Protein AF-A5B9S8-F1 (afdb_monomer)

InterPro domains:
  IPR005162 Retrotransposon-derived protein PEG10, N-terminal capsid-like domain [PF03732] (56-136)
  IPR021109 Aspartic peptidase domain superfamily [G3DSA:2.40.70.10] (329-453)

Radius of gyration: 34.92 Å; Cα contacts (8 Å, |Δi|>4): 571; chains: 1; bounding box: 72×88×100 Å

pLDDT: mean 73.31, std 18.35, range [29.28, 97.38]

Sequence (484 aa):
MLSTPFCSHIIHYEPPRGFLIPKFSTYDGFSDLFDHIMPYRQLMTLDIGNDVLLCKVFPASLQGQTLSWFHRLPPNSIDNFRDLSEAFVGQYLCSSRHKQNINTLQNIKMQDNESLREFVKRFGQAVLQVEAYSMDAVLQIFKRDICPGTPFFESLVKKPPTTMDDLFKRANKYSMLEDDVRAATQQVLVAGQASRSGADRNAKLSDRPRPSDQRQEGPGRPEKSPLTPLSISYEKLLPMIQGMSDFRWPRPLEADPSKRDHSKKCAFHKEHGHTTEECRQKLLRAASVRECINSIRPGITGGGPRPIDGTIIFPPVDLTRILHPHRDALILSLEVEDFDVRRILVDPGSSTDLVQASVISHRGQSLTGLENPKRILSGFNGSSTTSLGDIVLPVQAGPIALNVQFSVVQDLSPFNVILGRTWLHYMKAIPSTYHQMVSFLTKDGQIDLYGSQLAARQCYQIAREAGTSQEDASLLESSLASDQ

Secondary structure (DSSP, 8-state):
-----B-HHHHTPPPPTTPPPP-PPPB-SSS-HHHHHHHHHHHTGGGTT-HHHHHHHGGGGB-THHHHHHTTSPTT-BSSHHHHHHHHHHHHGGGS-----GGGGGG-PPPTT--HHHHHHHHHHHHTT-S---HHHHHHHHHHHSPTT-HHHHHHHHS--SSHHHHHHHHHHHHHHHHHHHHHHHHHHHHHHHTS--------------PPP-PPPPPPPPPPPPPPPPSS-HHHHHHHHHT-TT--PPPPP---GGGS-TT-B-TTT--BSS-HHHHHHHHHTSHHHHHHHHHT--PBPTTS---B-S---PPP--TTSPPSS-----EEEEEETTEEEEEEEE-TT-SS-EEEHHHHHTTT--STT-BSTTPEEE-TTS-EEE--EEEEEEEEETTEEEEEEEEEES--TT-SEEE-HHHHHHTT-EEETTTTEEEEEETTEEEEEE--HHHHHHHHHHHHHHHHHHHHHHHHHHHHSS--

Mean predicted aligned error: 20.76 Å

Nearest PDB structures (foldseek):
  6bht-assembly2_G  TM=6.394E-01  e=6.047E-01  Human immunodeficiency virus type 1 (NEW YORK-5 ISOLATE)
  1d1d-assembly1_A  TM=4.757E-01  e=3.815E-01  Rous sarcoma virus
  4u0c-assembly1_A  TM=4.533E-01  e=1.434E+00  Human immunodeficiency virus type 1 (NEW YORK-5 ISOLATE)
  3nte-assembly2_A  TM=3.847E-01  e=2.702E+00  Human immunodeficiency virus 1
  8pdy-assembly1_J  TM=2.099E-01  e=3.817E+00  Escherichia coli

Structure (mmCIF, N/CA/C/O backbone):
data_AF-A5B9S8-F1
#
_entry.id   AF-A5B9S8-F1
#
loop_
_atom_site.group_PDB
_atom_site.id
_atom_site.type_symbol
_atom_site.label_atom_id
_atom_site.label_alt_id
_atom_site.label_comp_id
_atom_site.label_asym_id
_atom_site.label_entity_id
_atom_site.label_seq_id
_atom_site.pdbx_PDB_ins_code
_atom_site.Cartn_x
_atom_site.Cartn_y
_atom_site.Cartn_z
_atom_site.occupancy
_atom_site.B_iso_or_equiv
_atom_site.auth_seq_id
_atom_site.auth_comp_id
_atom_site.auth_asym_id
_atom_site.auth_atom_id
_atom_site.pdbx_PDB_model_num
ATOM 1 N N . MET A 1 1 ? 14.503 -28.147 20.196 1.00 46.22 1 MET A N 1
ATOM 2 C CA . MET A 1 1 ? 14.598 -27.153 19.107 1.00 46.22 1 MET A CA 1
ATOM 3 C C . MET A 1 1 ? 13.186 -26.706 18.789 1.00 46.22 1 MET A C 1
ATOM 5 O O . MET A 1 1 ? 12.353 -27.576 18.584 1.00 46.22 1 MET A O 1
ATOM 9 N N . LEU A 1 2 ? 12.890 -25.406 18.837 1.00 56.53 2 LEU A N 1
ATOM 10 C CA . LEU A 1 2 ? 11.586 -24.903 18.398 1.00 56.53 2 LEU A CA 1
ATOM 11 C C . LEU A 1 2 ? 11.535 -25.064 16.874 1.00 56.53 2 LEU A C 1
ATOM 13 O O . LEU A 1 2 ? 12.328 -24.444 16.168 1.00 56.53 2 LEU A O 1
ATOM 17 N N . SER A 1 3 ? 10.683 -25.959 16.377 1.00 70.62 3 SER A N 1
ATOM 18 C CA . SER A 1 3 ? 10.436 -26.102 14.943 1.00 70.62 3 SER A CA 1
ATOM 19 C C . SER A 1 3 ? 9.629 -24.906 14.454 1.00 70.62 3 SER A C 1
ATOM 21 O O . SER A 1 3 ? 8.674 -24.489 15.107 1.00 70.62 3 SER A O 1
ATOM 23 N N . THR A 1 4 ? 10.013 -24.346 13.312 1.00 85.06 4 THR A N 1
ATOM 24 C CA . THR A 1 4 ? 9.224 -23.303 12.653 1.00 85.06 4 THR A CA 1
ATOM 25 C C . THR A 1 4 ? 8.021 -23.930 11.937 1.00 85.06 4 THR A C 1
ATOM 27 O O . THR A 1 4 ? 8.186 -24.975 11.300 1.00 85.06 4 THR A O 1
ATOM 30 N N . PRO A 1 5 ? 6.820 -23.329 12.017 1.00 92.69 5 PRO A N 1
ATOM 31 C CA . PRO A 1 5 ? 5.651 -23.821 11.289 1.00 92.69 5 PRO A CA 1
ATOM 32 C C . PRO A 1 5 ? 5.656 -23.434 9.804 1.00 92.69 5 PRO A C 1
ATOM 34 O O . PRO A 1 5 ? 4.826 -23.919 9.040 1.00 92.69 5 PRO A O 1
ATOM 37 N N . PHE A 1 6 ? 6.589 -22.575 9.387 1.00 94.75 6 PHE A N 1
ATOM 38 C CA . PHE A 1 6 ? 6.695 -22.077 8.020 1.00 94.75 6 PHE A CA 1
ATOM 39 C C . PHE A 1 6 ? 7.192 -23.125 7.022 1.00 94.75 6 PHE A C 1
ATOM 41 O O . PHE A 1 6 ? 8.109 -23.888 7.323 1.00 94.75 6 PHE A O 1
ATOM 48 N N . CYS A 1 7 ? 6.657 -23.081 5.801 1.00 91.06 7 CYS A N 1
ATOM 49 C CA . CYS A 1 7 ? 7.222 -23.764 4.640 1.00 91.06 7 CYS A CA 1
ATOM 50 C C . CYS A 1 7 ? 8.610 -23.213 4.257 1.00 91.06 7 CYS A C 1
ATOM 52 O O . CYS A 1 7 ? 8.955 -22.060 4.533 1.00 91.06 7 CYS A O 1
ATOM 54 N N . SER A 1 8 ? 9.405 -24.032 3.556 1.00 89.12 8 SER A N 1
ATOM 55 C CA . SER A 1 8 ? 10.808 -23.740 3.199 1.00 89.12 8 SER A CA 1
ATOM 56 C C . SER A 1 8 ? 11.010 -22.371 2.533 1.00 89.12 8 SER A C 1
ATOM 58 O O . SER A 1 8 ? 11.937 -21.641 2.891 1.00 89.12 8 SER A O 1
ATOM 60 N N . HIS A 1 9 ? 10.116 -21.972 1.626 1.00 87.25 9 HIS A N 1
ATOM 61 C CA . HIS A 1 9 ? 10.253 -20.713 0.896 1.00 87.25 9 HIS A CA 1
ATOM 62 C C . HIS A 1 9 ? 10.112 -19.470 1.80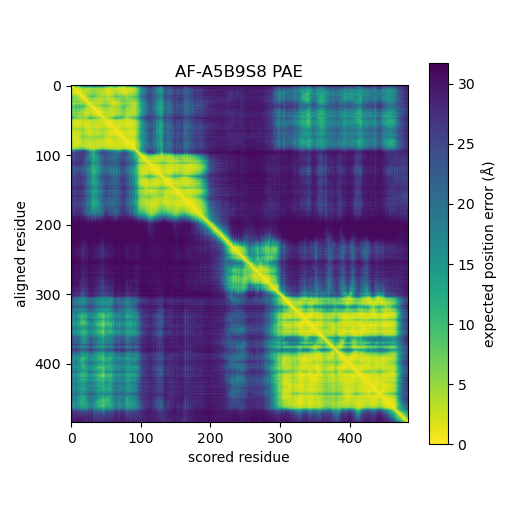1 1.00 87.25 9 HIS A C 1
ATOM 64 O O . HIS A 1 9 ? 10.769 -18.467 1.541 1.00 87.25 9 HIS A O 1
ATOM 70 N N . ILE A 1 10 ? 9.344 -19.539 2.899 1.00 90.69 10 ILE A N 1
ATOM 71 C CA . ILE A 1 10 ? 9.238 -18.463 3.905 1.00 90.69 10 ILE A CA 1
ATOM 72 C C . ILE A 1 10 ? 10.471 -18.445 4.819 1.00 90.69 10 ILE A C 1
ATOM 74 O O . ILE A 1 10 ? 10.996 -17.379 5.159 1.00 90.69 10 ILE A O 1
ATOM 78 N N . ILE A 1 11 ? 10.978 -19.623 5.200 1.00 87.31 11 ILE A N 1
ATOM 79 C CA . ILE A 1 11 ? 12.179 -19.744 6.042 1.00 87.31 11 ILE A CA 1
ATOM 80 C C . ILE A 1 11 ? 13.366 -19.050 5.365 1.00 87.31 11 ILE A C 1
ATOM 82 O O . ILE A 1 11 ? 14.030 -18.216 5.986 1.00 87.31 11 ILE A O 1
ATOM 86 N N . HIS A 1 12 ? 13.585 -19.344 4.083 1.00 88.50 12 HIS A N 1
ATOM 87 C CA . HIS A 1 12 ? 14.716 -18.829 3.307 1.00 88.50 12 HIS A CA 1
ATOM 88 C C . HIS A 1 12 ? 14.467 -17.467 2.652 1.00 88.50 12 HIS A C 1
ATOM 90 O O . HIS A 1 12 ? 15.366 -16.930 2.017 1.00 88.50 12 HIS A O 1
ATOM 96 N N . TYR A 1 13 ? 13.278 -16.885 2.812 1.00 87.12 13 TYR A N 1
ATOM 97 C CA . TYR A 1 13 ? 12.965 -15.581 2.239 1.00 87.12 13 TYR A CA 1
ATOM 98 C C . TYR A 1 13 ? 13.804 -14.460 2.864 1.00 87.12 13 TYR A C 1
ATOM 100 O O . TYR A 1 13 ? 13.762 -14.254 4.077 1.00 87.12 13 TYR A O 1
ATOM 108 N N . GLU A 1 14 ? 14.521 -13.691 2.057 1.00 84.06 14 GLU A N 1
ATOM 109 C CA . GLU A 1 14 ? 15.234 -12.505 2.531 1.00 84.06 14 GLU A CA 1
ATOM 110 C C . GLU A 1 14 ? 14.321 -11.272 2.432 1.00 84.06 14 GLU A C 1
ATOM 112 O O . GLU A 1 14 ? 13.772 -11.000 1.359 1.00 84.06 14 GLU A O 1
ATOM 117 N N . PRO A 1 15 ? 14.106 -10.529 3.538 1.00 81.81 15 PRO A N 1
ATOM 118 C CA . PRO A 1 15 ? 13.398 -9.258 3.478 1.00 81.81 15 PRO A CA 1
ATOM 119 C C . PRO A 1 15 ? 14.058 -8.285 2.489 1.00 81.81 15 PRO A C 1
ATOM 121 O O . PRO A 1 15 ? 15.268 -8.374 2.266 1.00 81.81 15 PRO A O 1
ATOM 124 N N . PRO A 1 16 ? 13.284 -7.345 1.915 1.00 74.00 16 PRO A N 1
ATOM 125 C CA . PRO A 1 16 ? 13.829 -6.354 0.993 1.00 74.00 16 PRO A CA 1
ATOM 126 C C . PRO A 1 16 ? 14.957 -5.530 1.629 1.00 74.00 16 PRO A C 1
ATOM 128 O O . PRO A 1 16 ? 15.007 -5.367 2.855 1.00 74.00 16 PRO A O 1
ATOM 131 N N . ARG A 1 17 ? 15.863 -4.988 0.810 1.00 66.88 17 ARG A N 1
ATOM 132 C CA . ARG A 1 17 ? 16.963 -4.160 1.320 1.00 66.88 17 ARG A CA 1
ATOM 133 C C . ARG A 1 17 ? 16.408 -2.932 2.040 1.00 66.88 17 ARG A C 1
ATOM 135 O O . ARG A 1 17 ? 15.401 -2.355 1.635 1.00 66.88 17 ARG A O 1
ATOM 142 N N . GLY A 1 18 ? 17.039 -2.592 3.164 1.00 65.44 18 GLY A N 1
ATOM 143 C CA . GLY A 1 18 ? 16.594 -1.499 4.029 1.00 65.44 18 GLY A CA 1
ATOM 144 C C . GLY A 1 18 ? 15.327 -1.798 4.842 1.00 65.44 18 GLY A C 1
ATOM 145 O O . GLY A 1 18 ? 14.893 -0.934 5.600 1.00 65.44 18 GLY A O 1
ATOM 146 N N . PHE A 1 19 ? 14.734 -2.997 4.743 1.00 75.81 19 PHE A N 1
ATOM 147 C CA . PHE A 1 19 ? 13.538 -3.328 5.515 1.00 75.81 19 PHE A CA 1
ATOM 148 C C . PHE A 1 19 ? 13.823 -3.302 7.021 1.00 75.81 19 PHE A C 1
ATOM 150 O O . PHE A 1 19 ? 14.607 -4.094 7.551 1.00 75.81 19 PHE A O 1
ATOM 157 N N . LEU A 1 20 ? 13.133 -2.402 7.716 1.00 75.25 20 LEU A N 1
ATOM 158 C CA . LEU A 1 20 ? 13.119 -2.334 9.168 1.00 75.25 20 LEU A CA 1
ATOM 159 C C . LEU A 1 20 ? 11.822 -2.956 9.666 1.00 75.25 20 LEU A C 1
ATOM 161 O O . LEU A 1 20 ? 10.741 -2.526 9.270 1.00 75.25 20 LEU A O 1
ATOM 165 N N . ILE A 1 21 ? 11.938 -3.943 10.557 1.00 78.06 21 ILE A N 1
ATOM 166 C CA . ILE A 1 21 ? 10.777 -4.541 11.220 1.00 78.06 21 ILE A CA 1
ATOM 167 C C . ILE A 1 21 ? 10.047 -3.426 11.989 1.00 78.06 21 ILE A C 1
ATOM 169 O O . ILE A 1 21 ? 10.655 -2.825 12.886 1.00 78.06 21 ILE A O 1
ATOM 173 N N . PRO A 1 22 ? 8.770 -3.138 11.668 1.00 79.88 22 PRO A N 1
ATOM 174 C CA . PRO A 1 22 ? 8.005 -2.134 12.391 1.00 79.88 22 PRO A CA 1
ATOM 175 C C . PRO A 1 22 ? 7.905 -2.477 13.878 1.00 79.88 22 PRO A C 1
ATOM 177 O O . PRO A 1 22 ? 7.901 -3.642 14.278 1.00 79.88 22 PRO A O 1
ATOM 180 N N . LYS A 1 23 ? 7.790 -1.454 14.726 1.00 80.31 23 LYS A N 1
ATOM 181 C CA . LYS A 1 23 ? 7.490 -1.673 16.144 1.00 80.31 23 LYS A CA 1
ATOM 182 C C . LYS A 1 23 ? 6.000 -1.958 16.297 1.00 80.31 23 LYS A C 1
ATOM 184 O O . LYS A 1 23 ? 5.186 -1.050 16.156 1.00 80.31 23 LYS A O 1
ATOM 189 N N . PHE A 1 24 ? 5.663 -3.206 16.595 1.00 82.81 24 PHE A N 1
ATOM 190 C CA . PHE A 1 24 ? 4.287 -3.632 16.831 1.00 82.81 24 PHE A CA 1
ATOM 191 C C . PHE A 1 24 ? 3.874 -3.438 18.289 1.00 82.81 24 PHE A C 1
ATOM 193 O O . PHE A 1 24 ? 4.679 -3.616 19.206 1.00 82.81 24 PHE A O 1
ATOM 200 N N . SER A 1 25 ? 2.593 -3.143 18.506 1.00 81.81 25 SER A N 1
ATOM 201 C CA . SER A 1 25 ? 1.933 -3.462 19.768 1.00 81.81 25 SER A CA 1
ATOM 202 C C . SER A 1 25 ? 1.806 -4.982 19.866 1.00 81.81 25 SER A C 1
ATOM 204 O O . SER A 1 25 ? 1.164 -5.626 19.033 1.00 81.81 25 SER A O 1
ATOM 206 N N . THR A 1 26 ? 2.468 -5.569 20.856 1.00 87.56 26 THR A N 1
ATOM 207 C CA . THR A 1 26 ? 2.514 -7.019 21.019 1.00 87.56 26 THR A CA 1
ATOM 208 C C . THR A 1 26 ? 1.184 -7.562 21.543 1.00 87.56 26 THR A C 1
ATOM 210 O O . THR A 1 26 ? 0.621 -7.044 22.506 1.00 87.56 26 THR A O 1
ATOM 213 N N . TYR A 1 27 ? 0.682 -8.630 20.923 1.00 86.31 27 TYR A N 1
ATOM 214 C CA . TYR A 1 27 ? -0.564 -9.286 21.313 1.00 86.31 27 TYR A CA 1
ATOM 215 C C . TYR A 1 27 ? -0.320 -10.383 22.343 1.00 86.31 27 TYR A C 1
ATOM 217 O O . TYR A 1 27 ? 0.446 -11.314 22.090 1.00 86.31 27 TYR A O 1
ATOM 225 N N . ASP A 1 28 ? -0.981 -10.300 23.494 1.00 82.12 28 ASP A N 1
ATOM 226 C CA . ASP A 1 28 ? -0.867 -11.266 24.594 1.00 82.12 28 ASP A CA 1
ATOM 227 C C . ASP A 1 28 ? -1.964 -12.343 24.604 1.00 82.12 28 ASP A C 1
ATOM 229 O O . ASP A 1 28 ? -1.844 -13.325 25.339 1.00 82.12 28 ASP A O 1
ATOM 233 N N . GLY A 1 29 ? -2.995 -12.200 23.764 1.00 80.06 29 GLY A N 1
ATOM 234 C CA . GLY A 1 29 ? -4.126 -13.127 23.685 1.00 80.06 29 GLY A CA 1
ATOM 235 C C . GLY A 1 29 ? -5.339 -12.728 24.525 1.00 80.06 29 GLY A C 1
ATOM 236 O O . GLY A 1 29 ? -6.316 -13.474 24.533 1.00 80.06 29 GLY A O 1
ATOM 237 N N . PHE A 1 30 ? -5.288 -11.592 25.230 1.00 71.94 30 PHE A N 1
ATOM 238 C CA . PHE A 1 30 ? -6.369 -11.121 26.105 1.00 71.94 30 PHE A CA 1
ATOM 239 C C . PHE A 1 30 ? -7.073 -9.866 25.584 1.00 71.94 30 PHE A C 1
ATOM 241 O O . PHE A 1 30 ? -8.230 -9.632 25.939 1.00 71.94 30 PHE A O 1
ATOM 248 N N . SER A 1 31 ? -6.400 -9.059 24.760 1.00 70.25 31 SER A N 1
ATOM 249 C CA . SER A 1 31 ? -7.018 -7.919 24.079 1.00 70.25 31 SER A CA 1
ATOM 250 C C . SER A 1 31 ? -7.878 -8.350 22.886 1.00 70.25 31 SER A C 1
ATOM 252 O O . SER A 1 31 ? -7.809 -9.492 22.412 1.00 70.25 31 SER A O 1
ATOM 254 N N . ASP A 1 32 ? -8.729 -7.436 22.410 1.00 71.19 32 ASP A N 1
ATOM 255 C CA . ASP A 1 32 ? -9.559 -7.689 21.238 1.00 71.19 32 ASP A CA 1
ATOM 256 C C . ASP A 1 32 ? -8.680 -7.974 20.012 1.00 71.19 32 ASP A C 1
ATOM 258 O O . ASP A 1 32 ? -7.651 -7.336 19.776 1.00 71.19 32 ASP A O 1
ATOM 262 N N . LEU A 1 33 ? -9.082 -8.977 19.236 1.00 76.19 33 LEU A N 1
ATOM 263 C CA . LEU A 1 33 ? -8.325 -9.432 18.080 1.00 76.19 33 LEU A CA 1
ATOM 264 C C . LEU A 1 33 ? -8.240 -8.343 16.996 1.00 76.19 33 LEU A C 1
ATOM 266 O O . LEU A 1 33 ? -7.204 -8.201 16.343 1.00 76.19 33 LEU A O 1
ATOM 270 N N . PHE A 1 34 ? -9.297 -7.542 16.820 1.00 72.12 34 PHE A N 1
ATOM 271 C CA . PHE A 1 34 ? -9.316 -6.446 15.851 1.00 72.12 34 PHE A CA 1
ATOM 272 C C . PHE A 1 34 ? -8.417 -5.285 16.280 1.00 72.12 34 PHE A C 1
ATOM 274 O O . PHE A 1 34 ? -7.747 -4.704 15.422 1.00 72.12 34 PHE A O 1
ATOM 281 N N . ASP A 1 35 ? -8.314 -5.023 17.586 1.00 73.31 35 ASP A N 1
ATOM 282 C CA . ASP A 1 35 ? -7.402 -4.016 18.150 1.00 73.31 35 ASP A CA 1
ATOM 283 C C . ASP A 1 35 ? -5.922 -4.355 17.897 1.00 73.31 35 ASP A C 1
ATOM 285 O O . ASP A 1 35 ? -5.059 -3.481 17.974 1.00 73.31 35 ASP A O 1
ATOM 289 N N . HIS A 1 36 ? -5.612 -5.608 17.551 1.00 81.56 36 HIS A N 1
ATOM 290 C CA . HIS A 1 36 ? -4.279 -6.032 17.131 1.00 81.56 36 HIS A CA 1
ATOM 291 C C . HIS A 1 36 ? -4.120 -6.126 15.605 1.00 81.56 36 HIS A C 1
ATOM 293 O O . HIS A 1 36 ? -3.143 -5.613 15.049 1.00 81.56 36 HIS A O 1
ATOM 299 N N . ILE A 1 37 ? -5.077 -6.749 14.905 1.00 78.81 37 ILE A N 1
ATOM 300 C CA . ILE A 1 37 ? -4.978 -6.975 13.454 1.00 78.81 37 ILE A CA 1
ATOM 301 C C . ILE A 1 37 ? -4.986 -5.650 12.682 1.00 78.81 37 ILE A C 1
ATOM 303 O O . ILE A 1 37 ? -4.236 -5.510 11.713 1.00 78.81 37 ILE A O 1
ATOM 307 N N . MET A 1 38 ? -5.805 -4.673 13.087 1.00 72.69 38 MET A N 1
ATOM 308 C CA . MET A 1 38 ? -5.901 -3.397 12.371 1.00 72.69 38 MET A CA 1
ATOM 309 C C . MET A 1 38 ? -4.573 -2.614 12.398 1.00 72.69 38 MET A C 1
ATOM 311 O O . MET A 1 38 ? -4.076 -2.291 11.314 1.00 72.69 38 MET A O 1
ATOM 315 N N . PRO A 1 39 ? -3.923 -2.382 13.560 1.00 75.44 39 PRO A N 1
ATOM 316 C CA . PRO A 1 39 ? -2.598 -1.757 13.596 1.00 75.44 39 PRO A CA 1
ATOM 317 C C . PRO A 1 39 ? -1.522 -2.542 12.843 1.00 75.44 39 PRO A C 1
ATOM 319 O O . PRO A 1 39 ? -0.701 -1.941 12.150 1.00 75.44 39 PRO A O 1
ATOM 322 N N . TYR A 1 40 ? -1.528 -3.878 12.930 1.00 82.56 40 TYR A N 1
ATOM 323 C CA . TYR A 1 40 ? -0.577 -4.709 12.189 1.00 82.56 40 TYR A CA 1
ATOM 324 C C . TYR A 1 40 ? -0.707 -4.492 10.673 1.00 82.56 40 TYR A C 1
ATOM 326 O O . TYR A 1 40 ? 0.286 -4.214 9.999 1.00 82.56 40 TYR A O 1
ATOM 334 N N . ARG A 1 41 ? -1.935 -4.543 10.132 1.00 73.06 41 ARG A N 1
ATOM 335 C CA . ARG A 1 41 ? -2.189 -4.308 8.699 1.00 73.06 41 ARG A CA 1
ATOM 336 C C . ARG A 1 41 ? -1.792 -2.899 8.269 1.00 73.06 41 ARG A C 1
ATOM 338 O O . ARG A 1 41 ? -1.227 -2.745 7.192 1.00 73.06 41 ARG A O 1
ATOM 345 N N . GLN A 1 42 ? -2.048 -1.894 9.107 1.00 67.38 42 GLN A N 1
ATOM 346 C CA . GLN A 1 42 ? -1.651 -0.511 8.835 1.00 67.38 42 GLN A CA 1
ATOM 347 C C . GLN A 1 42 ? -0.129 -0.357 8.748 1.00 67.38 42 GLN A C 1
ATOM 349 O O . GLN A 1 42 ? 0.368 0.269 7.812 1.00 67.38 42 GLN A O 1
ATOM 354 N N . LEU A 1 43 ? 0.627 -0.956 9.670 1.00 75.94 43 LEU A N 1
ATOM 355 C CA . LEU A 1 43 ? 2.092 -0.899 9.636 1.00 75.94 43 LEU A CA 1
ATOM 356 C C . LEU A 1 43 ? 2.667 -1.633 8.425 1.00 75.94 43 LEU A C 1
ATOM 358 O O . LEU A 1 43 ? 3.600 -1.146 7.796 1.00 75.94 43 LEU A O 1
ATOM 362 N N . MET A 1 44 ? 2.060 -2.755 8.047 1.00 81.88 44 MET A N 1
ATOM 363 C CA . MET A 1 44 ? 2.486 -3.546 6.896 1.00 81.88 44 MET A CA 1
ATOM 364 C C . MET A 1 44 ? 1.902 -3.052 5.561 1.00 81.88 44 MET A C 1
ATOM 366 O O . MET A 1 44 ? 2.016 -3.753 4.559 1.00 81.88 44 MET A O 1
ATOM 370 N N . THR A 1 45 ? 1.289 -1.858 5.511 1.00 72.75 45 THR A N 1
ATOM 371 C CA . THR A 1 45 ? 0.521 -1.375 4.343 1.00 72.75 45 THR A CA 1
ATOM 372 C C . THR A 1 45 ? 1.301 -1.435 3.032 1.00 72.75 45 THR A C 1
ATOM 374 O O . THR A 1 45 ? 0.732 -1.784 1.999 1.00 72.75 45 THR A O 1
ATOM 377 N N . LEU A 1 46 ? 2.598 -1.119 3.056 1.00 65.88 46 LEU A N 1
ATOM 378 C CA . LEU A 1 46 ? 3.451 -1.106 1.862 1.00 65.88 46 LEU A CA 1
ATOM 379 C C . LEU A 1 46 ? 3.708 -2.509 1.305 1.00 65.88 46 LEU A C 1
ATOM 381 O O . LEU A 1 46 ? 3.789 -2.678 0.084 1.00 65.88 46 LEU A O 1
ATOM 385 N N . ASP A 1 47 ? 3.717 -3.500 2.191 1.00 73.75 47 ASP A N 1
ATOM 386 C CA . ASP A 1 47 ? 3.956 -4.915 1.925 1.00 73.75 47 ASP A CA 1
ATOM 387 C C . ASP A 1 47 ? 2.662 -5.738 1.834 1.00 73.75 47 ASP A C 1
ATOM 389 O O . ASP A 1 47 ? 2.722 -6.965 1.765 1.00 73.75 47 ASP A O 1
ATOM 393 N N . ILE A 1 48 ? 1.485 -5.096 1.800 1.00 67.31 48 ILE A N 1
ATOM 394 C CA . ILE A 1 48 ? 0.218 -5.786 1.520 1.00 67.31 48 ILE A CA 1
ATOM 395 C C . ILE A 1 48 ? 0.348 -6.496 0.160 1.00 67.31 48 ILE A C 1
ATOM 397 O O . ILE A 1 48 ? 0.576 -5.856 -0.868 1.00 67.31 48 ILE A O 1
ATOM 401 N N . GLY A 1 49 ? 0.243 -7.829 0.177 1.00 64.75 49 GLY A N 1
ATOM 402 C CA . GLY A 1 49 ? 0.476 -8.723 -0.968 1.00 64.75 49 GLY A CA 1
ATOM 403 C C . GLY A 1 49 ? 1.821 -9.467 -0.943 1.00 64.75 49 GLY A C 1
ATOM 404 O O . GLY A 1 49 ? 2.036 -10.391 -1.724 1.00 64.75 49 GLY A O 1
ATOM 405 N N . ASN A 1 50 ? 2.737 -9.125 -0.038 1.00 79.75 50 ASN A N 1
ATOM 406 C CA . ASN A 1 50 ? 3.957 -9.889 0.210 1.00 79.75 50 ASN A CA 1
ATOM 407 C C . ASN A 1 50 ? 3.738 -10.909 1.335 1.00 79.75 50 ASN A C 1
ATOM 409 O O . ASN A 1 50 ? 4.306 -10.787 2.420 1.00 79.75 50 ASN A O 1
ATOM 413 N N . ASP A 1 51 ? 2.905 -11.914 1.070 1.00 83.94 51 ASP A N 1
ATOM 414 C CA . ASP A 1 51 ? 2.464 -12.915 2.051 1.00 83.94 51 ASP A CA 1
ATOM 415 C C . ASP A 1 51 ? 3.622 -13.562 2.820 1.00 83.94 51 ASP A C 1
ATOM 417 O O . ASP A 1 51 ? 3.523 -13.811 4.020 1.00 83.94 51 ASP A O 1
ATOM 421 N N . VAL A 1 52 ? 4.749 -13.766 2.141 1.00 88.50 52 VAL A N 1
ATOM 422 C CA . VAL A 1 52 ? 5.966 -14.360 2.697 1.00 88.50 52 VAL A CA 1
ATOM 423 C C . VAL A 1 52 ? 6.596 -13.457 3.766 1.00 88.50 52 VAL A C 1
ATOM 425 O O . VAL A 1 52 ? 6.944 -13.925 4.852 1.00 88.50 52 VAL A O 1
ATOM 428 N N . LEU A 1 53 ? 6.703 -12.149 3.501 1.00 87.50 53 LEU A N 1
ATOM 429 C CA . LEU A 1 53 ? 7.204 -11.176 4.477 1.00 87.50 53 LEU A CA 1
ATOM 430 C C . LEU A 1 53 ? 6.206 -10.954 5.611 1.00 87.50 53 LEU A C 1
ATOM 432 O O . LEU A 1 53 ? 6.622 -10.902 6.767 1.00 87.50 53 LEU A O 1
ATOM 436 N N . LEU A 1 54 ? 4.909 -10.872 5.297 1.00 88.12 54 LEU A N 1
ATOM 437 C CA . LEU A 1 54 ? 3.855 -10.767 6.306 1.00 88.12 54 LEU A CA 1
ATOM 438 C C . LEU A 1 54 ? 3.958 -11.938 7.294 1.00 88.12 54 LEU A C 1
ATOM 440 O O . LEU A 1 54 ? 4.074 -11.714 8.498 1.00 88.12 54 LEU A O 1
ATOM 444 N N . CYS A 1 55 ? 4.062 -13.175 6.793 1.00 90.69 55 CYS A N 1
ATOM 445 C CA . CYS A 1 55 ? 4.305 -14.353 7.626 1.00 90.69 55 CYS A CA 1
ATOM 446 C C . CYS A 1 55 ? 5.555 -14.200 8.486 1.00 90.69 55 CYS A C 1
ATOM 448 O O . CYS A 1 55 ? 5.499 -14.399 9.695 1.00 90.69 55 CYS A O 1
ATOM 450 N N . LYS A 1 56 ? 6.684 -13.826 7.878 1.00 89.62 56 LYS A N 1
ATOM 451 C CA . LYS A 1 56 ? 7.980 -13.768 8.561 1.00 89.62 56 LYS A CA 1
ATOM 452 C C . LYS A 1 56 ? 8.027 -12.725 9.681 1.00 89.62 56 LYS A C 1
ATOM 454 O O . LYS A 1 56 ? 8.721 -12.930 10.674 1.00 89.62 56 LYS A O 1
ATOM 459 N N . VAL A 1 57 ? 7.290 -11.627 9.529 1.00 90.38 57 VAL A N 1
ATOM 460 C CA . VAL A 1 57 ? 7.254 -10.511 10.485 1.00 90.38 57 VAL A CA 1
ATOM 461 C C . VAL A 1 57 ? 6.188 -10.711 11.566 1.00 90.38 57 VAL A C 1
ATOM 463 O O . VAL A 1 57 ? 6.374 -10.258 12.694 1.00 90.38 57 VAL A O 1
ATOM 466 N N . PHE A 1 58 ? 5.098 -11.422 11.268 1.00 90.88 58 PHE A N 1
ATOM 467 C CA . PHE A 1 58 ? 3.970 -11.608 12.186 1.00 90.88 58 PHE A CA 1
ATOM 468 C C . PHE A 1 58 ? 4.351 -12.119 13.593 1.00 90.88 58 PHE A C 1
ATOM 470 O O . PHE A 1 58 ? 3.851 -11.546 14.562 1.00 90.88 58 PHE A O 1
ATOM 477 N N . PRO A 1 59 ? 5.272 -13.090 13.783 1.00 91.06 59 PRO A N 1
ATOM 478 C CA . PRO A 1 59 ? 5.673 -13.534 15.121 1.00 91.06 59 PRO A CA 1
ATOM 479 C C . PRO A 1 59 ? 6.255 -12.424 16.005 1.00 91.06 59 PRO A C 1
ATOM 481 O O . PRO A 1 59 ? 6.098 -12.483 17.221 1.00 91.06 59 PRO A O 1
ATOM 484 N N . ALA A 1 60 ? 6.875 -11.388 15.422 1.00 89.75 60 ALA A N 1
ATOM 485 C CA . ALA A 1 60 ? 7.395 -10.237 16.170 1.00 89.75 60 ALA A CA 1
ATOM 486 C C . ALA A 1 60 ? 6.283 -9.374 16.795 1.00 89.75 60 ALA A C 1
ATOM 488 O O . ALA A 1 60 ? 6.551 -8.540 17.657 1.00 89.75 60 ALA A O 1
ATOM 489 N N . SER A 1 61 ? 5.037 -9.578 16.365 1.00 90.25 61 SER A N 1
ATOM 490 C CA . SER A 1 61 ? 3.853 -8.911 16.898 1.00 90.25 61 SER A CA 1
ATOM 491 C C . SER A 1 61 ? 3.164 -9.704 18.022 1.00 90.25 61 SER A C 1
ATOM 493 O O . SER A 1 61 ? 2.183 -9.233 18.592 1.00 90.25 61 SER A O 1
ATOM 495 N N . LEU A 1 62 ? 3.682 -10.881 18.392 1.00 91.00 62 LEU A N 1
ATOM 496 C CA . LEU A 1 62 ? 3.125 -11.754 19.431 1.00 91.00 62 LEU A CA 1
ATOM 497 C C . LEU A 1 62 ? 4.001 -11.756 20.693 1.00 91.00 62 LEU A C 1
ATOM 499 O O . LEU A 1 62 ? 5.218 -11.600 20.616 1.00 91.00 62 LEU A O 1
ATOM 503 N N . GLN A 1 63 ? 3.404 -11.996 21.865 1.00 89.56 63 GLN A N 1
ATOM 504 C CA . GLN A 1 63 ? 4.145 -12.130 23.125 1.00 89.56 63 GLN A CA 1
ATOM 505 C C . GLN A 1 63 ? 3.572 -13.192 24.069 1.00 89.56 63 GLN A C 1
ATOM 507 O O . GLN A 1 63 ? 2.379 -13.474 24.094 1.00 89.56 63 GLN A O 1
ATOM 512 N N . GLY A 1 64 ? 4.431 -13.774 24.907 1.00 87.44 64 GLY A N 1
ATOM 513 C CA . GLY A 1 64 ? 4.001 -14.716 25.940 1.00 87.44 64 GLY A CA 1
ATOM 514 C C . GLY A 1 64 ? 3.301 -15.954 25.366 1.00 87.44 64 GLY A C 1
ATOM 515 O O . GLY A 1 64 ? 3.896 -16.729 24.607 1.00 87.44 64 GLY A O 1
ATOM 516 N N . GLN A 1 65 ? 2.038 -16.165 25.747 1.00 83.88 65 GLN A N 1
ATOM 517 C CA . GLN A 1 65 ? 1.2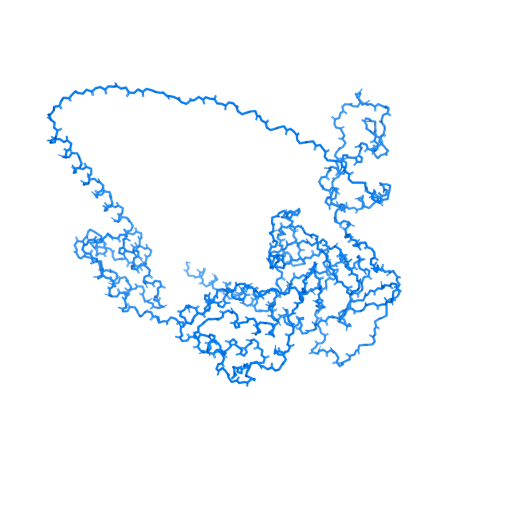88 -17.372 25.394 1.00 83.88 65 GLN A CA 1
ATOM 518 C C . GLN A 1 65 ? 0.908 -17.434 23.905 1.00 83.88 65 GLN A C 1
ATOM 520 O O . GLN A 1 65 ? 0.820 -18.538 23.363 1.00 83.88 65 GLN A O 1
ATOM 525 N N . THR A 1 66 ? 0.740 -16.291 23.232 1.00 88.38 66 THR A N 1
ATOM 526 C CA . THR A 1 66 ? 0.463 -16.221 21.782 1.00 88.38 66 THR A CA 1
ATOM 527 C C . THR A 1 66 ? 1.680 -16.595 20.952 1.00 88.38 66 THR A C 1
ATOM 529 O O . THR A 1 66 ? 1.583 -17.424 20.051 1.00 88.38 66 THR A O 1
ATOM 532 N N . LEU A 1 67 ? 2.862 -16.094 21.313 1.00 90.75 67 LEU A N 1
ATOM 533 C CA . LEU A 1 67 ? 4.109 -16.508 20.669 1.00 90.75 67 LEU A CA 1
ATOM 534 C C . LEU A 1 67 ? 4.394 -17.999 20.919 1.00 90.75 67 LEU A C 1
ATOM 536 O O . LEU A 1 67 ? 4.826 -18.727 20.027 1.00 90.75 67 LEU A O 1
ATOM 540 N N . SER A 1 68 ? 4.077 -18.485 22.121 1.00 88.62 68 SER A N 1
ATOM 541 C CA . SER A 1 68 ? 4.184 -19.911 22.445 1.00 88.62 68 SER A CA 1
ATOM 542 C C . SER A 1 68 ? 3.215 -20.770 21.626 1.00 88.62 68 SER A C 1
ATOM 544 O O . SER A 1 68 ? 3.564 -21.887 21.256 1.00 88.62 68 SER A O 1
ATOM 546 N N . TRP A 1 69 ? 2.006 -20.275 21.338 1.0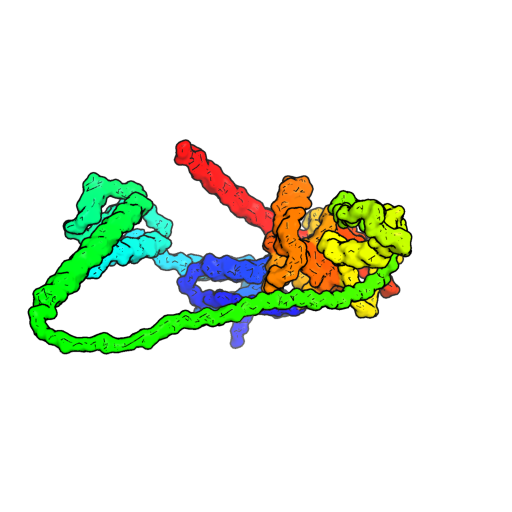0 91.19 69 TRP A N 1
ATOM 547 C CA . TRP A 1 69 ? 1.067 -20.930 20.422 1.00 91.19 69 TRP A CA 1
ATOM 548 C C . TRP A 1 69 ? 1.639 -21.028 19.008 1.00 91.19 69 TRP A C 1
ATOM 550 O O . TRP A 1 69 ? 1.614 -22.116 18.438 1.00 91.19 69 TRP A O 1
ATOM 560 N N . PHE A 1 70 ? 2.231 -19.950 18.493 1.00 91.94 70 PHE A N 1
ATOM 561 C CA . PHE A 1 70 ? 2.831 -19.937 17.160 1.00 91.94 70 PHE A CA 1
ATOM 562 C C . PHE A 1 70 ? 3.892 -21.041 17.000 1.00 91.94 70 PHE A C 1
ATOM 564 O O . PHE A 1 70 ? 3.886 -21.779 16.020 1.00 91.94 70 PHE A O 1
ATOM 571 N N . HIS A 1 71 ? 4.749 -21.239 18.006 1.00 90.44 71 HIS A N 1
ATOM 572 C CA . HIS A 1 71 ? 5.756 -22.307 17.987 1.00 90.44 71 HIS A CA 1
ATOM 573 C C . HIS A 1 71 ? 5.203 -23.735 18.155 1.00 90.44 71 HIS A C 1
ATOM 575 O O . HIS A 1 71 ? 5.948 -24.694 17.956 1.00 90.44 71 HIS A O 1
ATOM 581 N N . ARG A 1 72 ? 3.930 -23.901 18.540 1.00 90.19 72 ARG A N 1
ATOM 582 C CA . ARG A 1 72 ? 3.256 -25.210 18.639 1.00 90.19 72 ARG A CA 1
ATOM 583 C C . ARG A 1 72 ? 2.500 -25.599 17.370 1.00 90.19 72 ARG A C 1
ATOM 585 O O . ARG A 1 72 ? 1.988 -26.716 17.310 1.00 90.19 72 ARG A O 1
ATOM 592 N N . LEU A 1 73 ? 2.399 -24.701 16.392 1.00 91.62 73 LEU A N 1
ATOM 593 C CA . LEU A 1 73 ? 1.777 -25.011 15.110 1.00 91.62 73 LEU A CA 1
ATOM 594 C C . LEU A 1 73 ? 2.519 -26.166 14.410 1.00 91.62 73 LEU A C 1
ATOM 596 O O . LEU A 1 73 ? 3.738 -26.301 14.581 1.00 91.62 73 LEU A O 1
ATOM 600 N N . PRO A 1 74 ? 1.817 -27.007 13.626 1.00 91.00 74 PRO A N 1
ATOM 601 C CA . PRO A 1 74 ? 2.458 -28.117 12.936 1.00 91.00 74 PRO A CA 1
ATOM 602 C C . PRO A 1 74 ? 3.582 -27.624 12.004 1.00 91.00 74 PRO A C 1
ATOM 604 O O . PRO A 1 74 ? 3.421 -26.591 11.347 1.00 91.00 74 PRO A O 1
ATOM 607 N N . PRO A 1 75 ? 4.721 -28.332 11.910 1.00 90.50 75 PRO A N 1
ATOM 608 C CA . PRO A 1 75 ? 5.784 -27.973 10.973 1.00 90.50 75 PRO A CA 1
ATOM 609 C C . PRO A 1 75 ? 5.276 -27.945 9.525 1.00 90.50 75 PRO A C 1
ATOM 611 O O . PRO A 1 75 ? 4.536 -28.842 9.126 1.00 90.50 75 PRO A O 1
ATOM 614 N N . ASN A 1 76 ? 5.714 -26.958 8.736 1.00 90.00 76 ASN A N 1
ATOM 615 C CA . ASN A 1 76 ? 5.298 -26.754 7.337 1.00 90.00 76 ASN A CA 1
ATOM 616 C C . ASN A 1 76 ? 3.772 -26.621 7.137 1.00 90.00 76 ASN A C 1
ATOM 618 O O . ASN A 1 76 ? 3.252 -27.033 6.104 1.00 90.00 76 ASN A O 1
ATOM 622 N N . SER A 1 77 ? 3.047 -26.094 8.129 1.00 92.38 77 SER A N 1
ATOM 623 C CA . SER A 1 77 ? 1.599 -25.848 8.018 1.00 92.38 77 SER A CA 1
ATOM 624 C C . SER A 1 77 ? 1.250 -24.476 7.451 1.00 92.38 77 SER A C 1
ATOM 626 O O . SER A 1 77 ? 0.114 -24.274 7.040 1.00 92.38 77 SER A O 1
ATOM 628 N N . ILE A 1 78 ? 2.202 -23.541 7.444 1.00 94.12 78 ILE A N 1
ATOM 629 C CA . ILE A 1 78 ? 1.989 -22.166 6.993 1.00 94.12 78 ILE A CA 1
ATOM 630 C C . ILE A 1 78 ? 2.741 -21.951 5.680 1.00 94.12 78 ILE A C 1
ATOM 632 O O . ILE A 1 78 ? 3.974 -21.861 5.691 1.00 94.12 78 ILE A O 1
ATOM 636 N N . ASP A 1 79 ? 2.002 -21.857 4.573 1.00 89.62 79 ASP A N 1
ATOM 637 C CA . ASP A 1 79 ? 2.536 -21.630 3.226 1.00 89.62 79 ASP A CA 1
ATOM 638 C C . ASP A 1 79 ? 2.349 -20.178 2.764 1.00 89.62 79 ASP A C 1
ATOM 640 O O . ASP A 1 79 ? 3.100 -19.676 1.936 1.00 89.62 79 ASP A O 1
ATOM 644 N N . ASN A 1 80 ? 1.379 -19.460 3.325 1.00 85.50 80 ASN A N 1
ATOM 645 C CA . ASN A 1 80 ? 1.132 -18.052 3.022 1.00 85.50 80 ASN A CA 1
ATOM 646 C C . ASN A 1 80 ? 0.471 -17.329 4.214 1.00 85.50 80 ASN A C 1
ATOM 648 O O . ASN A 1 80 ? 0.166 -17.924 5.252 1.00 85.50 80 ASN A O 1
ATOM 652 N N . PHE A 1 81 ? 0.248 -16.017 4.076 1.00 87.12 81 PHE A N 1
ATOM 653 C CA . PHE A 1 81 ? -0.309 -15.207 5.163 1.00 87.12 81 PHE A CA 1
ATOM 654 C C . PHE A 1 81 ? -1.771 -15.537 5.459 1.00 87.12 81 PHE A C 1
ATOM 656 O O . PHE A 1 81 ? -2.201 -15.374 6.601 1.00 87.12 81 PHE A O 1
ATOM 663 N N . ARG A 1 82 ? -2.526 -16.046 4.477 1.00 84.81 82 ARG A N 1
ATOM 664 C CA . ARG A 1 82 ? -3.887 -16.530 4.715 1.00 84.81 82 ARG A CA 1
ATOM 665 C C . ARG A 1 82 ? -3.861 -17.693 5.702 1.00 84.81 82 ARG A C 1
ATOM 667 O O . ARG A 1 82 ? -4.542 -17.577 6.716 1.00 84.81 82 ARG A O 1
ATOM 674 N N . ASP A 1 83 ? -3.036 -18.717 5.484 1.00 89.25 83 ASP A N 1
ATOM 675 C CA . ASP A 1 83 ? -2.945 -19.878 6.388 1.00 89.25 83 ASP A CA 1
ATOM 676 C C . ASP A 1 83 ? -2.621 -19.442 7.825 1.00 89.25 83 ASP A C 1
ATOM 678 O O . ASP A 1 83 ? -3.253 -19.876 8.791 1.00 89.25 83 ASP A O 1
ATOM 682 N N . LEU A 1 84 ? -1.660 -18.520 7.967 1.00 90.06 84 LEU A N 1
ATOM 683 C CA . LEU A 1 84 ? -1.272 -17.968 9.263 1.00 90.06 84 LEU A CA 1
ATOM 684 C C . LEU A 1 84 ? -2.419 -17.200 9.919 1.00 90.06 84 LEU A C 1
ATOM 686 O O . LEU A 1 84 ? -2.684 -17.375 11.109 1.00 90.06 84 LEU A O 1
ATOM 690 N N . SER A 1 85 ? -3.088 -16.348 9.142 1.00 86.19 85 SER A N 1
ATOM 691 C CA . SER A 1 85 ? -4.199 -15.536 9.620 1.00 86.19 85 SER A CA 1
ATOM 692 C C . SER A 1 85 ? -5.385 -16.399 10.034 1.00 86.19 85 SER A C 1
ATOM 694 O O . SER A 1 85 ? -5.940 -16.159 11.098 1.00 86.19 85 SER A O 1
ATOM 696 N N . GLU A 1 86 ? -5.726 -17.440 9.273 1.00 85.12 86 GLU A N 1
ATOM 697 C CA . GLU A 1 86 ? -6.817 -18.365 9.581 1.00 85.12 86 GLU A CA 1
ATOM 698 C C . GLU A 1 86 ? -6.514 -19.175 10.842 1.00 85.12 86 GLU A C 1
ATOM 700 O O . GLU A 1 86 ? -7.377 -19.291 11.711 1.00 85.12 86 GLU A O 1
ATOM 705 N N . ALA A 1 87 ? -5.280 -19.665 11.004 1.00 88.44 87 ALA A N 1
ATOM 706 C CA . ALA A 1 87 ? -4.863 -20.352 12.223 1.00 88.44 87 ALA A CA 1
ATOM 707 C C . ALA A 1 87 ? -4.935 -19.427 13.451 1.00 88.44 87 ALA A C 1
ATOM 709 O O . ALA A 1 87 ? -5.438 -19.818 14.507 1.00 88.44 87 ALA A O 1
ATOM 710 N N . PHE A 1 88 ? -4.451 -18.190 13.314 1.00 88.50 88 PHE A N 1
ATOM 711 C CA . PHE A 1 88 ? -4.446 -17.198 14.388 1.00 88.50 88 PHE A CA 1
ATOM 712 C C . PHE A 1 88 ? -5.860 -16.767 14.782 1.00 88.50 88 PHE A C 1
ATOM 714 O O . PHE A 1 88 ? -6.224 -16.802 15.956 1.00 88.50 88 PHE A O 1
ATOM 721 N N . VAL A 1 89 ? -6.676 -16.418 13.791 1.00 84.50 89 VAL A N 1
ATOM 722 C CA . VAL A 1 89 ? -8.083 -16.057 13.948 1.00 84.50 89 VAL A CA 1
ATOM 723 C C . VAL A 1 89 ? -8.852 -17.241 14.537 1.00 84.50 89 VAL A C 1
ATOM 725 O O . VAL A 1 89 ? -9.525 -17.070 15.543 1.00 84.50 89 VAL A O 1
ATOM 728 N N . GLY A 1 90 ? -8.678 -18.462 14.033 1.00 83.06 90 GLY A N 1
ATOM 729 C CA . GLY A 1 90 ? -9.316 -19.661 14.585 1.00 83.06 90 GLY A CA 1
ATOM 730 C C . GLY A 1 90 ? -8.987 -19.908 16.062 1.00 83.06 90 GLY A C 1
ATOM 731 O O . GLY A 1 90 ? -9.874 -20.259 16.839 1.00 83.06 90 GLY A O 1
ATOM 732 N N . GLN A 1 91 ? -7.739 -19.667 16.476 1.00 83.56 91 GLN A N 1
ATOM 733 C CA . GLN A 1 91 ? -7.319 -19.818 17.870 1.00 83.56 91 GLN A CA 1
ATOM 734 C C . GLN A 1 91 ? -7.859 -18.703 18.780 1.00 83.56 91 GLN A C 1
ATOM 736 O O . GLN A 1 91 ? -8.274 -18.986 19.906 1.00 83.56 91 GLN A O 1
ATOM 741 N N . TYR A 1 92 ? -7.816 -17.448 18.319 1.00 80.19 92 TYR A N 1
ATOM 742 C CA . TYR A 1 92 ? -8.038 -16.267 19.162 1.00 80.19 92 TYR A CA 1
ATOM 743 C C . TYR A 1 92 ? -9.373 -15.542 18.919 1.00 80.19 92 TYR A C 1
ATOM 745 O O . TYR A 1 92 ? -9.711 -14.606 19.647 1.00 80.19 92 TYR A O 1
ATOM 753 N N . LEU A 1 93 ? -10.200 -16.008 17.980 1.00 69.75 93 LEU A N 1
ATOM 754 C CA . LEU A 1 93 ? -11.584 -15.551 17.815 1.00 69.75 93 LEU A CA 1
ATOM 755 C C . LEU A 1 93 ? -12.400 -15.779 19.086 1.00 69.75 93 LEU A C 1
ATOM 757 O O . LEU A 1 93 ? -13.214 -14.938 19.445 1.00 69.75 93 LEU A O 1
ATOM 761 N N . CYS A 1 94 ? -12.176 -16.882 19.804 1.00 55.72 94 CYS A N 1
ATOM 762 C CA . CYS A 1 94 ? -12.900 -17.165 21.048 1.00 55.72 94 CYS A CA 1
ATOM 763 C C . CYS A 1 94 ? -12.391 -16.346 22.248 1.00 55.72 94 CYS A C 1
ATOM 765 O O . CYS A 1 94 ? -13.104 -16.206 23.238 1.00 55.72 94 CYS A O 1
ATOM 767 N N . SER A 1 95 ? -11.183 -15.781 22.168 1.00 54.81 95 SER A N 1
ATOM 768 C CA . SER A 1 95 ? -10.698 -14.759 23.109 1.00 54.81 95 SER A CA 1
ATOM 769 C C . SER A 1 95 ? -11.242 -13.365 22.791 1.00 54.81 95 SER A C 1
ATOM 771 O O . SER A 1 95 ? -11.111 -12.472 23.628 1.00 54.81 95 SER A O 1
ATOM 773 N N . SER A 1 96 ? -11.911 -13.174 21.640 1.00 52.72 96 SER A N 1
ATOM 774 C CA . SER A 1 96 ? -12.664 -11.948 21.366 1.00 52.72 96 SER A CA 1
ATOM 775 C C . SER A 1 96 ? -13.863 -11.874 22.314 1.00 52.72 96 SER A C 1
ATOM 777 O O . SER A 1 96 ? -14.915 -12.475 22.112 1.00 52.72 96 SER A O 1
ATOM 779 N N . ARG A 1 97 ? -13.646 -11.131 23.404 1.00 52.03 97 ARG A N 1
ATOM 780 C CA . ARG A 1 97 ? -14.604 -10.810 24.461 1.00 52.03 97 ARG A CA 1
ATOM 781 C C . ARG A 1 97 ? -15.136 -12.046 25.207 1.00 52.03 97 ARG A C 1
ATOM 783 O O . ARG A 1 97 ? -15.972 -12.800 24.719 1.00 52.03 97 ARG A O 1
ATOM 790 N N . HIS A 1 98 ? -14.834 -12.144 26.503 1.00 51.75 98 HIS A N 1
ATOM 791 C CA . HIS A 1 98 ? -15.873 -12.612 27.428 1.00 51.75 98 HIS A CA 1
ATOM 792 C C . HIS A 1 98 ? -16.982 -11.555 27.412 1.00 51.75 98 HIS A C 1
ATOM 794 O O . HIS A 1 98 ? -16.973 -10.610 28.199 1.00 51.75 98 HIS A O 1
ATOM 800 N N . LYS A 1 99 ? -17.872 -11.649 26.419 1.00 52.59 99 LYS A N 1
ATOM 801 C CA . LYS A 1 99 ? -18.948 -10.690 26.182 1.00 52.59 99 LYS A CA 1
ATOM 802 C C . LYS A 1 99 ? -19.818 -10.670 27.422 1.00 52.59 99 LYS A C 1
ATOM 804 O O . LYS A 1 99 ? -20.398 -11.689 27.801 1.00 52.59 99 LYS A O 1
ATOM 809 N N . GLN A 1 100 ? -19.850 -9.527 28.094 1.00 59.25 100 GLN A N 1
ATOM 810 C CA . GL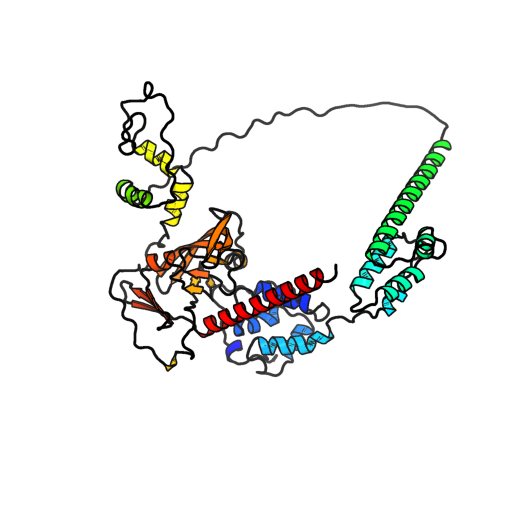N A 1 100 ? -20.669 -9.388 29.277 1.00 59.25 100 GLN A CA 1
ATOM 811 C C . GLN A 1 100 ? -22.135 -9.500 28.856 1.00 59.25 100 GLN A C 1
ATOM 813 O O . GLN A 1 100 ? -22.623 -8.754 28.009 1.00 59.25 100 GLN A O 1
ATOM 818 N N . ASN A 1 101 ? -22.821 -10.499 29.406 1.00 68.00 101 ASN A N 1
ATOM 819 C CA . ASN A 1 101 ? -24.259 -10.650 29.244 1.00 68.00 101 ASN A CA 1
ATOM 820 C C . ASN A 1 101 ? -24.947 -9.408 29.842 1.00 68.00 101 ASN A C 1
ATOM 822 O O . ASN A 1 101 ? -24.460 -8.877 30.833 1.00 68.00 101 ASN A O 1
ATOM 826 N N . ILE A 1 102 ? -26.094 -8.977 29.310 1.00 74.94 102 ILE A N 1
ATOM 827 C CA . ILE A 1 102 ? -26.899 -7.881 29.882 1.00 74.94 102 ILE A CA 1
ATOM 828 C C . ILE A 1 102 ? -27.144 -8.038 31.400 1.00 74.94 102 ILE A C 1
ATOM 830 O O . ILE A 1 102 ? -27.287 -7.053 32.122 1.00 74.94 102 ILE A O 1
ATOM 834 N N . ASN A 1 103 ? -27.109 -9.273 31.911 1.00 74.69 103 ASN A N 1
ATOM 835 C CA . ASN A 1 103 ? -27.174 -9.591 33.336 1.00 74.69 103 ASN A CA 1
ATOM 836 C C . ASN A 1 103 ? -26.035 -8.979 34.175 1.00 74.69 103 ASN A C 1
ATOM 838 O O . ASN A 1 103 ? -26.226 -8.764 35.367 1.00 74.69 103 ASN A O 1
ATOM 842 N N . THR A 1 104 ? -24.872 -8.659 33.600 1.00 78.75 104 THR A N 1
ATOM 843 C CA . THR A 1 104 ? -23.782 -8.005 34.344 1.00 78.75 104 THR A CA 1
ATOM 844 C C . THR A 1 104 ? -24.117 -6.564 34.710 1.00 78.75 104 THR A C 1
ATOM 846 O O . THR A 1 104 ? -23.689 -6.100 35.768 1.00 78.75 104 THR A O 1
ATOM 849 N N . LEU A 1 105 ? -24.945 -5.885 33.903 1.00 82.56 105 LEU A N 1
ATOM 850 C CA . LEU A 1 105 ? -25.434 -4.540 34.208 1.00 82.56 105 LEU A CA 1
ATOM 851 C C . LEU A 1 105 ? -26.249 -4.531 35.503 1.00 82.56 105 LEU A C 1
ATOM 853 O O . LEU A 1 105 ? -26.211 -3.549 36.232 1.00 82.56 105 LEU A O 1
ATOM 857 N N . GLN A 1 106 ? -26.895 -5.651 35.852 1.00 79.62 106 GLN A N 1
ATOM 858 C CA . GLN A 1 106 ? -27.705 -5.764 37.066 1.00 79.62 106 GLN A CA 1
ATOM 859 C C . GLN A 1 106 ? -26.906 -5.661 38.372 1.00 79.62 106 GLN A C 1
ATOM 861 O O . GLN A 1 106 ? -27.482 -5.449 39.441 1.00 79.62 106 GLN A O 1
ATOM 866 N N . ASN A 1 107 ? -25.585 -5.822 38.292 1.00 82.75 107 ASN A N 1
ATOM 867 C CA . ASN A 1 107 ? -24.686 -5.698 39.434 1.00 82.75 107 ASN A CA 1
ATOM 868 C C . ASN A 1 107 ? -24.227 -4.247 39.657 1.00 82.75 107 ASN A C 1
ATOM 870 O O . ASN A 1 107 ? -23.575 -3.954 40.659 1.00 82.75 107 ASN A O 1
ATOM 874 N N . ILE A 1 108 ? -24.556 -3.330 38.743 1.00 86.25 108 ILE A N 1
ATOM 875 C CA . ILE A 1 108 ? -24.120 -1.934 38.776 1.00 86.25 108 ILE A CA 1
ATOM 876 C C . ILE A 1 108 ? -25.198 -1.107 39.458 1.00 86.25 108 ILE A C 1
ATOM 878 O O . ILE A 1 108 ? -25.995 -0.463 38.795 1.00 86.25 108 ILE A O 1
ATOM 882 N N . LYS A 1 109 ? -25.202 -1.101 40.790 1.00 87.56 109 LYS A N 1
ATOM 883 C CA . LYS A 1 109 ? -26.108 -0.261 41.583 1.00 87.56 109 LYS A CA 1
ATOM 884 C C . LYS A 1 109 ? -25.440 1.050 41.982 1.00 87.56 109 LYS A C 1
ATOM 886 O O . LYS A 1 109 ? -24.230 1.075 42.251 1.00 87.56 109 LYS A O 1
ATOM 891 N N . MET A 1 110 ? -26.224 2.123 42.003 1.00 87.94 110 MET A N 1
ATOM 892 C CA . MET A 1 110 ? -25.825 3.402 42.579 1.00 87.94 110 MET A CA 1
ATOM 893 C C . MET A 1 110 ? -25.576 3.215 44.080 1.00 87.94 110 MET A C 1
ATOM 895 O O . MET A 1 110 ? -26.376 2.578 44.764 1.00 87.94 110 MET A O 1
ATOM 899 N N . GLN A 1 111 ? -24.436 3.700 44.568 1.00 86.62 111 GLN A N 1
ATOM 900 C CA . GLN A 1 111 ? -24.060 3.591 45.984 1.00 86.62 111 GLN A CA 1
ATOM 901 C C . GLN A 1 111 ? -24.550 4.811 46.783 1.00 86.62 111 GLN A C 1
ATOM 903 O O . GLN A 1 111 ? -24.699 5.893 46.221 1.00 86.62 111 GLN A O 1
ATOM 908 N N . ASP A 1 112 ? -24.728 4.673 48.102 1.00 77.56 112 ASP A N 1
ATOM 909 C CA . ASP A 1 112 ? -25.299 5.730 48.964 1.00 77.56 112 ASP A CA 1
ATOM 910 C C . ASP A 1 112 ? -24.498 7.050 48.971 1.00 77.56 112 ASP A C 1
ATOM 912 O O . ASP A 1 112 ? -25.070 8.124 49.144 1.00 77.56 112 ASP A O 1
ATOM 916 N N . ASN A 1 113 ? -23.181 6.983 48.745 1.00 79.62 113 ASN A N 1
ATOM 917 C CA . ASN A 1 113 ? -22.276 8.144 48.716 1.00 79.62 113 ASN A CA 1
ATOM 918 C C . ASN A 1 113 ? -21.814 8.527 47.301 1.00 79.62 113 ASN A C 1
ATOM 920 O O . ASN A 1 113 ? -20.889 9.323 47.143 1.00 79.62 113 ASN A O 1
ATOM 924 N N . GLU A 1 114 ? -22.403 7.929 46.273 1.00 85.69 114 GLU A N 1
ATOM 925 C CA . GLU A 1 114 ? -22.010 8.155 44.890 1.00 85.69 114 GLU A CA 1
ATOM 926 C C . GLU A 1 114 ? -22.861 9.250 44.242 1.00 85.69 114 GLU A C 1
ATOM 928 O O . GLU A 1 114 ? -24.082 9.278 44.388 1.00 85.69 114 GLU A O 1
ATOM 933 N N . SER A 1 115 ? -22.224 10.147 43.485 1.00 86.06 115 SER A N 1
ATOM 934 C CA . SER A 1 115 ? -22.962 11.145 42.707 1.00 86.06 115 SER A CA 1
ATOM 935 C C . SER A 1 115 ? -23.655 10.523 41.493 1.00 86.06 115 SER A C 1
ATOM 937 O O . SER A 1 115 ? -23.148 9.575 40.884 1.00 86.06 115 SER A O 1
ATOM 939 N N . LEU A 1 116 ? -24.768 11.115 41.046 1.00 87.56 116 LEU A N 1
ATOM 940 C CA . LEU A 1 116 ? -25.450 10.649 39.836 1.00 87.56 116 LEU A CA 1
ATOM 941 C C . LEU A 1 116 ? -24.503 10.613 38.621 1.00 87.56 116 LEU A C 1
ATOM 943 O O . LEU A 1 116 ? -24.566 9.697 37.802 1.00 87.56 116 LEU A O 1
ATOM 947 N N . ARG A 1 117 ? -23.569 11.570 38.531 1.00 86.62 117 ARG A N 1
ATOM 948 C CA . ARG A 1 117 ? -22.561 11.648 37.462 1.00 86.62 117 ARG A CA 1
ATOM 949 C C . ARG A 1 117 ? -21.637 10.434 37.419 1.00 86.62 11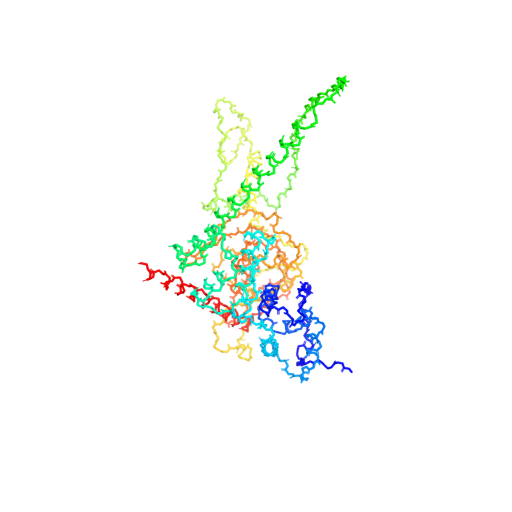7 ARG A C 1
ATOM 951 O O . ARG A 1 117 ? -21.321 9.933 36.340 1.00 86.62 117 ARG A O 1
ATOM 958 N N . GLU A 1 118 ? -21.166 9.996 38.581 1.00 86.19 118 GLU A N 1
ATOM 959 C CA . GLU A 1 118 ? -20.249 8.860 38.707 1.00 86.19 118 GLU A CA 1
ATOM 960 C C . GLU A 1 118 ? -20.955 7.554 38.359 1.00 86.19 118 GLU A C 1
ATOM 962 O O . GLU A 1 118 ? -20.433 6.778 37.552 1.00 86.19 118 GLU A O 1
ATOM 967 N N . PHE A 1 119 ? -22.183 7.381 38.851 1.00 89.81 119 PHE A N 1
ATOM 968 C CA . PHE A 1 119 ? -23.016 6.232 38.519 1.00 89.81 119 PHE A CA 1
ATOM 969 C C . PHE A 1 119 ? -23.269 6.137 37.009 1.00 89.81 119 PHE A C 1
ATOM 971 O O . PHE A 1 119 ? -22.997 5.107 36.392 1.00 89.81 119 PHE A O 1
ATOM 978 N N . VAL A 1 120 ? -23.723 7.232 36.392 1.00 87.94 120 VAL A N 1
ATOM 979 C CA . VAL A 1 120 ? -24.022 7.307 34.952 1.00 87.94 120 VAL A CA 1
ATOM 980 C C . VAL A 1 120 ? -22.790 6.984 34.111 1.00 87.94 120 VAL A C 1
ATOM 982 O O . VAL A 1 120 ? -22.893 6.264 33.118 1.00 87.94 120 VAL A O 1
ATOM 985 N N . LYS A 1 121 ? -21.611 7.467 34.521 1.00 85.19 121 LYS A N 1
ATOM 986 C CA . LYS A 1 121 ? -20.345 7.160 33.848 1.00 85.19 121 LYS A CA 1
ATOM 987 C C . LYS A 1 121 ? -20.014 5.667 33.926 1.00 85.19 121 LYS A C 1
ATOM 989 O O . LYS A 1 121 ? -19.685 5.080 32.897 1.00 85.19 121 LYS A O 1
ATOM 994 N N . ARG A 1 122 ? -20.120 5.046 35.108 1.00 90.62 122 ARG A N 1
ATOM 995 C CA . ARG A 1 122 ? -19.857 3.604 35.283 1.00 90.62 122 ARG A CA 1
ATOM 996 C C . ARG A 1 122 ? -20.848 2.747 34.505 1.00 90.62 122 ARG A C 1
ATOM 998 O O . ARG A 1 122 ? -20.443 1.821 33.808 1.00 90.62 122 ARG A O 1
ATOM 1005 N N . PHE A 1 123 ? -22.134 3.075 34.595 1.00 86.88 123 PHE A N 1
ATOM 1006 C CA . PHE A 1 123 ? -23.182 2.361 33.880 1.00 86.88 123 PHE A CA 1
ATOM 1007 C C . PHE A 1 123 ? -22.996 2.480 32.363 1.00 86.88 123 PHE A C 1
ATOM 1009 O O . PHE A 1 123 ? -23.003 1.472 31.663 1.00 86.88 123 PHE A O 1
ATOM 1016 N N . GLY A 1 124 ? -22.736 3.690 31.854 1.00 84.44 124 GLY A N 1
ATOM 1017 C CA . GLY A 1 124 ? -22.463 3.920 30.435 1.00 84.44 124 GLY A CA 1
ATOM 1018 C C . GLY A 1 124 ? -21.252 3.132 29.930 1.00 84.44 124 GLY A C 1
ATOM 1019 O O . GLY A 1 124 ? -21.328 2.504 28.879 1.00 84.44 124 GLY A O 1
ATOM 1020 N N . GLN A 1 125 ? -20.164 3.083 30.704 1.00 80.75 125 GLN A N 1
ATOM 1021 C CA . GLN A 1 125 ? -18.985 2.275 30.368 1.00 80.75 125 GLN A CA 1
ATOM 1022 C C . GLN A 1 125 ? -19.285 0.775 30.299 1.00 80.75 125 GLN A C 1
ATOM 1024 O O . GLN A 1 125 ? -18.738 0.090 29.440 1.00 80.75 125 GLN A O 1
ATOM 1029 N N . ALA A 1 126 ? -20.149 0.264 31.173 1.00 82.56 126 ALA A N 1
ATOM 1030 C CA . ALA A 1 126 ? -20.528 -1.142 31.160 1.00 82.56 126 ALA A CA 1
ATOM 1031 C C . ALA A 1 126 ? -21.476 -1.491 30.006 1.00 82.56 126 ALA A C 1
ATOM 1033 O O . ALA A 1 126 ? -21.325 -2.547 29.399 1.00 82.56 126 ALA A O 1
ATOM 1034 N N . VAL A 1 127 ? -22.403 -0.594 29.646 1.00 83.00 127 VAL A N 1
ATOM 1035 C CA . VAL A 1 127 ? -23.298 -0.779 28.489 1.00 83.00 127 VAL A CA 1
ATOM 1036 C C . VAL A 1 127 ? -22.503 -0.917 27.187 1.00 83.00 127 VAL A C 1
ATOM 1038 O O . VAL A 1 127 ? -22.853 -1.748 26.355 1.00 83.00 127 VAL A O 1
ATOM 1041 N N . LEU A 1 128 ? -21.396 -0.180 27.032 1.00 76.12 128 LEU A N 1
ATOM 1042 C CA . LEU A 1 128 ? -20.504 -0.293 25.866 1.00 76.12 128 LEU A CA 1
ATOM 1043 C C . LEU A 1 128 ? -19.830 -1.674 25.734 1.00 76.12 128 LEU A C 1
ATOM 1045 O O . LEU A 1 128 ? -19.329 -2.006 24.663 1.00 76.12 128 LEU A O 1
ATOM 1049 N N . GLN A 1 129 ? -19.813 -2.478 26.802 1.00 72.62 129 GLN A N 1
ATOM 1050 C CA . GLN A 1 129 ? -19.238 -3.828 26.805 1.00 72.62 129 GLN A CA 1
ATOM 1051 C C . GLN A 1 129 ? -20.273 -4.934 26.520 1.00 72.62 129 GLN A C 1
ATOM 1053 O O . GLN A 1 129 ? -19.888 -6.099 26.383 1.00 72.62 129 GLN A O 1
ATOM 1058 N N . VAL A 1 130 ? -21.565 -4.595 26.408 1.00 75.44 130 VAL A N 1
ATOM 1059 C CA . VAL A 1 130 ? -22.655 -5.539 26.106 1.00 75.44 130 VAL A CA 1
ATOM 1060 C C . VAL A 1 130 ? -22.890 -5.591 24.593 1.00 75.44 130 VAL A C 1
ATOM 1062 O O . VAL A 1 130 ? -23.104 -4.565 23.958 1.00 75.44 130 VAL A O 1
ATOM 1065 N N . GLU A 1 131 ? -22.851 -6.791 24.005 1.00 63.75 131 GLU A N 1
ATOM 1066 C CA . GLU A 1 131 ? -22.938 -6.987 22.544 1.00 63.75 131 GLU A CA 1
ATOM 1067 C C . GLU A 1 131 ? -24.336 -6.733 21.969 1.00 63.75 131 GLU A C 1
ATOM 1069 O O . GLU A 1 131 ? -24.470 -6.149 20.898 1.00 63.75 131 GLU A O 1
ATOM 1074 N N . ALA A 1 132 ? -25.376 -7.175 22.673 1.00 65.69 132 ALA A N 1
ATOM 1075 C CA . ALA A 1 132 ? -26.753 -7.047 22.228 1.00 65.69 132 ALA A CA 1
ATOM 1076 C C . ALA A 1 132 ? -27.662 -6.806 23.428 1.00 65.69 132 ALA A C 1
ATOM 1078 O O . ALA A 1 132 ? -27.635 -7.542 24.417 1.00 65.69 132 ALA A O 1
ATOM 1079 N N . TYR A 1 133 ? -28.485 -5.771 23.328 1.00 77.81 133 TYR A N 1
ATOM 1080 C CA . TYR A 1 133 ? -29.503 -5.462 24.312 1.00 77.81 133 TYR A CA 1
ATOM 1081 C C . TYR A 1 133 ? -30.710 -4.823 23.636 1.00 77.81 133 TYR A C 1
ATOM 1083 O O . TYR A 1 133 ? -30.583 -4.065 22.678 1.00 77.81 133 TYR A O 1
ATOM 1091 N N . SER A 1 134 ? -31.901 -5.103 24.158 1.00 82.06 134 SER A N 1
ATOM 1092 C CA . SER A 1 134 ? -33.071 -4.296 23.827 1.00 82.06 134 SER A CA 1
ATOM 1093 C C . SER A 1 134 ? -33.008 -2.986 24.605 1.00 82.06 134 SER A C 1
ATOM 1095 O O . SER A 1 134 ? -32.680 -3.001 25.796 1.00 82.06 134 SER A O 1
ATOM 1097 N N . MET A 1 135 ? -33.391 -1.883 23.963 1.00 79.94 135 MET A N 1
ATOM 1098 C CA . MET A 1 135 ? -33.465 -0.568 24.602 1.00 79.94 135 MET A CA 1
ATOM 1099 C C . MET A 1 135 ? -34.304 -0.613 25.891 1.00 79.94 135 MET A C 1
ATOM 1101 O O . MET A 1 135 ? -33.867 -0.110 26.920 1.00 79.94 135 MET A O 1
ATOM 1105 N N . ASP A 1 136 ? -35.452 -1.302 25.868 1.00 82.06 136 ASP A N 1
ATOM 1106 C CA . ASP A 1 136 ? -36.321 -1.459 27.042 1.00 82.06 136 ASP A CA 1
ATOM 1107 C C . ASP A 1 136 ? -35.589 -2.133 28.214 1.00 82.06 136 ASP A C 1
ATOM 1109 O O . ASP A 1 136 ? -35.515 -1.563 29.300 1.00 82.06 136 ASP A O 1
ATOM 1113 N N . ALA A 1 137 ? -34.936 -3.278 27.990 1.00 84.38 137 ALA A N 1
ATOM 1114 C CA . ALA A 1 137 ? -34.203 -3.973 29.049 1.00 84.38 137 ALA A CA 1
ATOM 1115 C C . ALA A 1 137 ? -33.116 -3.108 29.715 1.00 84.38 137 ALA A C 1
ATOM 1117 O O . ALA A 1 137 ? -33.014 -3.111 30.940 1.00 84.38 137 ALA A O 1
ATOM 1118 N N . VAL A 1 138 ? -32.329 -2.339 28.954 1.00 85.88 138 VAL A N 1
ATOM 1119 C CA . VAL A 1 138 ? -31.282 -1.477 29.542 1.00 85.88 138 VAL A CA 1
ATOM 1120 C C . VAL A 1 138 ? -31.883 -0.323 30.334 1.00 85.88 138 VAL A C 1
ATOM 1122 O O . VAL A 1 138 ? -31.399 -0.022 31.424 1.00 85.88 138 VAL A O 1
ATOM 1125 N N . LEU A 1 139 ? -32.959 0.290 29.837 1.00 87.44 139 LEU A N 1
ATOM 1126 C CA . LEU A 1 139 ? -33.646 1.373 30.540 1.00 87.44 139 LEU A CA 1
ATOM 1127 C C . LEU A 1 139 ? -34.313 0.879 31.833 1.00 87.44 139 LEU A C 1
ATOM 1129 O O . LEU A 1 139 ? -34.268 1.576 32.849 1.00 87.44 139 LEU A O 1
ATOM 1133 N N . GLN A 1 140 ? -34.875 -0.334 31.830 1.00 84.69 140 GLN A N 1
ATOM 1134 C CA . GLN A 1 140 ? -35.431 -0.964 33.032 1.00 84.69 140 GLN A CA 1
ATOM 1135 C C . GLN A 1 140 ? -34.345 -1.300 34.057 1.00 84.69 140 GLN A C 1
ATOM 1137 O O . GLN A 1 140 ? -34.523 -1.030 35.246 1.00 84.69 140 GLN A O 1
ATOM 1142 N N . ILE A 1 141 ? -33.211 -1.848 33.608 1.00 87.75 141 ILE A N 1
ATOM 1143 C CA . ILE A 1 141 ? -32.058 -2.134 34.471 1.00 87.75 141 ILE A CA 1
ATOM 1144 C C . ILE A 1 141 ? -31.547 -0.830 35.096 1.00 87.75 141 ILE A C 1
ATOM 1146 O O . ILE A 1 141 ? -31.491 -0.726 36.317 1.00 87.75 141 ILE A O 1
ATOM 1150 N N . PHE A 1 142 ? -31.312 0.208 34.288 1.00 89.19 142 PHE A N 1
ATOM 1151 C CA . PHE A 1 142 ? -30.870 1.514 34.778 1.00 89.19 142 PHE A CA 1
ATOM 1152 C C . PHE A 1 142 ? -31.830 2.106 35.815 1.00 89.19 142 PHE A C 1
ATOM 1154 O O . PHE A 1 142 ? -31.403 2.562 36.872 1.00 89.19 142 PHE A O 1
ATOM 1161 N N . LYS A 1 143 ? -33.143 2.072 35.545 1.00 85.75 143 LYS A N 1
ATOM 1162 C CA . LYS A 1 143 ? -34.164 2.577 36.472 1.00 85.75 143 LYS A CA 1
ATOM 1163 C C . LYS A 1 143 ? -34.161 1.822 37.803 1.00 85.75 143 LYS A C 1
ATOM 1165 O O . LYS A 1 143 ? -34.359 2.444 38.843 1.00 85.75 143 LYS A O 1
ATOM 1170 N N . ARG A 1 144 ? -33.972 0.499 37.773 1.00 86.31 144 ARG A N 1
ATOM 1171 C CA . ARG A 1 144 ? -33.919 -0.351 38.973 1.00 86.31 144 ARG A CA 1
ATOM 1172 C C . ARG A 1 144 ? -32.661 -0.099 39.804 1.00 86.31 144 ARG A C 1
ATOM 1174 O O . ARG A 1 144 ? -32.697 -0.262 41.020 1.00 86.31 144 ARG A O 1
ATOM 1181 N N . ASP A 1 145 ? -31.570 0.274 39.152 1.00 86.94 145 ASP A N 1
ATOM 1182 C CA . ASP A 1 145 ? -30.256 0.352 39.777 1.00 86.94 145 ASP A CA 1
ATOM 1183 C C . ASP A 1 145 ? -29.939 1.745 40.376 1.00 86.94 145 ASP A C 1
ATOM 1185 O O . ASP A 1 145 ? -28.891 1.927 40.997 1.00 86.94 145 ASP A O 1
ATOM 1189 N N . ILE A 1 146 ? -30.864 2.709 40.255 1.00 87.00 146 ILE A N 1
ATOM 1190 C CA . ILE A 1 146 ? -30.829 4.024 40.923 1.00 87.00 146 ILE A CA 1
ATOM 1191 C C . ILE A 1 146 ? -31.458 3.947 42.318 1.00 87.00 146 ILE A C 1
ATOM 1193 O O . ILE A 1 146 ? -32.459 3.259 42.520 1.00 87.00 146 ILE A O 1
ATOM 1197 N N . CYS A 1 147 ? -30.939 4.740 43.260 1.00 81.50 147 CYS A N 1
ATOM 1198 C CA . CYS A 1 147 ? -31.511 4.894 44.596 1.00 81.50 147 CYS A CA 1
ATOM 1199 C C . CYS A 1 147 ? -32.978 5.390 44.550 1.00 81.50 147 CYS A C 1
ATOM 1201 O O . CYS A 1 147 ? -33.242 6.504 44.064 1.00 81.50 147 CYS A O 1
ATOM 1203 N N . PRO A 1 148 ? -33.942 4.606 45.079 1.00 76.50 148 PRO A N 1
ATOM 1204 C CA . PRO A 1 148 ? -35.329 5.039 45.207 1.00 76.50 148 PRO A CA 1
ATOM 1205 C C . PRO A 1 148 ? -35.427 6.290 46.090 1.00 76.50 148 PRO A C 1
ATOM 1207 O O . PRO A 1 148 ? -34.822 6.347 47.157 1.00 76.50 148 PRO A O 1
ATOM 1210 N N . GLY A 1 149 ? -36.195 7.293 45.656 1.00 73.31 149 GLY A N 1
ATOM 1211 C CA . GLY A 1 149 ? -36.412 8.536 46.416 1.00 73.31 149 GLY A CA 1
ATOM 1212 C C . GLY A 1 149 ? -35.549 9.731 45.995 1.00 73.31 149 GLY A C 1
ATOM 1213 O O . GLY A 1 149 ? -35.699 10.811 46.558 1.00 73.31 149 GLY A O 1
ATOM 1214 N N . THR A 1 150 ? -34.686 9.588 44.984 1.00 83.81 150 THR A N 1
ATOM 1215 C CA . THR A 1 150 ? -33.995 10.743 44.386 1.00 83.81 150 THR A CA 1
ATOM 1216 C C . THR A 1 150 ? -34.935 11.552 43.471 1.00 83.81 150 THR A C 1
ATOM 1218 O O . THR A 1 150 ? -35.783 10.967 42.785 1.00 83.81 150 THR A O 1
ATOM 1221 N N . PRO A 1 151 ? -34.763 12.888 43.358 1.00 82.69 151 PRO A N 1
ATOM 1222 C CA . PRO A 1 151 ? -35.529 13.710 42.411 1.00 82.69 151 PRO A CA 1
ATOM 1223 C C . PRO A 1 151 ? -35.388 13.244 40.954 1.00 82.69 151 PRO A C 1
ATOM 1225 O O . PRO A 1 151 ? -36.299 13.413 40.139 1.00 82.69 151 PRO A O 1
ATOM 1228 N N . PHE A 1 152 ? -34.243 12.641 40.625 1.00 88.00 152 PHE A N 1
ATOM 1229 C CA . PHE A 1 152 ? -33.995 12.037 39.325 1.00 88.00 152 PHE A CA 1
ATOM 1230 C C . PHE A 1 152 ? -34.839 10.772 39.109 1.00 88.00 152 PHE A C 1
ATOM 1232 O O . PHE A 1 152 ? -35.505 10.666 38.079 1.00 88.00 152 PHE A O 1
ATOM 1239 N N . PHE A 1 153 ? -34.897 9.857 40.086 1.00 87.38 153 PHE A N 1
ATOM 1240 C CA . PHE A 1 153 ? -35.750 8.665 40.017 1.00 87.38 153 PHE A CA 1
ATOM 1241 C C . PHE A 1 153 ? -37.226 9.033 39.800 1.00 87.38 153 PHE A C 1
ATOM 1243 O O . PHE A 1 153 ? -37.879 8.478 38.915 1.00 87.38 153 PHE A O 1
ATOM 1250 N N . GLU A 1 154 ? -37.745 10.030 40.528 1.00 85.44 154 GLU A N 1
ATOM 1251 C CA . GLU A 1 154 ? -39.114 10.522 40.317 1.00 85.44 154 GLU A CA 1
ATOM 1252 C C . GLU A 1 154 ? -39.354 11.019 38.887 1.00 85.44 154 GLU A C 1
ATOM 1254 O O . GLU A 1 154 ? -40.420 10.794 38.311 1.00 85.44 154 GLU A O 1
ATOM 1259 N N . SER A 1 155 ? -38.362 11.692 38.302 1.00 89.06 155 SER A N 1
ATOM 1260 C CA . SER A 1 155 ? -38.408 12.188 36.925 1.00 89.06 155 SER A CA 1
ATOM 1261 C C . SER A 1 155 ? -38.573 11.055 35.911 1.00 89.06 155 SER A C 1
ATOM 1263 O O . SER A 1 155 ? -39.337 11.177 34.951 1.00 89.06 155 SER A O 1
ATOM 1265 N N . LEU A 1 156 ? -37.881 9.933 36.137 1.00 87.75 156 LEU A N 1
ATOM 1266 C CA . LEU A 1 156 ? -37.967 8.736 35.298 1.00 87.75 156 LEU A CA 1
ATOM 1267 C C . LEU A 1 156 ? -39.301 8.003 35.469 1.00 87.75 156 LEU A C 1
ATOM 1269 O O . LEU A 1 156 ? -39.806 7.418 34.515 1.00 87.75 156 LEU A O 1
ATOM 1273 N N . VAL A 1 157 ? -39.892 8.036 36.667 1.00 84.69 157 VAL A N 1
ATOM 1274 C CA . VAL A 1 157 ? -41.226 7.464 36.913 1.00 84.69 157 VAL A CA 1
ATOM 1275 C C . VAL A 1 157 ? -42.315 8.300 36.239 1.00 84.69 157 VAL A C 1
ATOM 1277 O O . VAL A 1 157 ? -43.187 7.734 35.586 1.00 84.69 157 VAL A O 1
ATOM 1280 N N . LYS A 1 158 ? -42.254 9.634 36.357 1.00 86.69 158 LYS A N 1
ATOM 1281 C CA . LYS A 1 158 ? -43.240 10.556 35.761 1.00 86.69 158 LYS A CA 1
ATOM 1282 C C . LYS A 1 158 ? -43.225 10.515 34.234 1.00 86.69 158 LYS A C 1
ATOM 1284 O O . LYS A 1 158 ? -44.277 10.605 33.610 1.00 86.69 158 LYS A O 1
ATOM 1289 N N . LYS A 1 159 ? -42.039 10.396 33.635 1.00 87.12 159 LYS A N 1
ATOM 1290 C CA . LYS A 1 159 ? -41.867 10.296 32.184 1.00 87.12 159 LYS A CA 1
ATOM 1291 C C . LYS A 1 159 ? -40.808 9.237 31.866 1.00 87.12 159 LYS A C 1
ATOM 1293 O O . LYS A 1 159 ? -39.622 9.568 31.909 1.00 87.12 159 LYS A O 1
ATOM 1298 N N . PRO A 1 160 ? -41.199 7.996 31.539 1.00 84.81 160 PRO A N 1
ATOM 1299 C CA . PRO A 1 160 ? -40.247 6.951 31.190 1.00 84.81 160 PRO A CA 1
ATOM 1300 C C . PRO A 1 160 ? -39.362 7.381 30.010 1.00 84.81 160 PRO A C 1
ATOM 1302 O O . PRO A 1 160 ? -39.889 7.941 29.043 1.00 84.81 160 PRO A O 1
ATOM 1305 N N . PRO A 1 161 ? -38.038 7.172 30.081 1.00 84.75 161 PRO A N 1
ATOM 1306 C CA . PRO A 1 161 ? -37.167 7.388 28.935 1.00 84.75 161 PRO A CA 1
ATOM 1307 C C . PRO A 1 161 ? -37.462 6.349 27.849 1.00 84.75 161 PRO A C 1
ATOM 1309 O O . PRO A 1 161 ? -37.813 5.213 28.158 1.00 84.75 161 PRO A O 1
ATOM 1312 N N . THR A 1 162 ? -37.310 6.735 26.584 1.00 84.44 162 THR A N 1
ATOM 1313 C CA . THR A 1 162 ? -37.470 5.834 25.425 1.00 84.44 162 THR A CA 1
ATOM 1314 C C . THR A 1 162 ? -36.149 5.536 24.720 1.00 84.44 162 THR A C 1
ATOM 1316 O O . THR A 1 162 ? -36.055 4.569 23.969 1.00 84.44 162 THR A O 1
ATOM 1319 N N . THR A 1 163 ? -35.112 6.337 24.976 1.00 84.81 163 THR A N 1
ATOM 1320 C CA . THR A 1 163 ? -33.773 6.187 24.398 1.00 84.81 163 THR A CA 1
ATOM 1321 C C . THR A 1 163 ? -32.697 6.440 25.454 1.00 84.81 163 THR A C 1
ATOM 1323 O O . THR A 1 163 ? -32.924 7.150 26.439 1.00 84.81 163 THR A O 1
ATOM 1326 N N . MET A 1 164 ? -31.495 5.898 25.232 1.00 81.88 164 MET A N 1
ATOM 1327 C CA . MET A 1 164 ? -30.322 6.209 26.062 1.00 81.88 164 MET A CA 1
ATOM 1328 C C . MET A 1 164 ? -29.973 7.706 26.034 1.00 81.88 164 MET A C 1
ATOM 1330 O O . MET A 1 164 ? -29.535 8.250 27.042 1.00 81.88 164 MET A O 1
ATOM 1334 N N . ASP A 1 165 ? -30.198 8.394 24.912 1.00 81.50 165 ASP A N 1
ATOM 1335 C CA . ASP A 1 165 ? -29.925 9.830 24.782 1.00 81.50 165 ASP A CA 1
ATOM 1336 C C . ASP A 1 165 ? -30.841 10.689 25.677 1.00 81.50 165 ASP A C 1
ATOM 1338 O O . ASP A 1 165 ? -30.347 11.554 26.402 1.00 81.50 165 ASP A O 1
ATOM 1342 N N . ASP A 1 166 ? -32.154 10.414 25.716 1.00 86.75 166 ASP A N 1
ATOM 1343 C CA . ASP A 1 166 ? -33.082 11.098 26.639 1.00 86.75 166 ASP A CA 1
ATOM 1344 C C . ASP A 1 166 ? -32.689 10.849 28.101 1.00 86.75 166 ASP A C 1
ATOM 1346 O O . ASP A 1 166 ? -32.673 11.772 28.923 1.00 86.75 166 ASP A O 1
ATOM 1350 N N . LEU A 1 167 ? -32.293 9.612 28.412 1.00 87.44 167 LEU A N 1
ATOM 1351 C CA . LEU A 1 167 ? -31.826 9.230 29.737 1.00 87.44 167 LEU A CA 1
ATOM 1352 C C . LEU A 1 167 ? -30.572 10.012 30.157 1.00 87.44 167 LEU A C 1
ATOM 1354 O O . LEU A 1 167 ? -30.569 10.632 31.223 1.00 87.44 167 LEU A O 1
ATOM 1358 N N . PHE A 1 168 ? -29.526 10.026 29.324 1.00 84.88 168 PHE A N 1
ATOM 1359 C CA . PHE A 1 168 ? -28.263 10.705 29.627 1.00 84.88 168 PHE A CA 1
ATOM 1360 C C . PHE A 1 168 ? -28.421 12.226 29.688 1.00 84.88 168 PHE A C 1
ATOM 1362 O O . PHE A 1 168 ? -27.886 12.862 30.599 1.00 84.88 168 PHE A O 1
ATOM 1369 N N . LYS A 1 169 ? -29.205 12.824 28.782 1.00 85.31 169 LYS A N 1
ATOM 1370 C CA . LYS A 1 169 ? -29.519 14.261 28.827 1.00 85.31 169 LYS A CA 1
AT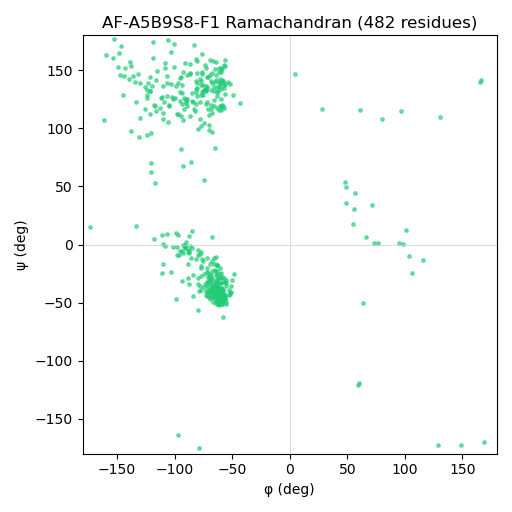OM 1371 C C . LYS A 1 169 ? -30.204 14.641 30.132 1.00 85.31 169 LYS A C 1
ATOM 1373 O O . LYS A 1 169 ? -29.857 15.648 30.753 1.00 85.31 169 LYS A O 1
ATOM 1378 N N . ARG A 1 170 ? -31.156 13.823 30.579 1.00 90.00 170 ARG A N 1
ATOM 1379 C CA . ARG A 1 170 ? -31.860 14.057 31.838 1.00 90.00 170 ARG A CA 1
ATOM 1380 C C . ARG A 1 170 ? -30.941 13.862 33.037 1.00 90.00 170 ARG A C 1
ATOM 1382 O O . ARG A 1 170 ? -30.945 14.708 33.925 1.00 90.00 170 ARG A O 1
ATOM 1389 N N . ALA A 1 171 ? -30.126 12.811 33.041 1.00 87.94 171 ALA A N 1
ATOM 1390 C CA . ALA A 1 171 ? -29.172 12.553 34.113 1.00 87.94 171 ALA A CA 1
ATOM 1391 C C . ALA A 1 171 ? -28.168 13.705 34.276 1.00 87.94 171 ALA A C 1
ATOM 1393 O O . ALA A 1 171 ? -27.947 14.168 35.391 1.00 87.94 171 ALA A O 1
ATOM 1394 N N . ASN A 1 172 ? -27.651 14.249 33.169 1.00 84.94 172 ASN A N 1
ATOM 1395 C CA . ASN A 1 172 ? -26.768 15.418 33.193 1.00 84.94 172 ASN A CA 1
ATOM 1396 C C . ASN A 1 172 ? -27.443 16.645 33.821 1.00 84.94 172 ASN A C 1
ATOM 1398 O O . ASN A 1 172 ? -26.838 17.323 34.647 1.00 84.94 172 ASN A O 1
ATOM 1402 N N . LYS A 1 173 ? -28.716 16.907 33.496 1.00 87.38 173 LYS A N 1
ATOM 1403 C CA . LYS A 1 173 ? -29.471 18.025 34.083 1.00 87.38 173 LYS A CA 1
ATOM 1404 C C . LYS A 1 173 ? -29.609 17.899 35.604 1.00 87.38 173 LYS A C 1
ATOM 1406 O O . LYS A 1 173 ? -29.448 18.889 36.312 1.00 87.38 173 LYS A O 1
ATOM 1411 N N . TYR A 1 174 ? -29.911 16.702 36.105 1.00 86.50 174 TYR A N 1
ATOM 1412 C CA . TYR A 1 174 ? -30.027 16.468 37.548 1.00 86.50 174 TYR A CA 1
ATOM 1413 C C . TYR A 1 174 ? -28.661 16.442 38.242 1.00 86.50 174 TYR A C 1
ATOM 1415 O O . TYR A 1 174 ? -28.548 16.968 39.342 1.00 86.50 174 TYR A O 1
ATOM 1423 N N . SER A 1 175 ? -27.612 15.945 37.580 1.00 87.31 175 SER A N 1
ATOM 1424 C CA . SER A 1 175 ? -26.237 16.023 38.085 1.00 87.31 175 SER A CA 1
ATOM 1425 C C . SER A 1 175 ? -25.774 17.469 38.273 1.00 87.31 175 SER A C 1
ATOM 1427 O O . SER A 1 175 ? -25.138 17.764 39.278 1.00 87.31 175 SER A O 1
ATOM 1429 N N . MET A 1 176 ? -26.085 18.370 37.334 1.00 83.19 176 MET A N 1
ATOM 1430 C CA . MET A 1 176 ? -25.762 19.794 37.484 1.00 83.19 176 MET A CA 1
ATOM 1431 C C . MET A 1 176 ? -26.506 20.415 38.670 1.00 83.19 176 MET A C 1
ATOM 1433 O O . MET A 1 176 ? -25.918 21.161 39.443 1.00 83.19 176 MET A O 1
ATOM 1437 N N . LEU A 1 177 ? -27.780 20.058 38.858 1.00 82.56 177 LEU A N 1
ATOM 1438 C CA . LEU A 1 177 ? -28.563 20.524 40.001 1.00 82.56 177 LEU A CA 1
ATOM 1439 C C . LEU A 1 177 ? -27.996 20.012 41.338 1.00 82.56 177 LEU A C 1
ATOM 1441 O O . LEU A 1 177 ? -27.949 20.766 42.306 1.00 82.56 177 LEU A O 1
ATOM 1445 N N . GLU A 1 178 ? -27.550 18.754 41.401 1.00 82.75 178 GLU A N 1
ATOM 1446 C CA . GLU A 1 178 ? -26.856 18.200 42.572 1.00 82.75 178 GLU A CA 1
ATOM 1447 C C . GLU A 1 178 ? -25.553 18.958 42.872 1.00 82.75 178 GLU A C 1
ATOM 1449 O O . GLU A 1 178 ? -25.284 19.271 44.034 1.00 82.75 178 GLU A O 1
ATOM 1454 N N . ASP A 1 179 ? -24.766 19.284 41.840 1.00 82.25 179 ASP A N 1
ATOM 1455 C CA . ASP A 1 179 ? -23.544 20.087 41.959 1.00 82.25 179 ASP A CA 1
ATOM 1456 C C . ASP A 1 179 ? -23.840 21.500 42.491 1.00 82.25 179 ASP A C 1
ATOM 1458 O O . ASP A 1 179 ? -23.182 21.941 43.437 1.00 82.25 179 ASP A O 1
ATOM 1462 N N . ASP A 1 180 ? -24.864 22.175 41.960 1.00 80.50 180 ASP A N 1
ATOM 1463 C CA . ASP A 1 180 ? -25.277 23.520 42.383 1.00 80.50 180 ASP A CA 1
ATOM 1464 C C . ASP A 1 180 ? -25.782 23.539 43.836 1.00 80.50 180 ASP A C 1
ATOM 1466 O O . ASP A 1 180 ? -25.398 24.405 44.628 1.00 80.50 180 ASP A O 1
ATOM 1470 N N . VAL A 1 181 ? -26.603 22.557 44.228 1.00 79.62 181 VAL A N 1
ATOM 1471 C CA . VAL A 1 181 ? -27.108 22.418 45.607 1.00 79.62 181 VAL A CA 1
ATOM 1472 C C . VAL A 1 181 ? -25.967 22.119 46.578 1.00 79.62 181 VAL A C 1
ATOM 1474 O O . VAL A 1 181 ? -25.910 22.700 47.666 1.00 79.62 181 VAL A O 1
ATOM 1477 N N . ARG A 1 182 ? -25.025 21.252 46.194 1.00 79.38 182 ARG A N 1
ATOM 1478 C CA . ARG A 1 182 ? -23.827 20.951 46.987 1.00 79.38 182 ARG A CA 1
ATOM 1479 C C . ARG A 1 182 ? -22.936 22.182 47.139 1.00 79.38 182 ARG A C 1
ATOM 1481 O O . ARG A 1 182 ? -22.496 22.468 48.252 1.00 79.38 182 ARG A O 1
ATOM 1488 N N . ALA A 1 183 ? -22.721 22.946 46.068 1.00 77.19 183 ALA A N 1
ATOM 1489 C CA . ALA A 1 183 ? -21.968 24.197 46.111 1.00 77.19 183 ALA A CA 1
ATOM 1490 C C . ALA A 1 183 ? -22.643 25.239 47.020 1.00 77.19 183 ALA A C 1
ATOM 1492 O O . ALA A 1 183 ? -21.972 25.849 47.853 1.00 77.19 183 ALA A O 1
ATOM 1493 N N . ALA A 1 184 ? -23.967 25.396 46.929 1.00 75.12 184 ALA A N 1
ATOM 1494 C CA . ALA A 1 184 ? -24.735 26.292 47.793 1.00 75.12 184 ALA A CA 1
ATOM 1495 C C . ALA A 1 184 ? -24.684 25.862 49.270 1.00 75.12 184 ALA A C 1
ATOM 1497 O O . ALA A 1 184 ? -24.465 26.690 50.153 1.00 75.12 184 ALA A O 1
ATOM 1498 N N . THR A 1 185 ? -24.804 24.562 49.550 1.00 75.12 185 THR A N 1
ATOM 1499 C CA . THR A 1 185 ? -24.711 24.009 50.913 1.00 75.12 185 THR A CA 1
ATOM 1500 C C . THR A 1 185 ? -23.318 24.231 51.507 1.00 75.12 185 THR A C 1
ATOM 1502 O O . THR A 1 185 ? -23.195 24.645 52.661 1.00 75.12 185 THR A O 1
ATOM 1505 N N . GLN A 1 186 ? -22.261 24.050 50.708 1.00 72.31 186 GLN A N 1
ATOM 1506 C CA . GLN A 1 186 ? -20.888 24.332 51.122 1.00 72.31 186 GLN A CA 1
ATOM 1507 C C . GLN A 1 186 ? -20.672 25.829 51.392 1.00 72.31 186 GLN A C 1
ATOM 1509 O O . GLN A 1 186 ? -20.017 26.183 52.369 1.00 72.31 186 GLN A O 1
ATOM 1514 N N . GLN A 1 187 ? -21.257 26.719 50.583 1.00 66.38 187 GLN A N 1
ATOM 1515 C CA . GLN A 1 187 ? -21.201 28.166 50.818 1.00 66.38 187 GLN A CA 1
ATOM 1516 C C . GLN A 1 187 ? -21.922 28.576 52.109 1.00 66.38 187 GLN A C 1
ATOM 1518 O O . GLN A 1 187 ? -21.403 29.404 52.855 1.00 66.38 187 GLN A O 1
ATOM 1523 N N . VAL A 1 188 ? -23.072 27.970 52.419 1.00 68.69 188 VAL A N 1
ATOM 1524 C CA . VAL A 1 188 ? -23.804 28.215 53.675 1.00 68.69 188 VAL A CA 1
ATOM 1525 C C . VAL A 1 188 ? -23.015 27.710 54.890 1.00 68.69 188 VAL A C 1
ATOM 1527 O O . VAL A 1 188 ? -22.949 28.404 55.905 1.00 68.69 188 VAL A O 1
ATOM 1530 N N . LEU A 1 189 ? -22.356 26.551 54.786 1.00 66.50 189 LEU A N 1
ATOM 1531 C CA . LEU A 1 189 ? -21.484 26.011 55.840 1.00 66.50 189 LEU A CA 1
ATOM 1532 C C . LEU A 1 189 ? -20.252 26.901 56.091 1.00 66.50 189 LEU A C 1
ATOM 1534 O O . LEU A 1 189 ? -19.911 27.163 57.245 1.00 66.50 189 LEU A O 1
ATOM 1538 N N . VAL A 1 190 ? -19.624 27.418 55.029 1.00 59.56 190 VAL A N 1
ATOM 1539 C CA . VAL A 1 190 ? -18.470 28.333 55.119 1.00 59.56 190 VAL A CA 1
ATOM 1540 C C . VAL A 1 190 ? -18.885 29.706 55.672 1.00 59.56 190 VAL A C 1
ATOM 1542 O O . VAL A 1 190 ? -18.197 30.260 56.531 1.00 59.56 190 VAL A O 1
ATOM 1545 N N . ALA A 1 191 ? -20.043 30.237 55.265 1.00 54.69 191 ALA A N 1
ATOM 1546 C CA . ALA A 1 191 ? -20.588 31.489 55.797 1.00 54.69 191 ALA A CA 1
ATOM 1547 C C . ALA A 1 191 ? -21.006 31.373 57.279 1.00 54.69 191 ALA A C 1
ATOM 1549 O O . ALA A 1 191 ? -20.806 32.310 58.053 1.00 54.69 191 ALA A O 1
ATOM 1550 N N . GLY A 1 192 ? -21.519 30.211 57.702 1.00 50.97 192 GLY A N 1
ATOM 1551 C CA . GLY A 1 192 ? -21.868 29.925 59.099 1.00 50.97 192 GLY A CA 1
ATOM 1552 C C . GLY A 1 192 ? -20.661 29.760 60.034 1.00 50.97 192 GLY A C 1
ATOM 1553 O O . GLY A 1 192 ? -20.777 30.007 61.235 1.00 50.97 192 GLY A O 1
ATOM 1554 N N . GLN A 1 193 ? -19.487 29.393 59.507 1.00 50.00 193 GLN A N 1
ATOM 1555 C CA . GLN A 1 193 ? -18.230 29.376 60.268 1.00 50.00 193 GLN A CA 1
ATOM 1556 C C . GLN A 1 193 ? -17.604 30.773 60.392 1.00 50.00 193 GLN A C 1
ATOM 1558 O O . GLN A 1 193 ? -17.062 31.108 61.447 1.00 50.00 193 GLN A O 1
ATOM 1563 N N . ALA A 1 194 ? -17.751 31.625 59.372 1.00 44.47 194 ALA A N 1
ATOM 1564 C CA . ALA A 1 194 ? -17.279 33.011 59.411 1.00 44.47 194 ALA A CA 1
ATOM 1565 C C . ALA A 1 194 ? -18.053 33.891 60.417 1.00 44.47 194 ALA A C 1
ATOM 1567 O O . ALA A 1 194 ? -17.506 34.873 60.915 1.00 44.47 194 ALA A O 1
ATOM 1568 N N . SER A 1 195 ? -19.290 33.530 60.783 1.00 46.28 195 SER A N 1
ATOM 1569 C CA . SER A 1 195 ? -20.100 34.295 61.744 1.00 46.28 195 SER A CA 1
ATOM 1570 C C . SER A 1 195 ? -19.891 33.910 63.218 1.00 46.28 195 SER A C 1
ATOM 1572 O O . SER A 1 195 ? -20.484 34.542 64.091 1.00 46.28 195 SER A O 1
ATOM 1574 N N . ARG A 1 196 ? -19.087 32.877 63.526 1.00 44.62 196 ARG A N 1
ATOM 1575 C CA . ARG A 1 196 ? -18.826 32.416 64.911 1.00 44.62 196 ARG A CA 1
ATOM 1576 C C . ARG A 1 196 ? -17.415 32.692 65.435 1.00 44.62 196 ARG A C 1
ATOM 1578 O O . ARG A 1 196 ? -17.140 32.405 66.594 1.00 44.62 196 ARG A O 1
ATOM 1585 N N . SER A 1 197 ? -16.555 33.311 64.635 1.00 38.97 197 SER A N 1
ATOM 1586 C CA . SER A 1 197 ? -15.207 33.732 65.036 1.00 38.97 197 SER A CA 1
ATOM 1587 C C . SER A 1 197 ? -15.065 35.249 64.881 1.00 38.97 197 SER A C 1
ATOM 1589 O O . SER A 1 197 ? -14.281 35.744 64.076 1.00 38.97 197 SER A O 1
ATOM 1591 N N . GLY A 1 198 ? -15.876 35.995 65.629 1.00 38.47 198 GLY A N 1
ATOM 1592 C CA . GLY A 1 198 ? -15.855 37.454 65.660 1.00 38.47 198 GLY A CA 1
ATOM 1593 C C . GLY A 1 198 ? -15.566 37.983 67.058 1.00 38.47 198 GLY A C 1
ATOM 1594 O O . GLY A 1 198 ? -16.462 38.536 67.681 1.00 38.47 198 GLY A O 1
ATOM 1595 N N . ALA A 1 199 ? -14.337 37.813 67.547 1.00 37.44 199 ALA A N 1
ATOM 1596 C CA . ALA A 1 199 ? -13.763 38.670 68.584 1.00 37.44 199 ALA A CA 1
ATOM 1597 C C . ALA A 1 199 ? -12.233 38.538 68.594 1.00 37.44 199 ALA A C 1
ATOM 1599 O O . ALA A 1 199 ? -11.695 37.520 69.010 1.00 37.44 199 ALA A O 1
ATOM 1600 N N . ASP A 1 200 ? -11.587 39.599 68.109 1.00 32.47 200 ASP A N 1
ATOM 1601 C CA . ASP A 1 200 ? -10.384 40.250 68.646 1.00 32.47 200 ASP A CA 1
ATOM 1602 C C . ASP A 1 200 ? -9.241 40.510 67.641 1.00 32.47 200 ASP A C 1
ATOM 1604 O O . ASP A 1 200 ? -8.474 39.635 67.259 1.00 32.47 200 ASP A O 1
ATOM 1608 N N . ARG A 1 201 ? -9.095 41.819 67.374 1.00 34.31 201 ARG A N 1
ATOM 1609 C CA . ARG A 1 201 ? -7.851 42.613 67.334 1.00 34.31 201 ARG A CA 1
ATOM 1610 C C . ARG A 1 201 ? -6.947 42.557 66.092 1.00 34.31 201 ARG A C 1
ATOM 1612 O O . ARG A 1 201 ? -6.160 41.649 65.887 1.00 34.31 201 ARG A O 1
ATOM 1619 N N . ASN A 1 202 ? -6.988 43.685 65.369 1.00 31.91 202 ASN A N 1
ATOM 1620 C CA . ASN A 1 202 ? -5.854 44.531 64.952 1.00 31.91 202 ASN A CA 1
ATOM 1621 C C . ASN A 1 202 ? -4.478 43.857 64.768 1.00 31.91 202 ASN A C 1
ATOM 1623 O O . ASN A 1 202 ? -3.812 43.567 65.757 1.00 31.91 202 ASN A O 1
ATOM 1627 N N . ALA A 1 203 ? -3.944 43.865 63.538 1.00 30.75 203 ALA A N 1
ATOM 1628 C CA . ALA A 1 203 ? -2.936 44.852 63.108 1.00 30.75 203 ALA A CA 1
ATOM 1629 C C . ALA A 1 203 ? -2.228 44.475 61.782 1.00 30.75 203 ALA A C 1
ATOM 1631 O O . ALA A 1 203 ? -1.764 43.356 61.605 1.00 30.75 203 ALA A O 1
ATOM 1632 N N . LYS A 1 204 ? -1.988 45.527 60.981 1.00 29.95 204 LYS A N 1
ATOM 1633 C CA . LYS A 1 204 ? -0.781 45.819 60.172 1.00 29.95 204 LYS A CA 1
ATOM 1634 C C . LYS A 1 204 ? -0.730 45.446 58.673 1.00 29.95 204 LYS A C 1
ATOM 1636 O O . LYS A 1 204 ? -0.675 44.294 58.272 1.00 29.95 204 LYS A O 1
ATOM 1641 N N . LEU A 1 205 ? -0.653 46.525 57.883 1.00 33.34 205 LEU A N 1
ATOM 1642 C CA . LEU A 1 205 ? -0.239 46.658 56.479 1.00 33.34 205 LEU A CA 1
ATOM 1643 C C . LEU A 1 205 ? 1.293 46.575 56.314 1.00 33.34 205 LEU A C 1
ATOM 1645 O O . LEU A 1 205 ? 2.002 47.102 57.171 1.00 33.34 205 LEU A O 1
ATOM 1649 N N . SER A 1 206 ? 1.756 46.019 55.183 1.00 29.77 206 SER A N 1
ATOM 1650 C CA . SER A 1 206 ? 3.045 46.226 54.456 1.00 29.77 206 SER A CA 1
ATOM 1651 C C . SER A 1 206 ? 3.172 45.057 53.441 1.00 29.77 206 SER A C 1
ATOM 1653 O O . SER A 1 206 ? 2.748 43.957 53.771 1.00 29.77 206 SER A O 1
ATOM 1655 N N . ASP A 1 207 ? 3.629 45.137 52.183 1.00 29.72 207 ASP A N 1
ATOM 1656 C CA . ASP A 1 207 ? 4.271 46.172 51.361 1.00 29.72 207 ASP A CA 1
ATOM 1657 C C . ASP A 1 207 ? 4.116 45.843 49.845 1.00 29.72 207 ASP A C 1
ATOM 1659 O O . ASP A 1 207 ? 3.803 44.717 49.465 1.00 29.72 207 ASP A O 1
ATOM 1663 N N . ARG A 1 208 ? 4.331 46.847 48.983 1.00 32.75 208 ARG A N 1
ATOM 1664 C CA . ARG A 1 208 ? 4.292 46.869 47.482 1.00 32.75 208 ARG A CA 1
ATOM 1665 C C . ARG A 1 208 ? 5.607 46.269 46.861 1.00 32.75 208 ARG A C 1
ATOM 1667 O O . ARG A 1 208 ? 6.459 45.932 47.674 1.00 32.75 208 ARG A O 1
ATOM 1674 N N . PRO A 1 209 ? 5.922 46.231 45.517 1.00 39.50 209 PRO A N 1
ATOM 1675 C CA . PRO A 1 209 ? 5.218 46.710 44.301 1.00 39.50 209 PRO A CA 1
ATOM 1676 C C . PRO A 1 209 ? 5.343 45.938 42.934 1.00 39.50 209 PRO A C 1
ATOM 1678 O O . PRO A 1 209 ? 6.159 45.050 42.741 1.00 39.50 209 PRO A O 1
ATOM 1681 N N . ARG A 1 210 ? 4.490 46.403 41.989 1.00 30.12 210 ARG A N 1
ATOM 1682 C CA . ARG A 1 210 ? 4.463 46.471 40.490 1.00 30.12 210 ARG A CA 1
ATOM 1683 C C . ARG A 1 210 ? 5.566 45.834 39.591 1.00 30.12 210 ARG A C 1
ATOM 1685 O O . ARG A 1 210 ? 6.742 45.995 39.893 1.00 30.12 210 ARG A O 1
ATOM 1692 N N . PRO A 1 211 ? 5.201 45.321 38.384 1.00 31.53 211 PRO A N 1
ATOM 1693 C CA . PRO A 1 211 ? 6.136 44.905 37.331 1.00 31.53 211 PRO A CA 1
ATOM 1694 C C . PRO A 1 211 ? 6.503 46.038 36.348 1.00 31.53 211 PRO A C 1
ATOM 1696 O O . PRO A 1 211 ? 5.675 46.897 36.038 1.00 31.53 211 PRO A O 1
ATOM 1699 N N . SER A 1 212 ? 7.751 46.010 35.867 1.00 29.28 212 SER A N 1
ATOM 1700 C CA . SER A 1 212 ? 8.366 46.982 34.952 1.00 29.28 212 SER A CA 1
ATOM 1701 C C . SER A 1 212 ? 8.318 46.527 33.489 1.00 29.28 212 SER A C 1
ATOM 1703 O O . SER A 1 212 ? 8.602 45.369 33.185 1.00 29.28 212 SER A O 1
ATOM 1705 N N . ASP A 1 213 ? 8.028 47.476 32.599 1.00 30.83 213 ASP A N 1
ATOM 1706 C CA . ASP A 1 213 ? 8.083 47.366 31.139 1.00 30.83 213 ASP A CA 1
ATOM 1707 C C . ASP A 1 213 ? 9.508 47.098 30.619 1.00 30.83 213 ASP A C 1
ATOM 1709 O O . ASP A 1 213 ? 10.429 47.878 30.873 1.00 30.83 213 ASP A O 1
ATOM 1713 N N . GLN A 1 214 ? 9.679 46.057 29.799 1.00 32.31 214 GLN A N 1
ATOM 1714 C CA . GLN A 1 214 ? 10.830 45.909 28.902 1.00 32.31 214 GLN A CA 1
ATOM 1715 C C . GLN A 1 214 ? 10.351 45.800 27.452 1.00 32.31 214 GLN A C 1
ATOM 1717 O O . GLN A 1 214 ? 9.719 44.827 27.043 1.00 32.31 214 GLN A O 1
ATOM 1722 N N . ARG A 1 215 ? 10.674 46.842 26.678 1.00 31.94 215 ARG A N 1
ATOM 1723 C CA . ARG A 1 215 ? 10.585 46.899 25.215 1.00 31.94 215 ARG A CA 1
ATOM 1724 C C . ARG A 1 215 ? 11.477 45.813 24.606 1.00 31.94 215 ARG A C 1
ATOM 1726 O O . ARG A 1 215 ? 12.676 45.818 24.864 1.00 31.94 215 ARG A O 1
ATOM 1733 N N . GLN A 1 216 ? 10.917 44.952 23.758 1.00 33.22 216 GLN A N 1
ATOM 1734 C CA . GLN A 1 216 ? 11.701 44.149 22.817 1.00 33.22 216 GLN A CA 1
ATOM 1735 C C . GLN A 1 216 ? 11.750 44.852 21.456 1.00 33.22 216 GLN A C 1
ATOM 1737 O O . GLN A 1 216 ? 10.716 45.183 20.874 1.00 33.22 216 GLN A O 1
ATOM 1742 N N . GLU A 1 217 ? 12.971 45.103 20.985 1.00 31.55 217 GLU A N 1
ATOM 1743 C CA . GLU A 1 217 ? 13.293 45.456 19.603 1.00 31.55 217 GLU A CA 1
ATOM 1744 C C . GLU A 1 217 ? 12.886 44.317 18.657 1.00 31.55 217 GLU A C 1
ATOM 1746 O O . GLU A 1 217 ? 13.051 43.138 18.970 1.00 31.55 217 GLU A O 1
ATOM 1751 N N . GLY A 1 218 ? 12.329 44.673 17.497 1.00 33.19 218 GLY A N 1
ATOM 1752 C CA . GLY A 1 218 ? 11.888 43.711 16.487 1.00 33.19 218 GLY A CA 1
ATOM 1753 C C . GLY A 1 218 ? 13.051 42.982 15.794 1.00 33.19 218 GLY A C 1
ATOM 1754 O O . GLY A 1 218 ? 14.169 43.500 15.758 1.00 33.19 218 GLY A O 1
ATOM 1755 N N . PRO A 1 219 ? 12.814 41.802 15.188 1.00 34.88 219 PRO A N 1
ATOM 1756 C CA . PRO A 1 219 ? 13.870 41.051 14.528 1.00 34.88 219 PRO A CA 1
ATOM 1757 C C . PRO A 1 219 ? 14.239 41.678 13.179 1.00 34.88 219 PRO A C 1
ATOM 1759 O O . PRO A 1 219 ? 13.382 41.976 12.343 1.00 34.88 219 PRO A O 1
ATOM 1762 N N . GLY A 1 220 ? 15.546 41.847 12.977 1.00 31.09 220 GLY A N 1
ATOM 1763 C CA . GLY A 1 220 ? 16.162 42.332 11.751 1.00 31.09 220 GLY A CA 1
ATOM 1764 C C . GLY A 1 220 ? 15.877 41.463 10.521 1.00 31.09 220 GLY A C 1
ATOM 1765 O O . GLY A 1 220 ? 15.665 40.254 10.581 1.00 31.09 220 GLY A O 1
ATOM 1766 N N . ARG A 1 221 ? 15.889 42.140 9.375 1.00 33.62 221 ARG A N 1
ATOM 1767 C CA . ARG A 1 221 ? 15.722 41.622 8.014 1.00 33.62 221 ARG A CA 1
ATOM 1768 C C . ARG A 1 221 ? 16.763 40.525 7.703 1.00 33.62 221 ARG A C 1
ATOM 1770 O O . ARG A 1 221 ? 17.949 40.806 7.864 1.00 33.62 221 ARG A O 1
ATOM 1777 N N . PRO A 1 222 ? 16.384 39.336 7.194 1.00 32.84 222 PRO A N 1
ATOM 1778 C CA . PRO A 1 222 ? 17.366 38.324 6.826 1.00 32.84 222 PRO A CA 1
ATOM 1779 C C . PRO A 1 222 ? 18.111 38.716 5.542 1.00 32.84 222 PRO A C 1
ATOM 1781 O O . PRO A 1 222 ? 17.526 39.140 4.538 1.00 32.84 222 PRO A O 1
ATOM 1784 N N . GLU A 1 223 ? 19.430 38.593 5.618 1.00 29.78 223 GLU A N 1
ATOM 1785 C CA . GLU A 1 223 ? 20.416 38.836 4.571 1.00 29.78 223 GLU A CA 1
ATOM 1786 C C . GLU A 1 223 ? 20.249 37.832 3.409 1.00 29.78 223 GLU A C 1
ATOM 1788 O O . GLU A 1 223 ? 19.940 36.659 3.615 1.00 29.78 223 GLU A O 1
ATOM 1793 N N . LYS A 1 224 ? 20.397 38.295 2.159 1.00 35.03 224 LYS A N 1
ATOM 1794 C CA . LYS A 1 224 ? 20.154 37.495 0.942 1.00 35.03 224 LYS A CA 1
ATOM 1795 C C . LYS A 1 224 ? 21.264 36.463 0.720 1.00 35.03 224 LYS A C 1
ATOM 1797 O O . LYS A 1 224 ? 22.401 36.845 0.459 1.00 35.03 224 LYS A O 1
ATOM 1802 N N . SER A 1 225 ? 20.913 35.180 0.682 1.00 29.78 225 SER A N 1
ATOM 1803 C CA . SER A 1 225 ? 21.808 34.108 0.227 1.00 29.78 225 SER A CA 1
ATOM 1804 C C . SER A 1 225 ? 22.176 34.274 -1.265 1.00 29.78 225 SER A C 1
ATOM 1806 O O . SER A 1 225 ? 21.305 34.643 -2.065 1.00 29.78 225 SER A O 1
ATOM 1808 N N . PRO A 1 226 ? 23.427 33.996 -1.682 1.00 35.91 226 PRO A N 1
ATOM 1809 C CA . PRO A 1 226 ? 23.801 34.004 -3.093 1.00 35.91 226 PRO A CA 1
ATOM 1810 C C . PRO A 1 226 ? 23.128 32.845 -3.842 1.00 35.91 226 PRO A C 1
ATOM 1812 O O . PRO A 1 226 ? 23.127 31.707 -3.381 1.00 35.91 226 PRO A O 1
ATOM 1815 N N . LEU A 1 227 ? 22.544 33.142 -5.007 1.00 41.56 227 LEU A N 1
ATOM 1816 C CA . LEU A 1 227 ? 21.916 32.150 -5.883 1.00 41.56 227 LEU A CA 1
ATOM 1817 C C . LEU A 1 227 ? 22.989 31.300 -6.579 1.00 41.56 227 LEU A C 1
ATOM 1819 O O . LEU A 1 227 ? 23.938 31.841 -7.148 1.00 41.56 227 LEU A O 1
ATOM 1823 N N . THR A 1 228 ? 22.804 29.980 -6.583 1.00 38.22 228 THR A N 1
ATOM 1824 C CA . THR A 1 228 ? 23.628 29.028 -7.336 1.00 38.22 228 THR A CA 1
ATOM 1825 C C . THR A 1 228 ? 23.541 29.309 -8.846 1.00 38.22 228 THR A C 1
ATOM 1827 O O . THR A 1 228 ? 22.441 29.536 -9.362 1.00 38.22 228 THR A O 1
ATOM 1830 N N . PRO A 1 229 ? 24.661 29.299 -9.596 1.00 39.00 229 PRO A N 1
ATOM 1831 C CA . PRO A 1 229 ? 24.629 29.517 -11.039 1.00 39.00 229 PRO A CA 1
ATOM 1832 C C . PRO A 1 229 ? 23.902 28.376 -11.765 1.00 39.00 229 PRO A C 1
ATOM 1834 O O . PRO A 1 229 ? 24.135 27.199 -11.494 1.00 39.00 229 PRO A O 1
ATOM 1837 N N . LEU A 1 230 ? 23.039 28.722 -12.723 1.00 44.41 230 LEU A N 1
ATOM 1838 C CA . LEU A 1 230 ? 22.386 27.758 -13.613 1.00 44.41 230 LEU A CA 1
ATOM 1839 C C . LEU A 1 230 ? 23.423 27.116 -14.548 1.00 44.41 230 LEU A C 1
ATOM 1841 O O . LEU A 1 230 ? 24.256 27.810 -15.122 1.00 44.41 230 LEU A O 1
ATOM 1845 N N . SER A 1 231 ? 23.321 25.808 -14.782 1.00 48.03 231 SER A N 1
ATOM 1846 C CA . SER A 1 231 ? 24.155 25.091 -15.765 1.00 48.03 231 SER A CA 1
ATOM 1847 C C . SER A 1 231 ? 23.575 25.103 -17.194 1.00 48.03 231 SER A C 1
ATOM 1849 O O . SER A 1 231 ? 24.055 24.376 -18.057 1.00 48.03 231 SER A O 1
ATOM 1851 N N . ILE A 1 232 ? 22.501 25.863 -17.438 1.00 47.97 232 ILE A N 1
ATOM 1852 C CA . ILE A 1 232 ? 21.913 26.112 -18.763 1.00 47.97 232 ILE A CA 1
ATOM 1853 C C . ILE A 1 232 ? 21.885 27.627 -18.989 1.00 47.97 232 ILE A C 1
ATOM 1855 O O . ILE A 1 232 ? 21.593 28.383 -18.059 1.00 47.97 232 ILE A O 1
ATOM 1859 N N . SER A 1 233 ? 22.207 28.078 -20.205 1.00 51.75 233 SER A N 1
ATOM 1860 C CA . SER A 1 233 ? 22.169 29.504 -20.533 1.00 51.75 233 SER A CA 1
ATOM 1861 C C . SER A 1 233 ? 20.725 30.006 -20.605 1.00 51.75 233 SER A C 1
ATOM 1863 O O . SER A 1 233 ? 19.821 29.305 -21.061 1.00 51.75 233 SER A O 1
ATOM 1865 N N . TYR A 1 234 ? 20.509 31.245 -20.165 1.00 53.09 234 TYR A N 1
ATOM 1866 C CA . TYR A 1 234 ? 19.189 31.887 -20.133 1.00 53.09 234 TYR A CA 1
ATOM 1867 C C . TYR A 1 234 ? 18.500 31.905 -21.512 1.00 53.09 234 TYR A C 1
ATOM 1869 O O . TYR A 1 234 ? 17.287 31.747 -21.611 1.00 53.09 234 TYR A O 1
ATOM 1877 N N . GLU A 1 235 ? 19.292 31.995 -22.579 1.00 53.44 235 GLU A N 1
ATOM 1878 C CA . GLU A 1 235 ? 18.855 31.956 -23.979 1.00 53.44 235 GLU A CA 1
ATOM 1879 C C . GLU A 1 235 ? 18.190 30.627 -24.372 1.00 53.44 235 GLU A C 1
ATOM 1881 O O . GLU A 1 235 ? 17.255 30.626 -25.167 1.00 53.44 235 GLU A O 1
ATOM 1886 N N . LYS A 1 236 ? 18.629 29.499 -23.794 1.00 56.06 236 LYS A N 1
ATOM 1887 C CA . LYS A 1 236 ? 18.039 28.170 -24.040 1.00 56.06 236 LYS A CA 1
ATOM 1888 C C . LYS A 1 236 ? 16.811 27.890 -23.174 1.00 56.06 236 LYS A C 1
ATOM 1890 O O . LYS A 1 236 ? 15.960 27.100 -23.559 1.00 56.06 236 LYS A O 1
ATOM 1895 N N . LEU A 1 237 ? 16.729 28.529 -22.010 1.00 58.22 237 LEU A N 1
ATOM 1896 C CA . LEU A 1 237 ? 15.675 28.329 -21.010 1.00 58.22 237 LEU A CA 1
ATOM 1897 C C . LEU A 1 237 ? 14.378 29.082 -21.371 1.00 58.22 237 LEU A C 1
ATOM 1899 O O . LEU A 1 237 ? 13.279 28.642 -21.048 1.00 58.22 237 LEU A O 1
ATOM 1903 N N . LEU A 1 238 ? 14.505 30.200 -22.089 1.00 56.31 238 LEU A N 1
ATOM 1904 C CA . LEU A 1 238 ? 13.409 31.093 -22.479 1.00 56.31 238 LEU A CA 1
ATOM 1905 C C . LEU A 1 238 ? 12.333 30.447 -23.377 1.00 56.31 238 LEU A C 1
ATOM 1907 O O . LEU A 1 238 ? 11.155 30.550 -23.030 1.00 56.31 238 LEU A O 1
ATOM 1911 N N . PRO A 1 239 ? 12.687 29.750 -24.475 1.00 58.72 239 PRO A N 1
ATOM 1912 C CA . PRO A 1 239 ? 11.700 29.086 -25.329 1.00 58.72 239 PRO A CA 1
ATOM 1913 C C . PRO A 1 239 ? 10.949 27.963 -24.601 1.00 58.72 239 PRO A C 1
ATOM 1915 O O . PRO A 1 239 ? 9.773 27.737 -24.864 1.00 58.72 239 PRO A O 1
ATOM 1918 N N . MET A 1 240 ? 11.615 27.285 -23.657 1.00 55.62 240 MET A N 1
ATOM 1919 C CA . MET A 1 240 ? 11.035 26.182 -22.881 1.00 55.62 240 MET A CA 1
ATOM 1920 C C . MET A 1 240 ? 9.932 26.671 -21.929 1.00 55.62 240 MET A C 1
ATOM 1922 O O . MET A 1 240 ? 8.901 26.022 -21.809 1.00 55.62 240 MET A O 1
ATOM 1926 N N . ILE A 1 241 ? 10.118 27.838 -21.298 1.00 56.75 241 ILE A N 1
ATOM 1927 C CA . ILE A 1 241 ? 9.126 28.440 -20.386 1.00 56.75 241 ILE A CA 1
ATOM 1928 C C . ILE A 1 241 ? 7.979 29.106 -21.159 1.00 56.75 241 ILE A C 1
ATOM 1930 O O . ILE A 1 241 ? 6.832 29.057 -20.724 1.00 56.75 241 ILE A O 1
ATOM 1934 N N . GLN A 1 242 ? 8.257 29.712 -22.320 1.00 54.50 242 GLN A N 1
ATOM 1935 C CA . GLN A 1 242 ? 7.227 30.349 -23.155 1.00 54.50 242 GLN A CA 1
ATOM 1936 C C . GLN A 1 242 ? 6.202 29.360 -23.734 1.00 54.50 242 GLN A C 1
ATOM 1938 O O . GLN A 1 242 ? 5.090 29.774 -24.049 1.00 54.50 242 GLN A O 1
ATOM 1943 N N . GLY A 1 243 ? 6.551 28.075 -23.857 1.00 52.41 243 GLY A N 1
ATOM 1944 C CA . GLY A 1 243 ? 5.647 27.020 -24.327 1.00 52.41 243 GLY A CA 1
ATOM 1945 C C . GLY A 1 243 ? 4.669 26.478 -23.276 1.00 52.41 243 GLY A C 1
ATOM 1946 O O . GLY A 1 243 ? 3.836 25.641 -23.613 1.00 52.41 243 GLY A O 1
ATOM 1947 N N . MET A 1 244 ? 4.755 26.919 -22.015 1.00 55.53 244 MET A N 1
ATOM 1948 C CA . MET A 1 244 ? 3.871 26.463 -20.938 1.00 55.53 244 MET A CA 1
ATOM 1949 C C . MET A 1 244 ? 2.613 27.336 -20.859 1.00 55.53 244 MET A C 1
ATOM 1951 O O . MET A 1 244 ? 2.705 28.532 -20.589 1.00 55.53 244 MET A O 1
ATOM 1955 N N . SER A 1 245 ? 1.432 26.740 -21.044 1.00 46.28 245 SER A N 1
ATOM 1956 C CA . SER A 1 245 ? 0.137 27.446 -21.028 1.00 46.28 245 SER A CA 1
ATOM 1957 C C . SER A 1 245 ? -0.220 28.070 -19.674 1.00 46.28 245 SER A C 1
ATOM 1959 O O . SER A 1 245 ? -0.935 29.069 -19.625 1.00 46.28 245 SER A O 1
ATOM 1961 N N . ASP A 1 246 ? 0.310 27.517 -18.582 1.00 51.91 246 ASP A N 1
ATOM 1962 C CA . ASP A 1 246 ? -0.135 27.838 -17.218 1.00 51.91 246 ASP A CA 1
ATOM 1963 C C . ASP A 1 246 ? 0.820 28.813 -16.504 1.00 51.91 246 ASP A C 1
ATOM 1965 O O . ASP A 1 246 ? 0.585 29.233 -15.366 1.00 51.91 246 ASP A O 1
ATOM 1969 N N . PHE A 1 247 ? 1.916 29.194 -17.168 1.00 52.78 247 PHE A N 1
ATOM 1970 C CA . PHE A 1 247 ? 2.949 30.038 -16.588 1.00 52.78 247 PHE A CA 1
ATOM 1971 C C . PHE A 1 247 ? 2.582 31.529 -16.679 1.00 52.78 247 PHE A C 1
ATOM 1973 O O . PHE A 1 247 ? 2.495 32.112 -17.762 1.00 52.78 247 PHE A O 1
ATOM 1980 N N . ARG A 1 248 ? 2.409 32.185 -15.521 1.00 57.03 248 ARG A N 1
ATOM 1981 C CA . ARG A 1 248 ? 2.159 33.634 -15.445 1.00 57.03 248 ARG A CA 1
ATOM 1982 C C . ARG A 1 248 ? 3.450 34.415 -15.235 1.00 57.03 248 ARG A C 1
ATOM 1984 O O . ARG A 1 248 ? 4.034 34.409 -14.153 1.00 57.03 248 ARG A O 1
ATOM 1991 N N . TRP A 1 249 ? 3.842 35.152 -16.268 1.00 58.59 249 TRP A N 1
ATOM 1992 C CA . TRP A 1 249 ? 5.002 36.036 -16.235 1.00 58.59 249 TRP A CA 1
ATOM 1993 C C . TRP A 1 249 ? 4.861 37.142 -15.170 1.00 58.59 249 TRP A C 1
ATOM 1995 O O . TRP A 1 249 ? 3.768 37.694 -14.994 1.00 58.59 249 TRP A O 1
ATOM 2005 N N . PRO A 1 250 ? 5.954 37.516 -14.475 1.00 57.12 250 PRO A N 1
ATOM 2006 C CA . PRO A 1 250 ? 5.966 38.693 -13.612 1.00 57.12 250 PRO A CA 1
ATOM 2007 C C . PRO A 1 250 ? 5.595 39.950 -14.407 1.00 57.12 250 PRO A C 1
ATOM 2009 O O . PRO A 1 250 ? 6.075 40.140 -15.524 1.00 57.12 250 PRO A O 1
ATOM 2012 N N . ARG A 1 251 ? 4.759 40.822 -13.832 1.00 54.88 251 ARG A N 1
ATOM 2013 C CA . ARG A 1 251 ? 4.344 42.066 -14.499 1.00 54.88 251 ARG A CA 1
ATOM 2014 C C . ARG A 1 251 ? 5.546 43.005 -14.716 1.00 54.88 251 ARG A C 1
ATOM 2016 O O . ARG A 1 251 ? 6.433 43.049 -13.854 1.00 54.88 251 ARG A O 1
ATOM 2023 N N . PRO A 1 252 ? 5.576 43.785 -15.814 1.00 55.72 252 PRO A N 1
ATOM 2024 C CA . PRO A 1 252 ? 6.543 44.868 -15.989 1.00 55.72 252 PRO A CA 1
ATOM 2025 C C . PRO A 1 252 ? 6.488 45.882 -14.833 1.00 55.72 252 PRO A C 1
ATOM 2027 O O . PRO A 1 252 ? 5.491 45.981 -14.121 1.00 55.72 252 PRO A O 1
ATOM 2030 N N . LEU A 1 253 ? 7.568 46.645 -14.640 1.00 55.47 253 LEU A N 1
ATOM 2031 C CA . LEU A 1 253 ? 7.638 47.697 -13.618 1.00 55.47 253 LEU A CA 1
ATOM 2032 C C . LEU A 1 253 ? 6.558 48.771 -13.857 1.00 55.47 253 LEU A C 1
ATOM 2034 O O . LEU A 1 253 ? 6.610 49.479 -14.862 1.00 55.47 253 LEU A O 1
ATOM 2038 N N . GLU A 1 254 ? 5.654 48.964 -12.893 1.00 49.06 254 GLU A N 1
ATOM 2039 C CA . GLU A 1 254 ? 4.722 50.105 -12.813 1.00 49.06 254 GLU A CA 1
ATOM 2040 C C . GLU A 1 254 ? 5.457 51.391 -12.382 1.00 49.06 254 GLU A C 1
ATOM 2042 O O . GLU A 1 254 ? 5.144 52.015 -11.372 1.00 49.06 254 GLU A O 1
ATOM 2047 N N . ALA A 1 255 ? 6.501 51.778 -13.114 1.00 54.94 255 ALA A N 1
ATOM 2048 C CA . ALA A 1 255 ? 7.150 53.074 -12.944 1.00 54.94 255 ALA A CA 1
ATOM 2049 C C . ALA A 1 255 ? 6.851 53.967 -14.154 1.00 54.94 255 ALA A C 1
ATOM 2051 O O . ALA A 1 255 ? 6.927 53.503 -15.300 1.00 54.94 255 ALA A O 1
ATOM 2052 N N . ASP A 1 256 ? 6.535 55.236 -13.874 1.00 55.19 256 ASP A N 1
ATOM 2053 C CA . ASP A 1 256 ? 6.306 56.314 -14.846 1.00 55.19 256 ASP A CA 1
ATOM 2054 C C . ASP A 1 256 ? 7.379 56.276 -15.956 1.00 55.19 256 ASP A C 1
ATOM 2056 O O . ASP A 1 256 ? 8.572 56.335 -15.629 1.00 55.19 256 ASP A O 1
ATOM 2060 N N . PRO A 1 257 ? 6.997 56.149 -17.246 1.00 59.34 257 PRO A N 1
ATOM 2061 C CA . PRO A 1 257 ? 7.925 56.072 -18.378 1.00 59.34 257 PRO A CA 1
ATOM 2062 C C . PRO A 1 257 ? 8.981 57.182 -18.386 1.00 59.34 257 PRO A C 1
ATOM 2064 O O . PRO A 1 257 ? 10.111 56.949 -18.804 1.00 59.34 257 PRO A O 1
ATOM 2067 N N . SER A 1 258 ? 8.627 58.351 -17.854 1.00 57.72 258 SER A N 1
ATOM 2068 C CA . SER A 1 258 ? 9.443 59.568 -17.819 1.00 57.72 258 SER A CA 1
ATOM 2069 C C . SER A 1 258 ? 10.578 59.527 -16.783 1.00 57.72 258 SER A C 1
ATOM 2071 O O . S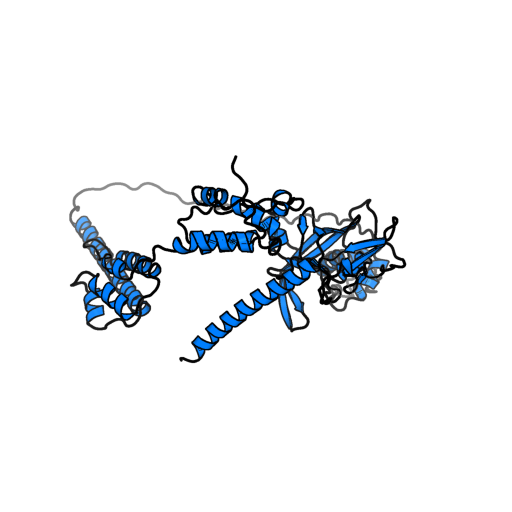ER A 1 258 ? 11.468 60.372 -16.808 1.00 57.72 258 SER A O 1
ATOM 2073 N N . LYS A 1 259 ? 10.545 58.569 -15.844 1.00 61.84 259 LYS A N 1
ATOM 2074 C CA . LYS A 1 259 ? 11.515 58.424 -14.737 1.00 61.84 259 LYS A CA 1
ATOM 2075 C C . LYS A 1 259 ? 12.402 57.185 -14.877 1.00 61.84 259 LYS A C 1
ATOM 2077 O O . LYS A 1 259 ? 13.113 56.822 -13.939 1.00 61.84 259 LYS A O 1
ATOM 2082 N N . ARG A 1 260 ? 12.325 56.488 -16.013 1.00 70.38 260 ARG A N 1
ATOM 2083 C CA . ARG A 1 260 ? 13.055 55.239 -16.236 1.00 70.38 260 ARG A CA 1
ATOM 2084 C C . ARG A 1 260 ? 14.497 55.529 -16.634 1.00 70.38 260 ARG A C 1
ATOM 2086 O O . ARG A 1 260 ? 14.782 56.433 -17.411 1.00 70.38 260 ARG A O 1
ATOM 2093 N N . ASP A 1 261 ? 15.413 54.722 -16.116 1.00 68.12 261 ASP A N 1
ATOM 2094 C CA . ASP A 1 261 ? 16.819 54.784 -16.500 1.00 68.12 261 ASP A CA 1
ATOM 2095 C C . ASP A 1 261 ? 16.994 54.282 -17.945 1.00 68.12 261 ASP A C 1
ATOM 2097 O O . ASP A 1 261 ? 16.951 53.078 -18.216 1.00 68.12 261 ASP A O 1
ATOM 2101 N N . HIS A 1 262 ? 17.174 55.215 -18.884 1.00 72.31 262 HIS A N 1
ATOM 2102 C CA . HIS A 1 262 ? 17.348 54.923 -20.309 1.00 72.31 262 HIS A CA 1
ATOM 2103 C C . HIS A 1 262 ? 18.682 54.240 -20.640 1.00 72.31 262 HIS A C 1
ATOM 2105 O O . HIS A 1 262 ? 18.788 53.622 -21.701 1.00 72.31 262 HIS A O 1
ATOM 2111 N N . SER A 1 263 ? 19.665 54.279 -19.730 1.00 70.44 263 SER A N 1
ATOM 2112 C CA . SER A 1 263 ? 20.938 53.562 -19.893 1.00 70.44 263 SER A CA 1
ATOM 2113 C C . SER A 1 263 ? 20.781 52.045 -19.734 1.00 70.44 263 SER A C 1
ATOM 2115 O O . SER A 1 263 ? 21.594 51.269 -20.237 1.00 70.44 263 SER A O 1
ATOM 2117 N N . LYS A 1 264 ? 19.695 51.602 -19.089 1.00 75.06 264 LYS A N 1
ATOM 2118 C CA . LYS A 1 264 ? 19.372 50.192 -18.883 1.00 75.06 264 LYS A CA 1
ATOM 2119 C C . LYS A 1 264 ? 18.255 49.772 -19.825 1.00 75.06 264 LYS A C 1
ATOM 2121 O O . LYS A 1 264 ? 17.143 50.291 -19.750 1.00 75.06 264 LYS A O 1
ATOM 2126 N N . LYS A 1 265 ? 18.531 48.803 -20.697 1.00 74.44 265 LYS A N 1
ATOM 2127 C CA . LYS A 1 265 ? 17.536 48.220 -21.605 1.00 74.44 265 LYS A CA 1
ATOM 2128 C C . LYS A 1 265 ? 17.414 46.723 -21.364 1.00 74.44 265 LYS A C 1
ATOM 2130 O O . LYS A 1 265 ? 18.416 46.008 -21.318 1.00 74.44 265 LYS A O 1
ATOM 2135 N N . CYS A 1 266 ? 16.179 46.248 -21.255 1.00 71.50 266 CYS A N 1
ATOM 2136 C CA . CYS A 1 266 ? 15.891 44.827 -21.174 1.00 71.50 266 CYS A CA 1
ATOM 2137 C C . CYS A 1 266 ? 15.596 44.301 -22.579 1.00 71.50 266 CYS A C 1
ATOM 2139 O O . CYS A 1 266 ? 14.661 44.757 -23.238 1.00 71.50 266 CYS A O 1
ATOM 2141 N N . ALA A 1 267 ? 16.380 43.326 -23.044 1.00 66.38 267 ALA A N 1
ATOM 2142 C CA . ALA A 1 267 ? 16.178 42.708 -24.356 1.00 66.38 267 ALA A CA 1
ATOM 2143 C C . ALA A 1 267 ? 14.825 41.975 -24.459 1.00 66.38 267 ALA A C 1
ATOM 2145 O O . ALA A 1 267 ? 14.270 41.864 -25.548 1.00 66.38 267 ALA A O 1
ATOM 2146 N N . PHE A 1 268 ? 14.285 41.518 -23.323 1.00 65.69 268 PHE A N 1
ATOM 2147 C CA . PHE A 1 268 ? 13.042 40.750 -23.244 1.00 65.69 268 PHE A CA 1
ATOM 2148 C C . PHE A 1 268 ? 11.795 41.639 -23.323 1.00 65.69 268 PHE A C 1
ATOM 2150 O O . PHE A 1 268 ? 10.976 41.477 -24.220 1.00 65.69 268 PHE A O 1
ATOM 2157 N N . HIS A 1 269 ? 11.683 42.624 -22.427 1.00 67.00 269 HIS A N 1
ATOM 2158 C CA . HIS A 1 269 ? 10.546 43.550 -22.421 1.00 67.00 269 HIS A CA 1
ATOM 2159 C C . HIS A 1 269 ? 10.641 44.616 -23.520 1.00 67.00 269 HIS A C 1
ATOM 2161 O O . HIS A 1 269 ? 9.674 45.323 -23.764 1.00 67.00 269 HIS A O 1
ATOM 2167 N N . LYS A 1 270 ? 11.807 44.764 -24.170 1.00 68.75 270 LYS A N 1
ATOM 2168 C CA . LYS A 1 270 ? 12.123 45.856 -25.112 1.00 68.75 270 LYS A CA 1
ATOM 2169 C C . LYS A 1 270 ? 11.915 47.261 -24.517 1.00 68.75 270 LYS A C 1
ATOM 2171 O O . LYS A 1 270 ? 11.888 48.242 -25.252 1.00 68.75 270 LYS A O 1
ATOM 2176 N N . GLU A 1 271 ? 11.848 47.355 -23.190 1.00 67.06 271 GLU A N 1
ATOM 2177 C CA . GLU A 1 271 ? 11.634 48.579 -22.421 1.00 67.06 271 GLU A CA 1
ATOM 2178 C C . GLU A 1 271 ? 12.913 49.023 -21.694 1.00 67.06 271 GLU A C 1
ATOM 2180 O O . GLU A 1 271 ? 13.806 48.220 -21.391 1.00 67.06 271 GLU A O 1
ATOM 2185 N N . HIS A 1 272 ? 12.980 50.323 -21.402 1.00 71.56 272 HIS A N 1
ATOM 2186 C CA . HIS A 1 272 ? 14.041 50.941 -20.608 1.00 71.56 272 HIS A CA 1
ATOM 2187 C C . HIS A 1 272 ? 13.738 50.879 -19.101 1.00 71.56 272 HIS A C 1
ATOM 2189 O O . HIS A 1 272 ? 12.577 50.797 -18.702 1.00 71.56 272 HIS A O 1
ATOM 2195 N N . GLY A 1 273 ? 14.775 50.922 -18.261 1.00 70.12 273 GLY A N 1
ATOM 2196 C CA . GLY A 1 273 ? 14.672 51.009 -16.798 1.00 70.12 273 GLY A CA 1
ATOM 2197 C C . GLY A 1 273 ? 15.221 49.813 -16.011 1.00 70.12 273 GLY A C 1
ATOM 2198 O O . GLY A 1 273 ? 15.410 49.931 -14.804 1.00 70.12 273 GLY A O 1
ATOM 2199 N N . HIS A 1 274 ? 15.498 48.674 -16.654 1.00 73.94 274 HIS A N 1
ATOM 2200 C CA . HIS A 1 274 ? 16.228 47.553 -16.044 1.00 73.94 274 HIS A CA 1
ATOM 2201 C C . HIS A 1 274 ? 17.026 46.784 -17.100 1.00 73.94 274 HIS A C 1
ATOM 2203 O O . HIS A 1 274 ? 16.664 46.784 -18.277 1.00 73.94 274 HIS A O 1
ATOM 2209 N N . THR A 1 275 ? 18.118 46.135 -16.701 1.00 72.94 275 THR A N 1
ATOM 2210 C CA . THR A 1 275 ? 18.902 45.285 -17.610 1.00 72.94 275 THR A CA 1
ATOM 2211 C C . THR A 1 275 ? 18.272 43.898 -17.747 1.00 72.94 275 THR A C 1
ATOM 2213 O O . THR A 1 275 ? 17.512 43.446 -16.887 1.00 72.94 275 THR A O 1
ATOM 2216 N N . THR A 1 276 ? 18.610 43.177 -18.818 1.00 66.50 276 THR A N 1
ATOM 2217 C CA . THR A 1 276 ? 18.197 41.772 -19.005 1.00 66.50 276 THR A CA 1
ATOM 2218 C C . THR A 1 276 ? 18.611 40.887 -17.818 1.00 66.50 276 THR A C 1
ATOM 2220 O O . THR A 1 276 ? 17.875 39.982 -17.433 1.00 66.50 276 THR A O 1
ATOM 2223 N N . GLU A 1 277 ? 19.743 41.191 -17.179 1.00 64.25 277 GLU A N 1
ATOM 2224 C CA . GLU A 1 277 ? 20.250 40.479 -16.002 1.00 64.25 277 GLU A CA 1
ATOM 2225 C C . GLU A 1 277 ? 19.434 40.782 -14.730 1.00 64.25 277 GLU A C 1
ATOM 2227 O O . GLU A 1 277 ? 19.085 39.884 -13.964 1.00 64.25 277 GLU A O 1
ATOM 2232 N N . GLU A 1 278 ? 19.028 42.037 -14.529 1.00 67.44 278 GLU A N 1
ATOM 2233 C CA . GLU A 1 278 ? 18.107 42.414 -13.449 1.00 67.44 278 GLU A CA 1
ATOM 2234 C C . GLU A 1 278 ? 16.710 41.794 -13.658 1.00 67.44 278 GLU A C 1
ATOM 2236 O O . GLU A 1 278 ? 16.057 41.387 -12.691 1.00 67.44 278 GLU A O 1
ATOM 2241 N N . CYS A 1 279 ? 16.264 41.665 -14.916 1.00 69.69 279 CYS A N 1
ATOM 2242 C CA . CYS A 1 279 ? 15.047 40.933 -15.281 1.00 69.69 279 CYS A CA 1
ATOM 2243 C C . CYS A 1 279 ? 15.165 39.455 -14.899 1.00 69.69 279 CYS A C 1
ATOM 2245 O O . CYS A 1 279 ? 14.271 38.915 -14.248 1.00 69.69 279 CYS A O 1
ATOM 2247 N N . ARG A 1 280 ? 16.296 38.823 -15.242 1.00 64.06 280 ARG A N 1
ATOM 2248 C CA . ARG A 1 280 ? 16.610 37.425 -14.920 1.00 64.06 280 ARG A CA 1
ATOM 2249 C C . ARG A 1 280 ? 16.538 37.165 -13.419 1.00 64.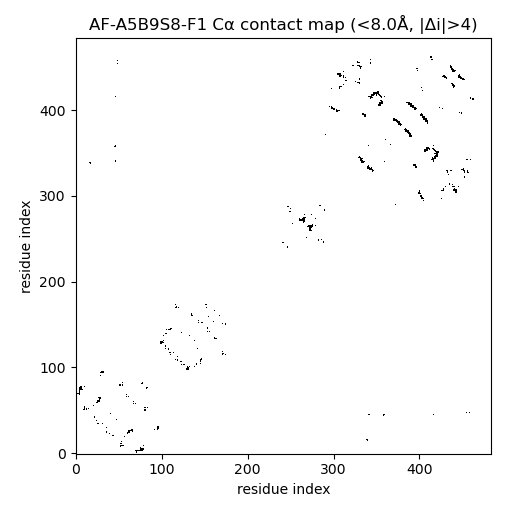06 280 ARG A C 1
ATOM 2251 O O . ARG A 1 280 ? 15.887 36.214 -12.995 1.00 64.06 280 ARG A O 1
ATOM 2258 N N . GLN A 1 281 ? 17.140 38.031 -12.602 1.00 62.25 281 GLN A N 1
ATOM 2259 C CA . GLN A 1 281 ? 17.077 37.887 -11.144 1.00 62.25 281 GLN A CA 1
ATOM 2260 C C . GLN A 1 281 ? 15.660 38.038 -10.585 1.00 62.25 281 GLN A C 1
ATOM 2262 O O . GLN A 1 281 ? 15.310 37.347 -9.630 1.00 62.25 281 GLN A O 1
ATOM 2267 N N . LYS A 1 282 ? 14.836 38.930 -11.145 1.00 65.75 282 LYS A N 1
ATOM 2268 C CA . LYS A 1 282 ? 13.427 39.066 -10.739 1.00 65.75 282 LYS A CA 1
ATOM 2269 C C . LYS A 1 282 ? 12.599 37.852 -11.148 1.00 65.75 282 LYS A C 1
ATOM 2271 O O . LYS A 1 282 ? 11.768 37.410 -10.363 1.00 65.75 282 LYS A O 1
ATOM 2276 N N . LEU A 1 283 ? 12.869 37.297 -12.329 1.00 62.28 283 LEU A N 1
ATOM 2277 C CA . LEU A 1 283 ? 12.213 36.097 -12.831 1.00 62.28 283 LEU A CA 1
ATOM 2278 C C . LEU A 1 283 ? 12.524 34.885 -11.946 1.00 62.28 283 LEU A C 1
ATOM 2280 O O . LEU A 1 283 ? 11.611 34.237 -11.462 1.00 62.28 283 LEU A O 1
ATOM 2284 N N . LEU A 1 284 ? 13.802 34.636 -11.644 1.00 57.81 284 LEU A N 1
ATOM 2285 C CA . LEU A 1 284 ? 14.232 33.522 -10.783 1.00 57.81 284 LEU A CA 1
ATOM 2286 C C . LEU A 1 284 ? 13.747 33.653 -9.330 1.00 57.81 284 LEU A C 1
ATOM 2288 O O . LEU A 1 284 ? 13.664 32.659 -8.616 1.00 57.81 284 LEU A O 1
ATOM 2292 N N . ARG A 1 285 ? 13.427 34.875 -8.886 1.00 54.28 285 ARG A N 1
ATOM 2293 C CA . ARG A 1 285 ? 12.802 35.135 -7.580 1.00 54.28 285 ARG A CA 1
ATOM 2294 C C . ARG A 1 285 ? 11.289 34.925 -7.578 1.00 54.28 285 ARG A C 1
ATOM 2296 O O . ARG A 1 285 ? 10.704 34.905 -6.498 1.00 54.28 285 ARG A O 1
ATOM 2303 N N . ALA A 1 286 ? 10.646 34.785 -8.737 1.00 57.56 286 ALA A N 1
ATOM 2304 C CA . ALA A 1 286 ? 9.240 34.417 -8.787 1.00 57.56 286 ALA A CA 1
ATOM 2305 C C . ALA A 1 286 ? 9.105 32.941 -8.386 1.00 57.56 286 ALA A C 1
ATOM 2307 O O . ALA A 1 286 ? 9.710 32.069 -9.009 1.00 57.56 286 ALA A O 1
ATOM 2308 N N . ALA A 1 287 ? 8.306 32.666 -7.351 1.00 47.16 287 ALA A N 1
ATOM 2309 C CA . ALA A 1 287 ? 8.106 31.315 -6.819 1.00 47.16 287 ALA A CA 1
ATOM 2310 C C . ALA A 1 287 ? 7.724 30.309 -7.922 1.00 47.16 287 ALA A C 1
ATOM 2312 O O . ALA A 1 287 ? 8.341 29.256 -8.023 1.00 47.16 287 ALA A O 1
ATOM 2313 N N . SER A 1 288 ? 6.839 30.716 -8.837 1.00 51.22 288 SER A N 1
ATOM 2314 C CA . SER A 1 288 ? 6.396 29.914 -9.987 1.00 51.22 288 SER A CA 1
ATOM 2315 C C . SER A 1 288 ? 7.519 29.549 -10.975 1.00 51.22 288 SER A C 1
ATOM 2317 O O . SER A 1 288 ? 7.468 28.497 -11.603 1.00 51.22 288 SER A O 1
ATOM 2319 N N . VAL A 1 289 ? 8.567 30.371 -11.107 1.00 50.03 289 VAL A N 1
ATOM 2320 C CA . VAL A 1 289 ? 9.725 30.070 -11.974 1.00 50.03 289 VAL A CA 1
ATOM 2321 C C . VAL A 1 289 ? 10.666 29.089 -11.297 1.00 50.03 289 VAL A C 1
ATOM 2323 O O . VAL A 1 289 ? 11.182 28.192 -11.953 1.00 50.03 289 VAL A O 1
ATOM 2326 N N . ARG A 1 290 ? 10.888 29.243 -9.988 1.00 50.03 290 ARG A N 1
ATOM 2327 C CA . ARG A 1 290 ? 11.697 28.306 -9.200 1.00 50.03 290 ARG A CA 1
ATOM 2328 C C . ARG A 1 290 ? 11.050 26.919 -9.169 1.00 50.03 290 ARG A C 1
ATOM 2330 O O . ARG A 1 290 ? 11.733 25.932 -9.407 1.00 50.03 290 ARG A O 1
ATOM 2337 N N . GLU A 1 291 ? 9.739 26.875 -8.969 1.00 52.75 291 GLU A N 1
ATOM 2338 C CA . GLU A 1 291 ? 8.908 25.668 -9.001 1.00 52.75 291 GLU A CA 1
ATOM 2339 C C . GLU A 1 291 ? 8.924 24.993 -10.386 1.00 52.75 291 GLU A C 1
ATOM 2341 O O . GLU A 1 291 ? 9.153 23.791 -10.496 1.00 52.75 291 GLU A O 1
ATOM 2346 N N . CYS A 1 292 ? 8.810 25.779 -11.462 1.00 50.06 292 CYS A N 1
ATOM 2347 C CA . CYS A 1 292 ? 8.936 25.298 -12.839 1.00 50.06 292 CYS A CA 1
ATOM 2348 C C . CYS A 1 292 ? 10.342 24.746 -13.150 1.00 50.06 292 CYS A C 1
ATOM 2350 O O . CYS A 1 292 ? 10.478 23.672 -13.728 1.00 50.06 292 CYS A O 1
ATOM 2352 N N . ILE A 1 293 ? 11.407 25.430 -12.719 1.00 49.91 293 ILE A N 1
ATOM 2353 C CA . ILE A 1 293 ? 12.793 24.975 -12.916 1.00 49.91 293 ILE A CA 1
ATOM 2354 C C . ILE A 1 293 ? 13.076 23.675 -12.148 1.00 49.91 293 ILE A C 1
ATOM 2356 O O . ILE A 1 293 ? 13.775 22.811 -12.682 1.00 49.91 293 ILE A O 1
ATOM 2360 N N . ASN A 1 294 ? 12.524 23.517 -10.941 1.00 49.25 294 ASN A N 1
ATOM 2361 C CA . ASN A 1 294 ? 12.618 22.279 -10.163 1.00 49.25 294 ASN A CA 1
ATOM 2362 C C . ASN A 1 294 ? 11.865 21.130 -10.860 1.00 49.25 294 ASN A C 1
ATOM 2364 O O . ASN A 1 294 ? 12.436 20.058 -11.047 1.00 49.25 294 ASN A O 1
ATOM 2368 N N . SER A 1 295 ? 10.667 21.397 -11.394 1.00 48.38 295 SER A N 1
ATOM 2369 C CA . SER A 1 295 ? 9.890 20.428 -12.187 1.00 48.38 295 SER A CA 1
ATOM 2370 C C . SER A 1 295 ? 10.576 19.993 -13.495 1.00 48.38 295 SER A C 1
ATOM 2372 O O . SER A 1 295 ? 10.262 18.930 -14.030 1.00 48.38 295 SER A O 1
ATOM 2374 N N . ILE A 1 296 ? 11.505 20.795 -14.027 1.00 48.62 296 ILE A N 1
ATOM 2375 C CA . ILE A 1 296 ? 12.277 20.500 -15.248 1.00 48.62 296 ILE A CA 1
ATOM 2376 C C . ILE A 1 296 ? 13.554 19.687 -14.939 1.00 48.62 296 ILE A C 1
ATOM 2378 O O . ILE A 1 296 ? 14.259 19.261 -15.857 1.00 48.62 296 ILE A O 1
ATOM 2382 N N . ARG A 1 297 ? 13.896 19.440 -13.665 1.00 53.50 297 ARG A N 1
ATOM 2383 C CA . ARG A 1 297 ? 15.154 18.770 -13.308 1.00 53.50 297 ARG A CA 1
ATOM 2384 C C . ARG A 1 297 ? 14.998 17.619 -12.320 1.00 53.50 297 ARG A C 1
ATOM 2386 O O . ARG A 1 297 ? 15.232 17.796 -11.128 1.00 53.50 297 ARG A O 1
ATOM 2393 N N . PRO A 1 298 ? 14.844 16.392 -12.830 1.00 51.50 298 PRO A N 1
ATOM 2394 C CA . PRO A 1 298 ? 15.454 15.260 -12.174 1.00 51.50 298 PRO A CA 1
ATOM 2395 C C . PRO A 1 298 ? 16.978 15.375 -12.299 1.00 51.50 298 PRO A C 1
ATOM 2397 O O . PRO A 1 298 ? 17.554 15.356 -13.391 1.00 51.50 298 PRO A O 1
ATOM 2400 N N . GLY A 1 299 ? 17.653 15.574 -11.169 1.00 53.19 299 GLY A N 1
ATOM 2401 C CA . GLY A 1 299 ? 19.110 15.541 -11.113 1.00 53.19 299 GLY A CA 1
ATOM 2402 C C . GLY A 1 299 ? 19.611 14.118 -11.351 1.00 53.19 299 GLY A C 1
ATOM 2403 O O . GLY A 1 299 ? 19.289 13.218 -10.585 1.00 53.19 299 GLY A O 1
ATOM 2404 N N . ILE A 1 300 ? 20.419 13.902 -12.389 1.00 53.72 300 ILE A N 1
ATOM 2405 C CA . ILE A 1 300 ? 21.219 12.676 -12.493 1.00 53.72 300 ILE A CA 1
ATOM 2406 C C . ILE A 1 300 ? 22.307 12.781 -11.422 1.00 53.72 300 ILE A C 1
ATOM 2408 O O . ILE A 1 300 ? 23.140 13.693 -11.487 1.00 53.72 300 ILE A O 1
ATOM 2412 N N . THR A 1 301 ? 22.311 11.879 -10.444 1.00 51.53 301 THR A N 1
ATOM 2413 C CA . THR A 1 301 ? 23.412 11.752 -9.482 1.00 51.53 301 THR A CA 1
ATOM 2414 C C . THR A 1 301 ? 24.702 11.463 -10.257 1.00 51.53 301 THR A C 1
ATOM 2416 O O . THR A 1 301 ? 24.778 10.540 -11.067 1.00 51.53 301 THR A O 1
ATOM 2419 N N . GLY A 1 302 ? 25.692 12.349 -10.125 1.00 43.66 302 GLY A N 1
ATOM 2420 C CA . GLY A 1 302 ? 26.855 12.402 -11.013 1.00 43.66 302 GLY A CA 1
ATOM 2421 C C . GLY A 1 302 ? 27.685 11.111 -11.051 1.00 43.66 302 GLY A C 1
ATOM 2422 O O . GLY A 1 302 ? 27.917 10.487 -10.024 1.00 43.66 302 GLY A O 1
ATOM 2423 N N . GLY A 1 303 ? 28.173 10.759 -12.249 1.00 51.38 303 GLY A N 1
ATOM 2424 C CA . GLY A 1 303 ? 29.188 9.720 -12.495 1.00 51.38 303 GLY A CA 1
ATOM 2425 C C . GLY A 1 303 ? 28.685 8.403 -13.103 1.00 51.38 303 GLY A C 1
ATOM 2426 O O . GLY A 1 303 ? 29.465 7.729 -13.769 1.00 51.38 303 GLY A O 1
ATOM 2427 N N . GLY A 1 304 ? 27.404 8.060 -12.929 1.00 58.88 304 GLY A N 1
ATOM 2428 C CA . GLY A 1 304 ? 26.840 6.774 -13.366 1.00 58.88 304 GLY A CA 1
ATOM 2429 C C . GLY A 1 304 ? 26.419 6.687 -14.847 1.00 58.88 304 GLY A C 1
ATOM 2430 O O . GLY A 1 304 ? 26.409 7.704 -15.559 1.00 58.88 304 GLY A O 1
ATOM 2431 N N . PRO A 1 305 ? 26.052 5.477 -15.321 1.00 65.75 305 PRO A N 1
ATOM 2432 C CA . PRO A 1 305 ? 25.472 5.248 -16.644 1.00 65.75 305 PRO A CA 1
ATOM 2433 C C . PRO A 1 305 ? 24.252 6.142 -16.878 1.00 65.75 305 PRO A C 1
ATOM 2435 O O . PRO A 1 305 ? 23.449 6.375 -15.978 1.00 65.75 305 PRO A O 1
ATOM 2438 N N . ARG A 1 306 ? 24.123 6.673 -18.098 1.00 79.56 306 ARG A N 1
ATOM 2439 C CA . ARG A 1 306 ? 23.020 7.565 -18.481 1.00 79.56 306 ARG A CA 1
ATOM 2440 C C . ARG A 1 306 ? 22.159 6.922 -19.560 1.00 79.56 306 ARG A C 1
ATOM 2442 O O . ARG A 1 306 ? 22.727 6.218 -20.401 1.00 79.56 306 ARG A O 1
ATOM 2449 N N . PRO A 1 307 ? 20.850 7.223 -19.596 1.00 85.06 307 PRO A N 1
ATOM 2450 C CA . PRO A 1 307 ? 20.009 6.795 -20.696 1.00 85.06 307 PRO A CA 1
ATOM 2451 C C . PRO A 1 307 ? 20.470 7.440 -22.006 1.00 85.06 307 PRO A C 1
ATOM 2453 O O . PRO A 1 307 ? 20.753 8.644 -22.051 1.00 85.06 307 PRO A O 1
ATOM 2456 N N . ILE A 1 308 ? 20.539 6.655 -23.077 1.00 89.06 308 ILE A N 1
ATOM 2457 C CA . ILE A 1 308 ? 20.894 7.123 -24.424 1.00 89.06 308 ILE A CA 1
ATOM 2458 C C . ILE A 1 308 ? 19.744 6.889 -25.406 1.00 89.06 308 ILE A C 1
ATOM 2460 O O . ILE A 1 308 ? 18.849 6.093 -25.144 1.00 89.06 308 ILE A O 1
ATOM 2464 N N . ASP A 1 309 ? 19.765 7.604 -26.531 1.00 90.00 309 ASP A N 1
ATOM 2465 C CA . ASP A 1 309 ? 18.842 7.334 -27.638 1.00 90.00 309 ASP A CA 1
ATOM 2466 C C . ASP A 1 309 ? 19.350 6.154 -28.469 1.00 90.00 309 ASP A C 1
ATOM 2468 O O . ASP A 1 309 ? 20.558 5.969 -28.634 1.00 90.00 309 ASP A O 1
ATOM 2472 N N . GLY A 1 310 ? 18.428 5.382 -29.035 1.00 90.19 310 GLY A N 1
ATOM 2473 C CA . GLY A 1 310 ? 18.747 4.275 -29.926 1.00 90.19 310 GLY A CA 1
ATOM 2474 C C . GLY A 1 310 ? 17.531 3.401 -30.208 1.00 90.19 310 GLY A C 1
ATOM 2475 O O . GLY A 1 310 ? 16.401 3.761 -29.882 1.00 90.19 310 GLY A O 1
ATOM 2476 N N . THR A 1 311 ? 17.767 2.254 -30.843 1.00 92.94 311 THR A N 1
ATOM 2477 C CA . THR A 1 311 ? 16.709 1.282 -31.153 1.00 92.94 311 THR A CA 1
ATOM 2478 C C . THR A 1 311 ? 16.569 0.291 -30.005 1.00 92.94 311 THR A C 1
ATOM 2480 O O . THR A 1 311 ? 17.534 -0.388 -29.666 1.00 92.94 311 THR A O 1
ATOM 2483 N N . ILE A 1 312 ? 15.370 0.207 -29.433 1.00 93.25 312 ILE A N 1
ATOM 2484 C CA . ILE A 1 312 ? 14.997 -0.816 -28.451 1.00 93.25 312 ILE A CA 1
ATOM 2485 C C . ILE A 1 312 ? 14.346 -1.973 -29.201 1.00 93.25 312 ILE A C 1
ATOM 2487 O O . ILE A 1 312 ? 13.439 -1.759 -30.008 1.00 93.25 312 ILE A O 1
ATOM 2491 N N . ILE A 1 313 ? 14.806 -3.192 -28.933 1.00 92.75 313 ILE A N 1
ATOM 2492 C CA . ILE A 1 313 ? 14.256 -4.415 -29.516 1.00 92.75 313 ILE A CA 1
ATOM 2493 C C . ILE A 1 313 ? 13.671 -5.240 -28.377 1.00 92.75 313 ILE A C 1
ATOM 2495 O O . ILE A 1 313 ? 14.401 -5.706 -27.505 1.00 92.75 313 ILE A O 1
ATOM 2499 N N . PHE A 1 314 ? 12.353 -5.426 -28.384 1.00 92.12 314 PHE A N 1
ATOM 2500 C CA . PHE A 1 314 ? 11.713 -6.331 -27.435 1.00 92.12 314 PHE A CA 1
ATOM 2501 C C . PHE A 1 314 ? 11.948 -7.782 -27.870 1.00 92.12 314 PHE A C 1
ATOM 2503 O O . PHE A 1 314 ? 11.740 -8.103 -29.047 1.00 92.12 314 PHE A O 1
ATOM 2510 N N . PRO A 1 315 ? 12.390 -8.663 -26.956 1.00 86.31 315 PRO A N 1
ATOM 2511 C CA . PRO A 1 315 ? 12.568 -10.069 -27.277 1.00 86.31 315 PRO A CA 1
ATOM 2512 C C . PRO A 1 315 ? 11.212 -10.737 -27.559 1.00 86.31 315 PRO A C 1
ATOM 2514 O O . PRO A 1 315 ? 10.176 -10.261 -27.082 1.00 86.31 315 PRO A O 1
ATOM 2517 N N . PRO A 1 316 ? 11.196 -11.868 -28.289 1.00 85.75 316 PRO A N 1
ATOM 2518 C CA . PRO A 1 316 ? 10.006 -12.695 -28.395 1.00 85.75 316 PRO A CA 1
ATOM 2519 C C . PRO A 1 316 ? 9.458 -13.036 -27.011 1.00 85.75 316 PRO A C 1
ATOM 2521 O O . PRO A 1 316 ? 10.199 -13.354 -26.082 1.00 85.75 316 PRO A O 1
ATOM 2524 N N . VAL A 1 317 ? 8.139 -12.973 -26.901 1.00 80.31 317 VAL A N 1
ATOM 2525 C CA . VAL A 1 317 ? 7.403 -13.267 -25.677 1.00 80.31 317 VAL A CA 1
ATOM 2526 C C . VAL A 1 317 ? 7.638 -14.721 -25.262 1.00 80.31 317 VAL A C 1
ATOM 2528 O O . VAL A 1 317 ? 7.228 -15.652 -25.954 1.00 80.31 317 VAL A O 1
ATOM 2531 N N . ASP A 1 318 ? 8.278 -14.909 -24.108 1.00 73.25 318 ASP A N 1
ATOM 2532 C CA . ASP A 1 318 ? 8.439 -16.219 -23.480 1.00 73.25 318 ASP A CA 1
ATOM 2533 C C . ASP A 1 318 ? 7.126 -16.629 -22.797 1.00 73.25 318 ASP A C 1
ATOM 2535 O O . ASP A 1 318 ? 6.794 -16.167 -21.702 1.00 73.25 318 ASP A O 1
ATOM 2539 N N . LEU A 1 319 ? 6.377 -17.520 -23.451 1.00 68.06 319 LEU A N 1
ATOM 2540 C CA . LEU A 1 319 ? 5.092 -18.022 -22.959 1.00 68.06 319 LEU A CA 1
ATOM 2541 C C . LEU A 1 319 ? 5.207 -18.749 -21.609 1.00 68.06 319 LEU A C 1
ATOM 2543 O O . LEU A 1 319 ? 4.212 -18.861 -20.902 1.00 68.06 319 LEU A O 1
ATOM 2547 N N . THR A 1 320 ? 6.398 -19.219 -21.221 1.00 64.62 320 THR A N 1
ATOM 2548 C CA . THR A 1 320 ? 6.598 -19.892 -19.927 1.00 64.62 320 THR A CA 1
ATOM 2549 C C . THR A 1 320 ? 6.658 -18.920 -18.750 1.00 64.62 320 THR A C 1
ATOM 2551 O O . THR A 1 320 ? 6.415 -19.317 -17.611 1.00 64.62 320 THR A O 1
ATOM 2554 N N . ARG A 1 321 ? 6.938 -17.637 -19.013 1.00 66.50 321 ARG A N 1
ATOM 2555 C CA . ARG A 1 321 ? 7.001 -16.573 -17.998 1.00 66.50 321 ARG A CA 1
ATOM 2556 C C . ARG A 1 321 ? 5.703 -15.791 -17.868 1.00 66.50 321 ARG A C 1
ATOM 2558 O O . ARG A 1 321 ? 5.600 -14.937 -16.991 1.00 66.50 321 ARG A O 1
ATOM 2565 N N . ILE A 1 322 ? 4.728 -16.071 -18.732 1.00 75.81 322 ILE A N 1
ATOM 2566 C CA . ILE A 1 322 ? 3.485 -15.317 -18.796 1.00 75.81 322 ILE A CA 1
ATOM 2567 C C . ILE A 1 322 ? 2.347 -16.061 -18.128 1.00 75.81 322 ILE A C 1
ATOM 2569 O O . ILE A 1 322 ? 1.999 -17.189 -18.468 1.00 75.81 322 ILE A O 1
ATOM 2573 N N . LEU A 1 323 ? 1.700 -15.363 -17.205 1.00 77.25 323 LEU A N 1
ATOM 2574 C CA . LEU A 1 323 ? 0.465 -15.809 -16.597 1.00 77.25 323 LEU A CA 1
ATOM 2575 C C . LEU A 1 323 ? -0.720 -15.412 -17.479 1.00 77.25 323 LEU A C 1
ATOM 2577 O O . LEU A 1 323 ? -0.876 -14.250 -17.861 1.00 77.25 323 LEU A O 1
ATOM 2581 N N . HIS A 1 324 ? -1.600 -16.375 -17.753 1.00 79.31 324 HIS A N 1
ATOM 2582 C CA . HIS A 1 324 ? -2.862 -16.141 -18.456 1.00 79.31 324 HIS A CA 1
ATOM 2583 C C . HIS A 1 324 ? -4.021 -15.876 -17.470 1.00 79.31 324 HIS A C 1
ATOM 2585 O O . HIS A 1 324 ? -3.978 -16.388 -16.347 1.00 79.31 324 HIS A O 1
ATOM 2591 N N . PRO A 1 325 ? -5.024 -15.049 -17.834 1.00 84.00 325 PRO A N 1
ATOM 2592 C CA . PRO A 1 325 ? -5.089 -14.240 -19.054 1.00 84.00 325 PRO A CA 1
ATOM 2593 C C . PRO A 1 325 ? -4.043 -13.111 -19.048 1.00 84.00 325 PRO A C 1
ATOM 2595 O O . PRO A 1 325 ? -3.803 -12.479 -18.026 1.00 84.00 325 PRO A O 1
ATOM 2598 N N . HIS A 1 326 ? -3.429 -12.854 -20.203 1.00 82.69 326 HIS A N 1
ATOM 2599 C CA . HIS A 1 326 ? -2.345 -11.883 -20.347 1.00 82.69 326 HIS A CA 1
ATOM 2600 C C . HIS A 1 326 ? -2.903 -10.471 -20.583 1.00 82.69 326 HIS A C 1
ATOM 2602 O O . HIS A 1 326 ? -2.926 -9.959 -21.701 1.00 82.69 326 HIS A O 1
ATOM 2608 N N . ARG A 1 327 ? -3.485 -9.899 -19.526 1.00 86.00 327 ARG A N 1
ATOM 2609 C CA . ARG A 1 327 ? -4.138 -8.576 -19.527 1.00 86.00 327 ARG A CA 1
ATOM 2610 C C . ARG A 1 327 ? -3.713 -7.723 -18.330 1.00 86.00 327 ARG A C 1
ATOM 2612 O O . ARG A 1 327 ? -4.396 -6.768 -17.978 1.00 86.00 327 ARG A O 1
ATOM 2619 N N . ASP A 1 328 ? -2.623 -8.119 -17.683 1.00 90.81 328 ASP A N 1
ATOM 2620 C CA . ASP A 1 328 ? -2.176 -7.548 -16.421 1.00 90.81 328 ASP A CA 1
ATOM 2621 C C . ASP A 1 328 ? -1.486 -6.188 -16.635 1.00 90.81 328 ASP A C 1
ATOM 2623 O O . ASP A 1 328 ? -0.756 -5.990 -17.612 1.00 90.81 328 ASP A O 1
ATOM 2627 N N . ALA A 1 329 ? -1.705 -5.246 -15.714 1.00 92.62 329 ALA A N 1
ATOM 2628 C CA . ALA A 1 329 ? -0.990 -3.970 -15.694 1.00 92.62 329 ALA A CA 1
ATOM 2629 C C . ALA A 1 329 ? 0.523 -4.171 -15.501 1.00 92.62 329 ALA A C 1
ATOM 2631 O O . ALA A 1 329 ? 0.961 -5.128 -14.862 1.00 92.62 329 ALA A O 1
ATOM 2632 N N . LEU A 1 330 ? 1.328 -3.237 -16.016 1.00 95.50 330 LEU A N 1
ATOM 2633 C CA . LEU A 1 330 ? 2.780 -3.285 -15.864 1.00 95.50 330 LEU A CA 1
ATOM 2634 C C . LEU A 1 330 ? 3.186 -2.774 -14.477 1.00 95.50 330 LEU A C 1
ATOM 2636 O O . LEU A 1 330 ? 3.248 -1.564 -14.246 1.00 95.50 330 LEU A O 1
ATOM 2640 N N . ILE A 1 331 ? 3.448 -3.712 -13.565 1.00 94.25 331 ILE A N 1
ATOM 2641 C CA . ILE A 1 331 ? 3.835 -3.429 -12.179 1.00 94.25 331 ILE A CA 1
ATOM 2642 C C . ILE A 1 331 ? 5.299 -3.779 -11.943 1.00 94.25 331 ILE A C 1
ATOM 2644 O O . ILE A 1 331 ? 5.695 -4.931 -12.112 1.00 94.25 331 ILE A O 1
ATOM 2648 N N . LEU A 1 332 ? 6.085 -2.799 -11.506 1.00 93.69 332 LEU A N 1
ATOM 2649 C CA . LEU A 1 332 ? 7.495 -2.949 -11.158 1.00 93.69 332 LEU A CA 1
ATOM 2650 C C . LEU A 1 332 ? 7.717 -2.982 -9.639 1.00 93.69 332 LEU A C 1
ATOM 2652 O O . LEU A 1 332 ? 6.859 -2.592 -8.837 1.00 93.69 332 LEU A O 1
ATOM 2656 N N . SER A 1 333 ? 8.922 -3.413 -9.277 1.00 89.31 333 SER A N 1
ATOM 2657 C CA . SER A 1 333 ? 9.540 -3.160 -7.977 1.00 89.31 333 SER A CA 1
ATOM 2658 C C . SER A 1 333 ? 10.888 -2.495 -8.229 1.00 89.31 333 SER A C 1
ATOM 2660 O O . SER A 1 333 ? 11.676 -3.023 -9.013 1.00 89.31 333 SER A O 1
ATOM 2662 N N . LEU A 1 334 ? 11.133 -1.340 -7.616 1.00 91.25 334 LEU A N 1
ATOM 2663 C CA . LEU A 1 334 ? 12.360 -0.557 -7.788 1.00 91.25 334 LEU A CA 1
ATOM 2664 C C . LEU A 1 334 ? 12.830 -0.029 -6.440 1.00 91.25 334 LEU A C 1
ATOM 2666 O O . LEU A 1 334 ? 12.026 0.205 -5.538 1.00 91.25 334 LEU A O 1
ATOM 2670 N N . GLU A 1 335 ? 14.128 0.208 -6.335 1.00 8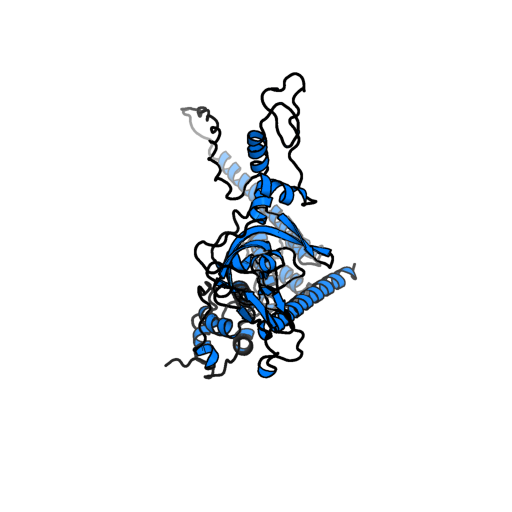7.12 335 GLU A N 1
ATOM 2671 C CA . GLU A 1 335 ? 14.713 0.843 -5.165 1.00 87.12 335 GLU A CA 1
ATOM 2672 C C . GLU A 1 335 ? 14.520 2.365 -5.257 1.00 87.12 335 GLU A C 1
ATOM 2674 O O . GLU A 1 335 ? 14.812 2.993 -6.277 1.00 87.12 335 GLU A O 1
ATOM 2679 N N . VAL A 1 336 ? 13.973 2.960 -4.197 1.00 88.12 336 VAL A N 1
ATOM 2680 C CA . VAL A 1 336 ? 13.712 4.399 -4.090 1.00 88.12 336 VAL A CA 1
ATOM 2681 C C . VAL A 1 336 ? 14.370 4.938 -2.822 1.00 88.12 336 VAL A C 1
ATOM 2683 O O . VAL A 1 336 ? 13.954 4.593 -1.715 1.00 88.12 336 VAL A O 1
ATOM 2686 N N . GLU A 1 337 ? 15.335 5.838 -2.989 1.00 76.19 337 GLU A N 1
ATOM 2687 C CA . GLU A 1 337 ? 16.255 6.418 -1.998 1.00 76.19 337 GLU A CA 1
ATOM 2688 C C . GLU A 1 337 ? 17.209 5.413 -1.350 1.00 76.19 337 GLU A C 1
ATOM 2690 O O . GLU A 1 337 ? 18.390 5.699 -1.385 1.00 76.19 337 GLU A O 1
ATOM 2695 N N . ASP A 1 338 ? 16.709 4.285 -0.829 1.00 75.81 338 ASP A N 1
ATOM 2696 C CA . ASP A 1 338 ? 17.454 3.101 -0.325 1.00 75.81 338 ASP A CA 1
ATOM 2697 C C . ASP A 1 338 ? 16.483 1.938 0.042 1.00 75.81 338 ASP A C 1
ATOM 2699 O O . ASP A 1 338 ? 16.813 1.013 0.789 1.00 75.81 338 ASP A O 1
ATOM 2703 N N . PHE A 1 339 ? 15.223 2.012 -0.407 1.00 78.50 339 PHE A N 1
ATOM 2704 C CA . PHE A 1 339 ? 14.162 1.071 -0.044 1.00 78.50 339 PHE A CA 1
ATOM 2705 C C . PHE A 1 339 ? 13.586 0.408 -1.286 1.00 78.50 339 PHE A C 1
ATOM 2707 O O . PHE A 1 339 ? 13.175 1.100 -2.218 1.00 78.50 339 PHE A O 1
ATOM 2714 N N . ASP A 1 340 ? 13.459 -0.914 -1.256 1.00 82.69 340 ASP A N 1
ATOM 2715 C CA . ASP A 1 340 ? 12.774 -1.680 -2.297 1.00 82.69 340 ASP A CA 1
ATOM 2716 C C . ASP A 1 340 ? 11.259 -1.423 -2.249 1.00 82.69 340 ASP A C 1
ATOM 2718 O O . ASP A 1 340 ? 10.518 -2.023 -1.464 1.00 82.69 340 ASP A O 1
ATOM 2722 N N . VAL A 1 341 ? 10.775 -0.532 -3.112 1.00 87.75 341 VAL A N 1
ATOM 2723 C CA . VAL A 1 341 ? 9.352 -0.219 -3.236 1.00 87.75 341 VAL A CA 1
ATOM 2724 C C . VAL A 1 341 ? 8.713 -1.158 -4.255 1.00 87.75 341 VAL A C 1
ATOM 2726 O O . VAL A 1 341 ? 9.135 -1.250 -5.406 1.00 87.75 341 VAL A O 1
ATOM 2729 N N . ARG A 1 342 ? 7.657 -1.855 -3.832 1.00 88.12 342 ARG A N 1
ATOM 2730 C CA . ARG A 1 342 ? 6.843 -2.752 -4.673 1.00 88.12 342 ARG A CA 1
ATOM 2731 C C . ARG A 1 342 ? 5.555 -2.068 -5.118 1.00 88.12 342 ARG A C 1
ATOM 2733 O O . ARG A 1 342 ? 5.222 -1.004 -4.604 1.00 88.12 342 ARG A O 1
ATOM 2740 N N . ARG A 1 343 ? 4.789 -2.711 -6.008 1.00 91.06 343 ARG A N 1
ATOM 2741 C CA . ARG A 1 343 ? 3.504 -2.195 -6.527 1.00 91.06 343 ARG A CA 1
ATOM 2742 C C . ARG A 1 343 ? 3.663 -0.814 -7.173 1.00 91.06 343 ARG A C 1
ATOM 2744 O O . ARG A 1 343 ? 2.868 0.094 -6.929 1.00 91.06 343 ARG A O 1
ATOM 2751 N N . ILE A 1 344 ? 4.721 -0.670 -7.970 1.00 95.25 344 ILE A N 1
ATOM 2752 C CA . ILE A 1 344 ? 4.979 0.530 -8.761 1.00 95.25 344 ILE A CA 1
ATOM 2753 C C . ILE A 1 344 ? 4.246 0.385 -10.091 1.00 95.25 344 ILE A C 1
ATOM 2755 O O . ILE A 1 344 ? 4.630 -0.442 -10.917 1.00 95.25 344 ILE A O 1
ATOM 2759 N N . LEU A 1 345 ? 3.197 1.174 -10.305 1.00 96.62 345 LEU A N 1
ATOM 2760 C CA . LEU A 1 345 ? 2.504 1.210 -11.587 1.00 96.62 345 LEU A CA 1
ATOM 2761 C C . LEU A 1 345 ? 3.312 2.026 -12.595 1.00 96.62 345 LEU A C 1
ATOM 2763 O O . LEU A 1 345 ? 3.661 3.175 -12.327 1.00 96.62 345 LEU A O 1
ATOM 2767 N N . VAL A 1 346 ? 3.554 1.455 -13.773 1.00 97.38 346 VAL A N 1
ATOM 2768 C CA . VAL A 1 346 ? 4.067 2.205 -14.923 1.00 97.38 346 VAL A CA 1
ATOM 2769 C C . VAL A 1 346 ? 2.885 2.672 -15.761 1.00 97.38 346 VAL A C 1
ATOM 2771 O O . VAL A 1 346 ? 2.247 1.867 -16.441 1.00 97.38 346 VAL A O 1
ATOM 2774 N N . ASP A 1 347 ? 2.592 3.970 -15.709 1.00 95.00 347 ASP A N 1
ATOM 2775 C CA . ASP A 1 347 ? 1.420 4.559 -16.354 1.00 95.00 347 ASP A CA 1
ATOM 2776 C C . ASP A 1 347 ? 1.811 5.634 -17.384 1.00 95.00 347 ASP A C 1
ATOM 2778 O O . ASP A 1 347 ? 1.972 6.808 -17.037 1.00 95.00 347 ASP A O 1
ATOM 2782 N N . PRO A 1 348 ? 1.909 5.290 -18.681 1.00 90.44 348 PRO A N 1
ATOM 2783 C CA . PRO A 1 348 ? 2.162 6.278 -19.728 1.00 90.44 348 PRO A CA 1
ATOM 2784 C C . PRO A 1 348 ? 1.012 7.290 -19.907 1.00 90.44 348 PRO A C 1
ATOM 2786 O O . PRO A 1 348 ? 1.195 8.292 -20.599 1.00 90.44 348 PRO A O 1
ATOM 2789 N N . GLY A 1 349 ? -0.161 7.066 -19.304 1.00 87.75 349 GLY A N 1
ATOM 2790 C CA . GLY A 1 349 ? -1.252 8.038 -19.240 1.00 87.75 349 GLY A CA 1
ATOM 2791 C C . GLY A 1 349 ? -1.023 9.139 -18.200 1.00 87.75 349 GLY A C 1
ATOM 2792 O O . GLY A 1 349 ? -1.492 10.265 -18.391 1.00 87.75 349 GLY A O 1
ATOM 2793 N N . SER A 1 350 ? -0.252 8.867 -17.144 1.00 88.38 350 SER A N 1
ATOM 2794 C CA . SER A 1 350 ? -0.000 9.836 -16.079 1.00 88.38 350 SER A CA 1
ATOM 2795 C C . SER A 1 350 ? 0.979 10.930 -16.521 1.00 88.38 350 SER A C 1
ATOM 2797 O O . SER A 1 350 ? 2.039 10.673 -17.099 1.00 88.38 350 SER A O 1
ATOM 2799 N N . SER A 1 351 ? 0.639 12.191 -16.245 1.00 83.56 351 SER A N 1
ATOM 2800 C CA . SER A 1 351 ? 1.521 13.350 -16.461 1.00 83.56 351 SER A CA 1
ATOM 2801 C C . SER A 1 351 ? 2.427 13.660 -15.270 1.00 83.56 351 SER A C 1
ATOM 2803 O O . SER A 1 351 ? 3.237 14.577 -15.354 1.00 83.56 351 SER A O 1
ATOM 2805 N N . THR A 1 352 ? 2.249 12.966 -14.149 1.00 85.00 352 THR A N 1
ATOM 2806 C CA . THR A 1 352 ? 2.969 13.234 -12.906 1.00 85.00 352 THR A CA 1
ATOM 2807 C C . THR A 1 352 ? 3.365 11.932 -12.234 1.00 85.00 352 THR A C 1
ATOM 2809 O O . THR A 1 352 ? 2.607 10.962 -12.251 1.00 85.00 352 THR A O 1
ATOM 2812 N N . ASP A 1 353 ? 4.546 11.913 -11.633 1.00 92.38 353 ASP A N 1
ATOM 2813 C CA . ASP A 1 353 ? 4.968 10.793 -10.805 1.00 92.38 353 ASP A CA 1
ATOM 2814 C C . ASP A 1 353 ? 4.349 10.962 -9.407 1.00 92.38 353 ASP A C 1
ATOM 2816 O O . ASP A 1 353 ? 4.353 12.065 -8.849 1.00 92.38 353 ASP A O 1
ATOM 2820 N N . LEU A 1 354 ? 3.769 9.896 -8.854 1.00 92.62 354 LEU A N 1
ATOM 2821 C CA . LEU A 1 354 ? 3.065 9.918 -7.565 1.00 92.62 354 LEU A CA 1
ATOM 2822 C C . LEU A 1 354 ? 3.693 8.942 -6.578 1.00 92.62 354 LEU A C 1
ATOM 2824 O O . LEU A 1 354 ? 4.105 7.851 -6.964 1.00 92.62 354 LEU A O 1
ATOM 2828 N N . VAL A 1 355 ? 3.711 9.312 -5.298 1.00 92.25 355 VAL A N 1
ATOM 2829 C CA . VAL A 1 355 ? 4.170 8.445 -4.204 1.00 92.25 355 VAL A CA 1
ATOM 2830 C C . VAL A 1 355 ? 3.196 8.488 -3.033 1.00 92.25 355 VAL A C 1
ATOM 2832 O O . VAL A 1 355 ? 2.672 9.548 -2.679 1.00 92.25 355 VAL A O 1
ATOM 2835 N N . GLN A 1 356 ? 2.948 7.333 -2.420 1.00 89.75 356 GLN A N 1
ATOM 2836 C CA . GLN A 1 356 ? 2.065 7.244 -1.267 1.00 89.75 356 GLN A CA 1
ATOM 2837 C C . GLN A 1 356 ? 2.773 7.793 -0.027 1.00 89.75 356 GLN A C 1
ATOM 2839 O O . GLN A 1 356 ? 3.932 7.474 0.238 1.00 89.75 356 GLN A O 1
ATOM 2844 N N . ALA A 1 357 ? 2.066 8.577 0.784 1.00 86.88 357 ALA A N 1
ATOM 2845 C CA . ALA A 1 357 ? 2.605 9.174 2.005 1.00 86.88 357 ALA A CA 1
ATOM 2846 C C . ALA A 1 357 ? 3.190 8.134 2.982 1.00 86.88 357 ALA A C 1
ATOM 2848 O O . ALA A 1 357 ? 4.159 8.419 3.691 1.00 86.88 357 ALA A O 1
ATOM 2849 N N . SER A 1 358 ? 2.640 6.915 2.995 1.00 81.19 358 SER A N 1
ATOM 2850 C CA . SER A 1 358 ? 3.150 5.789 3.785 1.00 81.19 358 SER A CA 1
ATOM 2851 C C . SER A 1 358 ? 4.548 5.343 3.347 1.00 81.19 358 SER A C 1
ATOM 2853 O O . SER A 1 358 ? 5.350 5.017 4.218 1.00 81.19 358 SER A O 1
ATOM 2855 N N . VAL A 1 359 ? 4.891 5.415 2.050 1.00 81.94 359 VAL A N 1
ATOM 2856 C CA . VAL A 1 359 ? 6.241 5.101 1.531 1.00 81.94 359 VAL A CA 1
ATOM 2857 C C . VAL A 1 359 ? 7.286 6.024 2.148 1.00 81.94 359 VAL A C 1
ATOM 2859 O O . VAL A 1 359 ? 8.409 5.591 2.383 1.00 81.94 359 VAL A O 1
ATOM 2862 N N . ILE A 1 360 ? 6.908 7.271 2.441 1.00 80.75 360 ILE A N 1
ATOM 2863 C CA . ILE A 1 360 ? 7.771 8.281 3.067 1.00 80.75 360 ILE A CA 1
ATOM 2864 C C . ILE A 1 360 ? 7.769 8.117 4.590 1.00 80.75 360 ILE A C 1
ATOM 2866 O O . ILE A 1 360 ? 8.818 8.118 5.226 1.00 80.75 360 ILE A O 1
ATOM 2870 N N . SER A 1 361 ? 6.591 7.916 5.186 1.00 70.88 361 SER A N 1
ATOM 2871 C CA . SER A 1 361 ? 6.432 7.825 6.644 1.00 70.88 361 SER A CA 1
ATOM 2872 C C . SER A 1 361 ? 7.086 6.571 7.234 1.00 70.88 361 SER A C 1
ATOM 2874 O O . SER A 1 361 ? 7.648 6.625 8.326 1.00 70.88 361 SER A O 1
ATOM 2876 N N . HIS A 1 362 ? 7.097 5.456 6.494 1.00 63.56 362 HIS A N 1
ATOM 2877 C CA . HIS A 1 362 ? 7.798 4.225 6.884 1.00 63.56 362 HIS A CA 1
ATOM 2878 C C . HIS A 1 362 ? 9.331 4.412 6.971 1.00 63.56 362 HIS A C 1
ATOM 2880 O O . HIS A 1 362 ? 10.033 3.564 7.516 1.00 63.56 362 HIS A O 1
ATOM 2886 N N . ARG A 1 363 ? 9.859 5.544 6.480 1.00 57.31 363 ARG A N 1
ATOM 2887 C CA . ARG A 1 363 ? 11.284 5.920 6.528 1.00 57.31 363 ARG A CA 1
ATOM 2888 C C . ARG A 1 363 ? 11.656 6.730 7.769 1.00 57.31 363 ARG A C 1
ATOM 2890 O O . ARG A 1 363 ? 12.803 7.142 7.904 1.00 57.31 363 ARG A O 1
ATOM 2897 N N . GLY A 1 364 ? 10.696 7.051 8.641 1.00 56.72 364 GLY A N 1
ATOM 2898 C CA . GLY A 1 364 ? 10.917 7.995 9.743 1.00 56.72 364 GLY A CA 1
ATOM 2899 C C . GLY A 1 364 ? 11.188 9.436 9.282 1.00 56.72 364 GLY A C 1
ATOM 2900 O O . GLY A 1 364 ? 11.491 10.290 10.115 1.00 56.72 364 GLY A O 1
ATOM 2901 N N . GLN A 1 365 ? 11.066 9.723 7.978 1.00 62.41 365 GLN A N 1
ATOM 2902 C CA . GLN A 1 365 ? 11.065 11.084 7.454 1.00 62.41 365 GLN A CA 1
ATOM 2903 C C . GLN A 1 365 ? 9.713 11.731 7.750 1.00 62.41 365 GLN A C 1
ATOM 2905 O O . GLN A 1 365 ? 8.647 11.188 7.455 1.00 62.41 365 GLN A O 1
ATOM 2910 N N . SER A 1 366 ? 9.771 12.914 8.351 1.00 63.44 366 SER A N 1
ATOM 2911 C CA . SER A 1 366 ? 8.588 13.723 8.603 1.00 63.44 366 SER A CA 1
ATOM 2912 C C . SER A 1 366 ? 8.077 14.314 7.290 1.00 63.44 366 SER A C 1
ATOM 2914 O O . SER A 1 366 ? 8.850 14.882 6.524 1.00 63.44 366 SER A O 1
ATOM 2916 N N . LEU A 1 367 ? 6.760 14.280 7.071 1.00 69.44 367 LEU A N 1
ATOM 2917 C CA . LEU A 1 367 ? 6.090 14.974 5.959 1.00 69.44 367 LEU A CA 1
ATOM 2918 C C . LEU A 1 367 ? 6.142 16.517 6.099 1.00 69.44 367 LEU A C 1
ATOM 2920 O O . LEU A 1 367 ? 5.506 17.248 5.342 1.00 69.44 367 LEU A O 1
ATOM 2924 N N . THR A 1 368 ? 6.868 17.041 7.090 1.00 61.28 368 THR A N 1
ATOM 2925 C CA . THR A 1 368 ? 7.079 18.476 7.300 1.00 61.28 368 THR A CA 1
ATOM 2926 C C . THR A 1 368 ? 8.120 19.018 6.326 1.00 61.28 368 THR A C 1
ATOM 2928 O O . THR A 1 368 ? 9.267 18.582 6.355 1.00 61.28 368 THR A O 1
ATOM 2931 N N . GLY A 1 369 ? 7.749 20.024 5.532 1.00 61.69 369 GLY A N 1
ATOM 2932 C CA . GLY A 1 369 ? 8.670 20.704 4.613 1.00 61.69 369 GLY A CA 1
ATOM 2933 C C . GLY A 1 369 ? 8.558 20.282 3.147 1.00 61.69 369 GLY A C 1
ATOM 2934 O O . GLY A 1 369 ? 9.433 20.648 2.368 1.00 61.69 369 GLY A O 1
ATOM 2935 N N . LEU A 1 370 ? 7.497 19.556 2.766 1.00 75.50 370 LEU A N 1
ATOM 2936 C CA . LEU A 1 370 ? 7.183 19.297 1.358 1.00 75.50 370 LEU A CA 1
ATOM 2937 C C . LEU A 1 370 ? 7.031 20.616 0.585 1.00 75.50 370 LEU A C 1
ATOM 2939 O O . LEU A 1 370 ? 6.416 21.571 1.074 1.00 75.50 370 LEU A O 1
ATOM 2943 N N . GLU A 1 371 ? 7.586 20.662 -0.625 1.00 71.12 371 GLU A N 1
ATOM 2944 C CA . GLU A 1 371 ? 7.413 21.811 -1.516 1.00 71.12 371 GLU A CA 1
ATOM 2945 C C . GLU A 1 371 ? 5.983 21.805 -2.098 1.00 71.12 371 GLU A C 1
ATOM 2947 O O . GLU A 1 371 ? 5.337 20.766 -2.160 1.00 71.12 371 GLU A O 1
ATOM 2952 N N . ASN A 1 372 ? 5.446 22.959 -2.499 1.00 67.31 372 ASN A N 1
ATOM 2953 C CA . ASN A 1 372 ? 4.165 23.082 -3.228 1.00 67.31 372 ASN A CA 1
ATOM 2954 C C . ASN A 1 372 ? 2.964 22.293 -2.639 1.00 67.31 372 ASN A C 1
ATOM 2956 O O . ASN A 1 372 ? 2.317 21.511 -3.344 1.00 67.31 372 ASN A O 1
ATOM 2960 N N . PRO A 1 373 ? 2.623 22.472 -1.349 1.00 73.38 373 PRO A N 1
ATOM 2961 C CA . PRO A 1 373 ? 1.526 21.730 -0.735 1.00 73.38 373 PRO A CA 1
ATOM 2962 C C . PRO A 1 373 ? 0.167 22.091 -1.357 1.00 73.38 373 PRO A C 1
ATOM 2964 O O . PRO A 1 373 ? -0.073 23.240 -1.731 1.00 73.38 373 PRO A O 1
ATOM 2967 N N . LYS A 1 374 ? -0.769 21.129 -1.348 1.00 71.00 374 LYS A N 1
ATOM 2968 C CA . LYS A 1 374 ? -2.183 21.283 -1.749 1.00 71.00 374 LYS A CA 1
ATOM 2969 C C . LYS A 1 374 ? -2.443 21.452 -3.251 1.00 71.00 374 LYS A C 1
ATOM 2971 O O . LYS A 1 374 ? -3.400 22.129 -3.637 1.00 71.00 374 LYS A O 1
ATOM 2976 N N . ARG A 1 375 ? -1.653 20.815 -4.117 1.00 75.31 375 ARG A N 1
ATOM 2977 C CA . ARG A 1 375 ? -1.975 20.753 -5.550 1.00 75.31 375 ARG A CA 1
ATOM 2978 C C . ARG A 1 375 ? -3.135 19.784 -5.777 1.00 75.31 375 ARG A C 1
ATOM 2980 O O . ARG A 1 375 ? -3.121 18.668 -5.271 1.00 75.31 375 ARG A O 1
ATOM 2987 N N . ILE A 1 376 ? -4.130 20.188 -6.559 1.00 76.06 376 ILE A N 1
ATOM 2988 C CA . ILE A 1 376 ? -5.217 19.290 -6.964 1.00 76.06 376 ILE A CA 1
ATOM 2989 C C . ILE A 1 376 ? -4.725 18.447 -8.141 1.00 76.06 376 ILE A C 1
ATOM 2991 O O . ILE A 1 376 ? -4.344 18.977 -9.185 1.00 76.06 376 ILE A O 1
ATOM 2995 N N . LEU A 1 377 ? -4.730 17.134 -7.958 1.00 81.38 377 LEU A N 1
ATOM 2996 C CA . LEU A 1 377 ? -4.487 16.140 -8.992 1.00 81.38 377 LEU A CA 1
ATOM 2997 C C . LEU A 1 377 ? -5.842 15.631 -9.470 1.00 81.38 377 LEU A C 1
ATOM 2999 O O . LEU A 1 377 ? -6.718 15.388 -8.647 1.00 81.38 377 LEU A O 1
ATOM 3003 N N . SER A 1 378 ? -6.029 15.488 -10.778 1.00 78.62 378 SER A N 1
ATOM 3004 C CA . SER A 1 378 ? -7.291 15.017 -11.357 1.00 78.62 378 SER A CA 1
ATOM 3005 C C . SER A 1 378 ? -7.040 13.885 -12.344 1.00 78.62 378 SER A C 1
ATOM 3007 O O . SER A 1 378 ? -6.061 13.913 -13.091 1.00 78.62 378 SER A O 1
ATOM 3009 N N . GLY A 1 379 ? -7.910 12.875 -12.304 1.00 73.88 379 GLY A N 1
ATOM 3010 C CA . GLY A 1 379 ? -7.896 11.730 -13.212 1.00 73.88 379 GLY A CA 1
ATOM 3011 C C . GLY A 1 379 ? -9.013 11.785 -14.258 1.00 73.88 379 GLY A C 1
ATOM 3012 O O . GLY A 1 379 ? -9.896 12.642 -14.224 1.00 73.88 379 GLY A O 1
ATOM 3013 N N . PHE A 1 380 ? -9.008 10.819 -15.179 1.00 47.28 380 PHE A N 1
ATOM 3014 C CA . PHE A 1 380 ? -9.946 10.744 -16.309 1.00 47.28 380 PHE A CA 1
ATOM 3015 C C . PHE A 1 380 ? -11.427 10.571 -15.924 1.00 47.28 380 PHE A C 1
ATOM 3017 O O . PHE A 1 380 ? -12.299 10.836 -16.746 1.00 47.28 380 PHE A O 1
ATOM 3024 N N . ASN A 1 381 ? -11.732 10.151 -14.695 1.00 47.38 381 ASN A N 1
ATOM 3025 C CA . ASN A 1 381 ? -13.100 9.972 -14.196 1.00 47.38 381 ASN A CA 1
ATOM 3026 C C . ASN A 1 381 ? -13.625 11.173 -13.384 1.00 47.38 381 ASN A C 1
ATOM 3028 O O . ASN A 1 381 ? -14.675 11.063 -12.758 1.00 47.38 381 ASN A O 1
ATOM 3032 N N . GLY A 1 382 ? -12.895 12.294 -13.344 1.00 52.03 382 GLY A N 1
ATOM 3033 C CA . GLY A 1 382 ? -13.272 13.465 -12.546 1.00 52.03 382 GLY A CA 1
ATOM 3034 C C . GLY A 1 382 ? -12.998 13.328 -11.045 1.00 52.03 382 GLY A C 1
ATOM 3035 O O . GLY A 1 382 ? -13.257 14.272 -10.302 1.00 52.03 382 GLY A O 1
ATOM 3036 N N . SER A 1 383 ? -12.432 12.201 -10.593 1.00 64.25 383 SER A N 1
ATOM 3037 C CA . SER A 1 383 ? -11.893 12.088 -9.238 1.00 64.25 383 SER A CA 1
ATOM 3038 C C . SER A 1 383 ? -10.700 13.026 -9.088 1.00 64.25 383 SER A C 1
ATOM 3040 O O . SER A 1 383 ? -9.811 13.067 -9.949 1.00 64.25 383 SER A O 1
ATOM 3042 N N . SER A 1 384 ? -10.692 13.789 -7.997 1.00 72.38 384 SER A N 1
ATOM 3043 C CA . SER A 1 384 ? -9.604 14.693 -7.662 1.00 72.38 384 SER A CA 1
ATOM 3044 C C . SER A 1 384 ? -9.049 14.385 -6.282 1.00 72.38 384 SER A C 1
ATOM 3046 O O . SER A 1 384 ? -9.807 14.293 -5.317 1.00 72.38 384 SER A O 1
ATOM 3048 N N . THR A 1 385 ? -7.729 14.307 -6.176 1.00 77.00 385 THR A N 1
ATOM 3049 C CA . THR A 1 385 ? -7.019 14.118 -4.911 1.00 77.00 385 THR A CA 1
ATOM 3050 C C . THR A 1 385 ? -6.101 15.305 -4.679 1.00 77.00 385 THR A C 1
ATOM 3052 O O . THR A 1 385 ? -5.412 15.768 -5.586 1.00 77.00 385 THR A O 1
ATOM 3055 N N . THR A 1 386 ? -6.074 15.805 -3.451 1.00 81.94 386 THR A N 1
ATOM 3056 C CA . THR A 1 386 ? -5.165 16.883 -3.062 1.00 81.94 386 THR A CA 1
ATOM 3057 C C . THR A 1 386 ? -3.817 16.289 -2.667 1.00 81.94 386 THR A C 1
ATOM 3059 O O . THR A 1 386 ? -3.755 15.444 -1.772 1.00 81.94 386 THR A O 1
ATOM 3062 N N . SER A 1 387 ? -2.735 16.727 -3.311 1.00 86.62 387 SER A N 1
ATOM 3063 C CA . SER A 1 387 ? -1.379 16.357 -2.914 1.00 86.62 387 SER A CA 1
ATOM 3064 C C . SER A 1 387 ? -1.008 17.002 -1.577 1.00 86.62 387 SER A C 1
ATOM 3066 O O . SER A 1 387 ? -1.399 18.131 -1.261 1.00 86.62 387 SER A O 1
ATOM 3068 N N . LEU A 1 388 ? -0.217 16.285 -0.784 1.00 86.00 388 LEU A N 1
ATOM 3069 C CA . LEU A 1 388 ? 0.368 16.799 0.455 1.00 86.00 388 LEU A CA 1
ATOM 3070 C C . LEU A 1 388 ? 1.529 17.763 0.164 1.00 86.00 388 LEU A C 1
ATOM 3072 O O . LEU A 1 388 ? 1.795 18.664 0.956 1.00 86.00 388 LEU A O 1
ATOM 3076 N N . GLY A 1 389 ? 2.165 17.600 -0.995 1.00 85.94 389 GLY A N 1
ATOM 3077 C CA . GLY A 1 389 ? 3.261 18.408 -1.522 1.00 85.94 389 GLY A CA 1
ATOM 3078 C C . GLY A 1 389 ? 4.184 17.549 -2.383 1.00 85.94 389 GLY A C 1
ATOM 3079 O O . GLY A 1 389 ? 3.865 16.392 -2.657 1.00 85.94 389 GLY A O 1
ATOM 3080 N N . ASP A 1 390 ? 5.308 18.106 -2.806 1.00 84.12 390 ASP A N 1
ATOM 3081 C CA . ASP A 1 390 ? 6.294 17.457 -3.661 1.00 84.12 390 ASP A CA 1
ATOM 3082 C C . ASP A 1 390 ? 7.549 17.069 -2.868 1.00 84.12 390 ASP A C 1
ATOM 3084 O O . ASP A 1 390 ? 7.985 17.781 -1.956 1.00 84.12 390 ASP A O 1
ATOM 3088 N N . ILE A 1 391 ? 8.144 15.938 -3.247 1.00 85.06 391 ILE A N 1
ATOM 3089 C CA . ILE A 1 391 ? 9.408 15.422 -2.714 1.00 85.06 391 ILE A CA 1
ATOM 3090 C C . ILE A 1 391 ? 10.286 14.926 -3.863 1.00 85.06 391 ILE A C 1
ATOM 3092 O O . ILE A 1 391 ? 9.783 14.387 -4.844 1.00 85.06 391 ILE A O 1
ATOM 3096 N N . VAL A 1 392 ? 11.603 15.091 -3.753 1.00 85.56 392 VAL A N 1
ATOM 3097 C CA . VAL A 1 392 ? 12.557 14.551 -4.729 1.00 85.56 392 VAL A CA 1
ATOM 3098 C C . VAL A 1 392 ? 13.248 13.339 -4.124 1.00 85.56 392 VAL A C 1
ATOM 3100 O O . VAL A 1 392 ? 13.919 13.473 -3.105 1.00 85.56 392 VAL A O 1
ATOM 3103 N N . LEU A 1 393 ? 13.100 12.175 -4.755 1.00 86.31 393 LEU A N 1
ATOM 3104 C CA . LEU A 1 393 ? 13.666 10.908 -4.287 1.00 86.31 393 LEU A CA 1
ATOM 3105 C C . LEU A 1 393 ? 14.509 10.251 -5.392 1.00 86.31 393 LEU A C 1
ATOM 3107 O O . LEU A 1 393 ? 14.054 10.198 -6.536 1.00 86.31 393 LEU A O 1
ATOM 3111 N N . PRO A 1 394 ? 15.709 9.718 -5.096 1.00 87.75 394 PRO A N 1
ATOM 3112 C CA . PRO A 1 394 ? 16.450 8.890 -6.045 1.00 87.75 394 PRO A CA 1
ATOM 3113 C C . PRO A 1 394 ? 15.646 7.631 -6.378 1.00 87.75 394 PRO A C 1
ATOM 3115 O O . PRO A 1 394 ? 15.178 6.956 -5.472 1.00 87.75 394 PRO A O 1
ATOM 3118 N N . VAL A 1 395 ? 15.496 7.286 -7.651 1.00 90.94 395 VAL A N 1
ATOM 3119 C CA . VAL A 1 395 ? 14.914 6.017 -8.105 1.00 90.94 395 VAL A CA 1
ATOM 3120 C C . VAL A 1 395 ? 15.986 5.258 -8.866 1.00 90.94 395 VAL A C 1
ATOM 3122 O O . VAL A 1 395 ? 16.487 5.739 -9.886 1.00 90.94 395 VAL A O 1
ATOM 3125 N N . GLN A 1 396 ? 16.326 4.076 -8.366 1.00 90.00 396 GLN A N 1
ATOM 3126 C CA . GLN A 1 396 ? 17.291 3.169 -8.961 1.00 90.00 396 GLN A CA 1
ATOM 3127 C C . GLN A 1 396 ? 16.570 2.192 -9.897 1.00 90.00 396 GLN A C 1
ATOM 3129 O O . GLN A 1 396 ? 15.745 1.372 -9.491 1.00 90.00 396 GLN A O 1
ATOM 3134 N N . ALA A 1 397 ? 16.909 2.276 -11.177 1.00 90.62 397 ALA A N 1
ATOM 3135 C CA . ALA A 1 397 ? 16.368 1.469 -12.255 1.00 90.62 397 ALA A CA 1
ATOM 3136 C C . ALA A 1 397 ? 17.523 0.764 -12.972 1.00 90.62 397 ALA A C 1
ATOM 3138 O O . ALA A 1 397 ? 18.188 1.330 -13.844 1.00 90.62 397 ALA A O 1
ATOM 3139 N N . GLY A 1 398 ? 17.801 -0.475 -12.560 1.00 86.62 398 GLY A N 1
ATOM 3140 C CA . GLY A 1 398 ? 18.983 -1.206 -13.011 1.00 86.62 398 GLY A CA 1
ATOM 3141 C C . GLY A 1 398 ? 20.265 -0.443 -12.642 1.00 86.62 398 GLY A C 1
ATOM 3142 O O . GLY A 1 398 ? 20.484 -0.188 -11.459 1.00 86.62 398 GLY A O 1
ATOM 3143 N N . PRO A 1 399 ? 21.118 -0.063 -13.611 1.00 85.31 399 PRO A N 1
ATOM 3144 C CA . PRO A 1 399 ? 22.356 0.664 -13.334 1.00 85.31 399 PRO A CA 1
ATOM 3145 C C . PRO A 1 399 ? 22.183 2.192 -13.218 1.00 85.31 399 PRO A C 1
ATOM 3147 O O . PRO A 1 399 ? 23.168 2.890 -12.974 1.00 85.31 399 PRO A O 1
ATOM 3150 N N . ILE A 1 400 ? 20.977 2.732 -13.430 1.00 86.00 400 ILE A N 1
ATOM 3151 C CA . ILE A 1 400 ? 20.726 4.180 -13.453 1.00 86.00 400 ILE A CA 1
ATOM 3152 C C . ILE A 1 400 ? 19.990 4.616 -12.187 1.00 86.00 400 ILE A C 1
ATOM 3154 O O . ILE A 1 400 ? 18.909 4.111 -11.902 1.00 86.00 400 ILE A O 1
ATOM 3158 N N . ALA A 1 401 ? 20.536 5.623 -11.503 1.00 86.81 401 ALA A N 1
ATOM 3159 C CA . ALA A 1 401 ? 19.849 6.394 -10.470 1.00 86.81 401 ALA A CA 1
ATOM 3160 C C . ALA A 1 401 ? 19.349 7.722 -11.055 1.00 86.81 401 ALA A C 1
ATOM 3162 O O . ALA A 1 401 ? 20.139 8.499 -11.606 1.00 86.81 401 ALA A O 1
ATOM 3163 N N . LEU A 1 402 ? 18.057 8.015 -10.910 1.00 85.00 402 LEU A N 1
ATOM 3164 C CA . LEU A 1 402 ? 17.469 9.297 -11.299 1.00 85.00 402 LEU A CA 1
ATOM 3165 C C . LEU A 1 402 ? 16.750 9.930 -10.105 1.00 85.00 402 LEU A C 1
ATOM 3167 O O . LEU A 1 402 ? 15.899 9.287 -9.509 1.00 85.00 402 LEU A O 1
ATOM 3171 N N . ASN A 1 403 ? 17.030 11.193 -9.777 1.00 86.00 403 ASN A N 1
ATOM 3172 C CA . ASN A 1 403 ? 16.262 11.903 -8.749 1.00 86.00 403 ASN A CA 1
ATOM 3173 C C . ASN A 1 403 ? 14.893 12.299 -9.295 1.00 86.00 403 ASN A C 1
ATOM 3175 O O . ASN A 1 403 ? 14.809 13.245 -10.062 1.00 86.00 403 ASN A O 1
ATOM 3179 N N . VAL A 1 404 ? 13.830 11.610 -8.906 1.00 87.19 404 VAL A N 1
ATOM 3180 C CA . VAL A 1 404 ? 12.468 11.827 -9.402 1.00 87.19 404 VAL A CA 1
ATOM 3181 C C . VAL A 1 404 ? 11.714 12.751 -8.460 1.00 87.19 404 VAL A C 1
ATOM 3183 O O . VAL A 1 404 ? 11.714 12.538 -7.249 1.00 87.19 404 VAL A O 1
ATOM 3186 N N . GLN A 1 405 ? 11.059 13.772 -9.010 1.00 87.19 405 GLN A N 1
ATOM 3187 C CA . GLN A 1 405 ? 10.115 14.589 -8.255 1.00 87.19 405 GLN A CA 1
ATOM 3188 C C . GLN A 1 405 ? 8.759 13.881 -8.222 1.00 87.19 405 GLN A C 1
ATOM 3190 O O . GLN A 1 405 ? 8.111 13.735 -9.255 1.00 87.19 405 GLN A O 1
ATOM 3195 N N . PHE A 1 406 ? 8.329 13.479 -7.034 1.00 90.19 406 PHE A N 1
ATOM 3196 C CA . PHE A 1 406 ? 7.029 12.877 -6.789 1.00 90.19 406 PHE A CA 1
ATOM 3197 C C . PHE A 1 406 ? 6.079 13.877 -6.143 1.00 90.19 406 PHE A C 1
ATOM 3199 O O . PHE A 1 406 ? 6.453 14.551 -5.182 1.00 90.19 406 PHE A O 1
ATOM 3206 N N . SER A 1 407 ? 4.822 13.888 -6.586 1.00 90.38 407 SER A N 1
ATOM 3207 C CA . SER A 1 407 ? 3.740 14.469 -5.792 1.00 90.38 407 SER A CA 1
ATOM 3208 C C . SER A 1 407 ? 3.236 13.435 -4.785 1.00 90.38 407 SER A C 1
ATOM 3210 O O . SER A 1 407 ? 2.819 12.329 -5.139 1.00 90.38 407 SER A O 1
ATOM 3212 N N . VAL A 1 408 ? 3.288 13.801 -3.508 1.00 90.00 408 VAL A N 1
ATOM 3213 C CA . VAL A 1 408 ? 2.908 12.948 -2.382 1.00 90.00 408 VAL A CA 1
ATOM 3214 C C . VAL A 1 408 ? 1.400 12.978 -2.196 1.00 90.00 408 VAL A C 1
ATOM 3216 O O . VAL A 1 408 ? 0.793 14.046 -2.114 1.00 90.00 408 VAL A O 1
ATOM 3219 N N . VAL A 1 409 ? 0.790 11.809 -2.066 1.00 88.56 409 VAL A N 1
ATOM 3220 C CA . VAL A 1 409 ? -0.658 11.643 -1.883 1.00 88.56 409 VAL A CA 1
ATOM 3221 C C . VAL A 1 409 ? -0.948 10.690 -0.730 1.00 88.56 409 VAL A C 1
ATOM 3223 O O . VAL A 1 409 ? -0.178 9.771 -0.454 1.00 88.56 409 VAL A O 1
ATOM 3226 N N . GLN A 1 410 ? -2.049 10.935 -0.020 1.00 84.06 410 GLN A N 1
ATOM 3227 C CA . GLN A 1 410 ? -2.373 10.200 1.205 1.00 84.06 410 GLN A CA 1
ATOM 3228 C C . GLN A 1 410 ? -2.669 8.720 0.932 1.00 84.06 410 GLN A C 1
ATOM 3230 O O . GLN A 1 410 ? -2.180 7.850 1.653 1.00 84.06 410 GLN A O 1
ATOM 3235 N N . ASP A 1 411 ? -3.441 8.451 -0.119 1.00 83.06 411 ASP A N 1
ATOM 3236 C CA . ASP A 1 411 ? -3.839 7.109 -0.524 1.00 83.06 411 ASP A CA 1
ATOM 3237 C C . ASP A 1 411 ? -3.645 6.935 -2.036 1.00 83.06 411 ASP A C 1
ATOM 3239 O O . ASP A 1 411 ? -4.172 7.715 -2.830 1.00 83.06 411 ASP A O 1
ATOM 3243 N N . LEU A 1 412 ? -2.843 5.935 -2.409 1.00 83.31 412 LEU A N 1
ATOM 3244 C CA . LEU A 1 412 ? -2.620 5.481 -3.790 1.00 83.31 412 LEU A CA 1
ATOM 3245 C C . LEU A 1 412 ? -3.070 4.041 -4.005 1.00 83.31 412 LEU A C 1
ATOM 3247 O O . LEU A 1 412 ? -2.841 3.493 -5.087 1.00 83.31 412 LEU A O 1
ATOM 3251 N N . SER A 1 413 ? -3.678 3.419 -2.990 1.00 81.56 413 SER A N 1
ATOM 3252 C CA . SER A 1 413 ? -4.077 2.022 -3.043 1.00 81.56 413 SER A CA 1
ATOM 3253 C C . SER A 1 413 ? -4.846 1.740 -4.345 1.00 81.56 413 SER A C 1
ATOM 3255 O O . SER A 1 413 ? -5.760 2.487 -4.698 1.00 81.56 413 SER A O 1
ATOM 3257 N N . PRO A 1 414 ? -4.459 0.706 -5.111 1.00 87.88 414 PRO A N 1
ATOM 3258 C CA . PRO A 1 414 ? -3.621 -0.422 -4.704 1.00 87.88 414 PRO A CA 1
ATOM 3259 C C . PRO A 1 414 ? -2.106 -0.233 -4.903 1.00 87.88 414 PRO A C 1
ATOM 3261 O O . PRO A 1 414 ? -1.354 -1.174 -4.643 1.00 87.88 414 PRO A O 1
ATOM 3264 N N . PHE A 1 415 ? -1.639 0.923 -5.371 1.00 90.88 415 PHE A N 1
ATOM 3265 C CA . PHE A 1 415 ? -0.235 1.164 -5.712 1.00 90.88 415 PHE A CA 1
ATOM 3266 C C . PHE A 1 415 ? 0.497 1.930 -4.612 1.00 90.88 415 PHE A C 1
ATOM 3268 O O . PHE A 1 415 ? -0.101 2.715 -3.887 1.00 90.88 415 PHE A O 1
ATOM 3275 N N . ASN A 1 416 ? 1.812 1.737 -4.522 1.00 90.50 416 ASN A N 1
ATOM 3276 C CA . ASN A 1 416 ? 2.657 2.539 -3.629 1.00 90.50 416 ASN A CA 1
ATOM 3277 C C . ASN A 1 416 ? 3.265 3.747 -4.364 1.00 90.50 416 ASN A C 1
ATOM 3279 O O . ASN A 1 416 ? 3.514 4.793 -3.761 1.00 90.50 416 ASN A O 1
ATOM 3283 N N . VAL A 1 417 ? 3.529 3.588 -5.665 1.00 94.38 417 VAL A N 1
ATOM 3284 C CA . VAL A 1 417 ? 4.123 4.597 -6.553 1.00 94.38 417 VAL A CA 1
ATOM 3285 C C . VAL A 1 417 ? 3.490 4.479 -7.937 1.00 94.38 417 VAL A C 1
ATOM 3287 O O . VAL A 1 417 ? 3.207 3.373 -8.400 1.00 94.38 417 VAL A O 1
ATOM 3290 N N . ILE A 1 418 ? 3.315 5.612 -8.613 1.00 95.06 418 ILE A N 1
ATOM 3291 C CA . ILE A 1 418 ? 2.994 5.674 -10.042 1.00 95.06 418 ILE A CA 1
ATOM 3292 C C . ILE A 1 418 ? 4.139 6.397 -10.748 1.00 95.06 418 ILE A C 1
ATOM 3294 O O . ILE A 1 418 ? 4.425 7.550 -10.432 1.00 95.06 418 ILE A O 1
ATOM 3298 N N . LEU A 1 419 ? 4.782 5.720 -11.699 1.00 95.88 419 LEU A N 1
ATOM 3299 C CA . LEU A 1 419 ? 5.767 6.309 -12.603 1.00 95.88 419 LEU A CA 1
ATOM 3300 C C . LEU A 1 419 ? 5.084 6.637 -13.926 1.00 95.88 419 LEU A C 1
ATOM 3302 O O . LEU A 1 419 ? 4.643 5.748 -14.658 1.00 95.88 419 LEU A O 1
ATOM 3306 N N . GLY A 1 420 ? 4.972 7.931 -14.194 1.00 92.94 420 GLY A N 1
ATOM 3307 C CA . GLY A 1 420 ? 4.303 8.496 -15.347 1.00 92.94 420 GLY A CA 1
ATOM 3308 C C . GLY A 1 420 ? 5.249 8.851 -16.489 1.00 92.94 420 GLY A C 1
ATOM 3309 O O . GLY A 1 420 ? 6.417 8.456 -16.550 1.00 92.94 420 GLY A O 1
ATOM 3310 N N . ARG A 1 421 ? 4.738 9.669 -17.413 1.00 90.12 421 ARG A N 1
ATOM 3311 C CA . ARG A 1 421 ? 5.500 10.175 -18.566 1.00 90.12 421 ARG A CA 1
ATOM 3312 C C . ARG A 1 421 ? 6.745 10.951 -18.171 1.00 90.12 421 ARG A C 1
ATOM 3314 O O . ARG A 1 421 ? 7.726 10.907 -18.903 1.00 90.12 421 ARG A O 1
ATOM 3321 N N . THR A 1 422 ? 6.710 11.649 -17.040 1.00 86.75 422 THR A N 1
ATOM 3322 C CA . THR A 1 422 ? 7.850 12.416 -16.535 1.00 86.75 422 THR A CA 1
ATOM 3323 C C . THR A 1 422 ? 9.046 11.487 -16.350 1.00 86.75 422 THR A C 1
ATOM 3325 O O . THR A 1 422 ? 10.018 11.612 -17.096 1.00 86.75 422 THR A O 1
ATOM 3328 N N . TRP A 1 423 ? 8.949 10.482 -15.477 1.00 93.31 423 TRP A N 1
ATOM 3329 C CA . TRP A 1 423 ? 10.005 9.483 -15.320 1.00 93.31 423 TRP A CA 1
ATOM 3330 C C . TRP A 1 423 ? 10.354 8.746 -16.622 1.00 93.31 423 TRP A C 1
ATOM 3332 O O . TRP A 1 423 ? 11.532 8.661 -16.978 1.00 93.31 423 TRP A O 1
ATOM 3342 N N . LEU A 1 424 ? 9.350 8.267 -17.371 1.00 92.81 424 LEU A N 1
ATOM 3343 C CA . LEU A 1 424 ? 9.558 7.508 -18.613 1.00 92.81 424 LEU A CA 1
ATOM 3344 C C . LEU A 1 424 ? 10.390 8.282 -19.642 1.00 92.81 424 LEU A C 1
ATOM 3346 O O . LEU A 1 424 ? 11.325 7.736 -20.227 1.00 92.81 424 LEU A O 1
ATOM 3350 N N . HIS A 1 425 ? 10.084 9.563 -19.851 1.00 90.25 425 HIS A N 1
ATOM 3351 C CA . HIS A 1 425 ? 10.788 10.394 -20.822 1.00 90.25 425 HIS A CA 1
ATOM 3352 C C . HIS A 1 425 ? 12.216 10.714 -20.371 1.00 90.25 425 HIS A C 1
ATOM 3354 O O . HIS A 1 425 ? 13.131 10.696 -21.195 1.00 90.25 425 HIS A O 1
ATOM 3360 N N . TYR A 1 426 ? 12.439 10.959 -19.076 1.00 87.56 426 TYR A N 1
ATOM 3361 C CA . TYR A 1 426 ? 13.792 11.187 -18.559 1.00 87.56 426 TYR A CA 1
ATOM 3362 C C . TYR A 1 426 ? 14.665 9.933 -18.622 1.00 87.56 426 TYR A C 1
ATOM 3364 O O . TYR A 1 426 ? 15.853 10.029 -18.931 1.00 87.56 426 TYR A O 1
ATOM 3372 N N . MET A 1 427 ? 14.069 8.763 -18.399 1.00 88.75 427 MET A N 1
ATOM 3373 C CA . MET A 1 427 ? 14.727 7.470 -18.573 1.00 88.75 427 MET A CA 1
ATOM 3374 C C . MET A 1 427 ? 14.847 7.037 -20.035 1.00 88.75 427 MET A C 1
ATOM 3376 O O . MET A 1 427 ? 15.477 6.017 -20.302 1.00 88.75 427 MET A O 1
ATOM 3380 N N . LYS A 1 428 ? 14.252 7.780 -20.982 1.00 90.94 428 LYS A N 1
ATOM 3381 C CA . LYS A 1 428 ? 14.128 7.387 -22.398 1.00 90.94 428 LYS A CA 1
ATOM 3382 C C . LYS A 1 428 ? 13.601 5.957 -22.551 1.00 90.94 428 LYS A C 1
ATOM 3384 O O . LYS A 1 428 ? 14.037 5.199 -23.416 1.00 90.94 428 LYS A O 1
ATOM 3389 N N . ALA A 1 429 ? 12.703 5.585 -21.648 1.00 94.06 429 ALA A N 1
ATOM 3390 C CA . ALA A 1 429 ? 12.248 4.225 -21.481 1.00 94.06 429 ALA A CA 1
ATOM 3391 C C . ALA A 1 429 ? 10.956 3.985 -22.258 1.00 94.06 429 ALA A C 1
ATOM 3393 O O . ALA A 1 429 ? 10.073 4.843 -22.309 1.00 94.06 429 ALA A O 1
ATOM 3394 N N . ILE A 1 430 ? 10.831 2.790 -22.829 1.00 96.00 430 ILE A N 1
ATOM 3395 C CA . ILE A 1 430 ? 9.625 2.335 -23.515 1.00 96.00 430 ILE A CA 1
ATOM 3396 C C . ILE A 1 430 ? 8.979 1.240 -22.658 1.00 96.00 430 ILE A C 1
ATOM 3398 O O . ILE A 1 430 ? 9.560 0.162 -22.507 1.00 96.00 430 ILE A O 1
ATOM 3402 N N . PRO A 1 431 ? 7.786 1.486 -22.088 1.00 96.62 431 PRO A N 1
ATOM 3403 C CA . PRO A 1 431 ? 7.028 0.456 -21.401 1.00 96.62 431 PRO A CA 1
ATOM 3404 C C . PRO A 1 431 ? 6.271 -0.412 -22.410 1.00 96.62 431 PRO A C 1
ATOM 3406 O O . PRO A 1 431 ? 5.662 0.092 -23.355 1.00 96.62 431 PRO A O 1
ATOM 3409 N N . SER A 1 432 ? 6.254 -1.723 -22.187 1.00 94.38 432 SER A N 1
ATOM 3410 C CA . SER A 1 432 ? 5.444 -2.666 -22.950 1.00 94.38 432 SER A CA 1
ATOM 3411 C C . SER A 1 432 ? 4.656 -3.572 -22.014 1.00 94.38 432 SER A C 1
ATOM 3413 O O . SER A 1 432 ? 5.202 -4.466 -21.370 1.00 94.38 432 SER A O 1
ATOM 3415 N N . THR A 1 433 ? 3.340 -3.369 -21.969 1.00 92.00 433 THR A N 1
ATOM 3416 C CA . THR A 1 433 ? 2.416 -4.234 -21.220 1.00 92.00 433 THR A CA 1
ATOM 3417 C C . THR A 1 433 ? 2.302 -5.626 -21.844 1.00 92.00 433 THR A C 1
ATOM 3419 O O . THR A 1 433 ? 2.109 -6.597 -21.125 1.00 92.00 433 THR A O 1
ATOM 3422 N N . TYR A 1 434 ? 2.489 -5.756 -23.160 1.00 90.69 434 TYR A N 1
ATOM 3423 C CA . TYR A 1 434 ? 2.504 -7.054 -23.845 1.00 90.69 434 TYR A CA 1
ATOM 3424 C C . TYR A 1 434 ? 3.770 -7.877 -23.547 1.00 90.69 434 TYR A C 1
ATOM 3426 O O . TYR A 1 434 ? 3.716 -9.089 -23.410 1.00 90.69 434 TYR A O 1
ATOM 3434 N N . HIS A 1 435 ? 4.930 -7.234 -23.399 1.00 91.38 435 HIS A N 1
ATOM 3435 C CA . HIS A 1 435 ? 6.155 -7.944 -23.004 1.00 91.38 435 HIS A CA 1
ATOM 3436 C C . HIS A 1 435 ? 6.351 -7.973 -21.478 1.00 91.38 435 HIS A C 1
ATOM 3438 O O . HIS A 1 435 ? 7.312 -8.566 -20.999 1.00 91.38 435 HIS A O 1
ATOM 3444 N N . GLN A 1 436 ? 5.448 -7.334 -20.719 1.00 91.00 436 GLN A N 1
ATOM 3445 C CA . GLN A 1 436 ? 5.537 -7.135 -19.268 1.00 91.00 436 GLN A CA 1
ATOM 3446 C C . GLN A 1 436 ? 6.908 -6.598 -18.840 1.00 91.00 436 GLN A C 1
ATOM 3448 O O . GLN A 1 436 ? 7.543 -7.138 -17.939 1.00 91.00 436 GLN A O 1
ATOM 3453 N N . MET A 1 437 ? 7.385 -5.538 -19.497 1.00 92.38 437 MET A N 1
ATOM 3454 C CA . MET A 1 437 ? 8.675 -4.927 -19.168 1.00 92.38 437 MET A CA 1
ATOM 3455 C C . MET A 1 437 ? 8.758 -3.448 -19.540 1.00 92.38 437 MET A C 1
ATOM 3457 O O . MET A 1 437 ? 8.007 -2.954 -20.381 1.00 92.38 437 MET A O 1
ATOM 3461 N N . VAL A 1 438 ? 9.703 -2.751 -18.916 1.00 95.75 438 VAL A N 1
ATOM 3462 C CA . VAL A 1 438 ? 10.173 -1.424 -19.313 1.00 95.75 438 VAL A CA 1
ATOM 3463 C C . VAL A 1 438 ? 11.601 -1.554 -19.814 1.00 95.75 438 VAL A C 1
ATOM 3465 O O . VAL A 1 438 ? 12.459 -2.037 -19.080 1.00 95.75 438 VAL A O 1
ATOM 3468 N N . SER A 1 439 ? 11.864 -1.079 -21.026 1.00 95.56 439 SER A N 1
ATOM 3469 C CA . SER A 1 439 ? 13.190 -1.167 -21.637 1.00 95.56 439 SER A CA 1
ATOM 3470 C C . SER A 1 439 ? 13.782 0.216 -21.874 1.00 95.56 439 SER A C 1
ATOM 3472 O O . SER A 1 439 ? 13.068 1.141 -22.262 1.00 95.56 439 SER A O 1
ATOM 3474 N N . PHE A 1 440 ? 15.086 0.368 -21.658 1.00 94.81 440 PHE A N 1
ATOM 3475 C CA . PHE A 1 440 ? 15.843 1.586 -21.968 1.00 94.81 440 PHE A CA 1
ATOM 3476 C C . PHE A 1 440 ? 17.285 1.247 -22.356 1.00 94.81 440 PHE A C 1
ATOM 3478 O O . PHE A 1 440 ? 17.762 0.137 -22.125 1.00 94.81 440 PHE A O 1
ATOM 3485 N N . LEU A 1 441 ? 17.996 2.199 -22.962 1.00 92.69 441 LEU A N 1
ATOM 3486 C CA . LEU A 1 441 ? 19.368 1.993 -23.429 1.00 92.69 441 LEU A CA 1
ATOM 3487 C C . LEU A 1 441 ? 20.387 2.701 -22.543 1.00 92.69 441 LEU A C 1
ATOM 3489 O O . LEU A 1 441 ? 20.221 3.862 -22.174 1.00 92.69 441 LEU A O 1
ATOM 3493 N N . THR A 1 442 ? 21.493 2.013 -22.292 1.00 90.06 442 THR A N 1
ATOM 3494 C CA . THR A 1 442 ? 22.715 2.549 -21.689 1.00 90.06 442 THR A CA 1
ATOM 3495 C C . THR A 1 442 ? 23.883 2.403 -22.659 1.00 90.06 442 THR A C 1
ATOM 3497 O O . THR A 1 442 ? 23.762 1.764 -23.704 1.00 90.06 442 THR A O 1
ATOM 3500 N N . LYS A 1 443 ? 25.048 2.955 -22.305 1.00 86.75 443 LYS A N 1
ATOM 3501 C CA . LYS A 1 443 ? 26.288 2.711 -23.062 1.00 86.75 443 LYS A CA 1
ATOM 3502 C C . LYS A 1 443 ? 26.691 1.234 -23.092 1.00 86.75 443 LYS A C 1
ATOM 3504 O O . LYS A 1 443 ? 27.358 0.826 -24.036 1.00 86.75 443 LYS A O 1
ATOM 3509 N N . ASP A 1 444 ? 26.270 0.468 -22.090 1.00 86.75 444 ASP A N 1
ATOM 3510 C CA . ASP A 1 444 ? 26.614 -0.945 -21.929 1.00 86.75 444 ASP A CA 1
ATOM 3511 C C . ASP A 1 444 ? 25.588 -1.877 -22.602 1.00 86.75 444 ASP A C 1
ATOM 3513 O O . ASP A 1 444 ? 25.779 -3.090 -22.635 1.00 86.75 444 ASP A O 1
ATOM 3517 N N . GLY A 1 445 ? 24.513 -1.317 -23.171 1.00 89.19 445 GLY A N 1
ATOM 3518 C CA . GLY A 1 445 ? 23.471 -2.054 -23.883 1.00 89.19 445 GLY A CA 1
ATOM 3519 C C . GLY A 1 445 ? 22.052 -1.729 -23.417 1.00 89.19 445 GLY A C 1
ATOM 3520 O O . GLY A 1 445 ? 21.818 -0.801 -22.632 1.00 89.19 445 GLY A O 1
ATOM 3521 N N . GLN A 1 446 ? 21.096 -2.500 -23.940 1.00 93.25 446 GLN A N 1
ATOM 3522 C CA . GLN A 1 446 ? 19.692 -2.451 -23.540 1.00 93.25 446 GLN A CA 1
ATOM 3523 C C . GLN A 1 446 ? 19.504 -3.079 -22.160 1.00 93.25 446 GLN A C 1
ATOM 3525 O O . GLN A 1 446 ? 20.013 -4.163 -21.885 1.00 93.25 446 GLN A O 1
ATOM 3530 N N . ILE A 1 447 ? 18.764 -2.380 -21.306 1.00 93.12 447 ILE A N 1
ATOM 3531 C CA . ILE A 1 447 ? 18.348 -2.839 -19.988 1.00 93.12 447 ILE A CA 1
ATOM 3532 C C . ILE A 1 447 ? 16.842 -3.070 -20.032 1.00 93.12 447 ILE A C 1
ATOM 3534 O O . ILE A 1 447 ? 16.092 -2.158 -20.382 1.00 93.12 447 ILE A O 1
ATOM 3538 N N . ASP A 1 448 ? 16.422 -4.270 -19.637 1.00 92.62 448 ASP A N 1
ATOM 3539 C CA . ASP A 1 448 ? 15.019 -4.669 -19.554 1.00 92.62 448 ASP A CA 1
ATOM 3540 C C . ASP A 1 448 ? 14.632 -4.880 -18.086 1.00 92.62 448 ASP A C 1
ATOM 3542 O O . ASP A 1 448 ? 15.177 -5.741 -17.390 1.00 92.62 448 ASP A O 1
ATOM 3546 N N . LEU A 1 449 ? 13.684 -4.080 -17.605 1.00 91.94 449 LEU A N 1
ATOM 3547 C CA . LEU A 1 449 ? 13.090 -4.207 -16.280 1.00 91.94 449 LEU A CA 1
ATOM 3548 C C . LEU A 1 449 ? 11.782 -4.979 -16.393 1.00 91.94 449 LEU A C 1
ATOM 3550 O O . LEU A 1 449 ? 10.811 -4.480 -16.957 1.00 91.94 449 LEU A O 1
ATOM 3554 N N . TYR A 1 450 ? 11.750 -6.187 -15.844 1.00 88.75 450 TYR A N 1
ATOM 3555 C CA . TYR A 1 450 ? 10.581 -7.057 -15.914 1.00 88.75 450 TYR A CA 1
ATOM 3556 C C . TYR A 1 450 ? 9.525 -6.673 -14.875 1.00 88.75 450 TYR A C 1
ATOM 3558 O O . TYR A 1 450 ? 9.824 -6.452 -13.701 1.00 88.75 450 TYR A O 1
ATOM 3566 N N . GLY A 1 451 ? 8.275 -6.633 -15.322 1.00 88.44 451 GLY A N 1
ATOM 3567 C CA . GLY A 1 451 ? 7.102 -6.490 -14.478 1.00 88.44 451 GLY A CA 1
ATOM 3568 C C . GLY A 1 451 ? 6.677 -7.800 -13.825 1.00 88.44 451 GLY A C 1
ATOM 3569 O O . GLY A 1 451 ? 6.973 -8.893 -14.303 1.00 88.44 451 GLY A O 1
ATOM 3570 N N . SER A 1 452 ? 5.945 -7.680 -12.720 1.00 85.50 452 SER A N 1
ATOM 3571 C CA . SER A 1 452 ? 5.377 -8.806 -11.983 1.00 85.50 452 SER A CA 1
ATOM 3572 C C . SER A 1 452 ? 3.870 -8.897 -12.209 1.00 85.50 452 SER A C 1
ATOM 3574 O O . SER A 1 452 ? 3.088 -8.147 -11.620 1.00 85.50 452 SER A O 1
ATOM 3576 N N . GLN A 1 453 ? 3.444 -9.875 -13.014 1.00 84.62 453 GLN A N 1
ATOM 3577 C CA . GLN A 1 453 ? 2.020 -10.175 -13.211 1.00 84.62 453 GLN A CA 1
ATOM 3578 C C . GLN A 1 453 ? 1.335 -10.636 -11.917 1.00 84.62 453 GLN A C 1
ATOM 3580 O O . GLN A 1 453 ? 0.154 -10.364 -11.712 1.00 84.62 453 GLN A O 1
ATOM 3585 N N . LEU A 1 454 ? 2.066 -11.298 -11.013 1.00 81.19 454 LEU A N 1
ATOM 3586 C CA . LEU A 1 454 ? 1.543 -11.648 -9.689 1.00 81.19 454 LEU A CA 1
ATOM 3587 C C . LEU A 1 454 ? 1.224 -10.386 -8.882 1.00 81.19 454 LEU A C 1
ATOM 3589 O O . LEU A 1 454 ? 0.114 -10.261 -8.369 1.00 81.19 454 LEU A O 1
ATOM 3593 N N . ALA A 1 455 ? 2.146 -9.418 -8.846 1.00 82.25 455 ALA A N 1
ATOM 3594 C CA . ALA A 1 455 ? 1.913 -8.146 -8.166 1.00 82.25 455 ALA A CA 1
ATOM 3595 C C . ALA A 1 455 ? 0.760 -7.358 -8.809 1.00 82.25 455 ALA A C 1
ATOM 3597 O O . ALA A 1 455 ? -0.039 -6.753 -8.098 1.00 82.25 455 ALA A O 1
ATOM 3598 N N . ALA A 1 456 ? 0.621 -7.404 -10.137 1.00 84.75 456 ALA A N 1
ATOM 3599 C CA . ALA A 1 456 ? -0.506 -6.797 -10.845 1.00 84.75 456 ALA A CA 1
ATOM 3600 C C . ALA A 1 456 ? -1.854 -7.397 -10.424 1.00 84.75 456 ALA A C 1
ATOM 3602 O O . ALA A 1 456 ? -2.782 -6.663 -10.082 1.00 84.75 456 ALA A O 1
ATOM 3603 N N . ARG A 1 457 ? -1.953 -8.728 -10.361 1.00 84.69 457 ARG A N 1
ATOM 3604 C CA . ARG A 1 457 ? -3.164 -9.430 -9.901 1.00 84.69 457 ARG A CA 1
ATOM 3605 C C . ARG A 1 457 ? -3.485 -9.158 -8.441 1.00 84.69 457 ARG A C 1
ATOM 3607 O O . ARG A 1 457 ? -4.651 -8.974 -8.104 1.00 84.69 457 ARG A O 1
ATOM 3614 N N . GLN A 1 458 ? -2.464 -9.064 -7.596 1.00 80.38 458 GLN A N 1
ATOM 3615 C CA . GLN A 1 458 ? -2.627 -8.634 -6.209 1.00 80.38 458 GLN A CA 1
ATOM 3616 C C . GLN A 1 458 ? -3.173 -7.206 -6.130 1.00 80.38 458 GLN A C 1
ATOM 3618 O O . GLN A 1 458 ? -4.116 -6.962 -5.383 1.00 80.38 458 GLN A O 1
ATOM 3623 N N . CYS A 1 459 ? -2.659 -6.278 -6.943 1.00 83.62 459 CYS A N 1
ATOM 3624 C CA . CYS A 1 459 ? -3.187 -4.914 -6.997 1.00 83.62 459 CYS A CA 1
ATOM 3625 C C . CYS A 1 459 ? -4.663 -4.891 -7.421 1.00 83.62 459 CYS A C 1
ATOM 3627 O O . CYS A 1 459 ? -5.459 -4.179 -6.812 1.00 83.62 459 CYS A O 1
ATOM 3629 N N . TYR A 1 460 ? -5.056 -5.702 -8.411 1.00 82.88 460 TYR A N 1
ATOM 3630 C CA . TYR A 1 460 ? -6.466 -5.838 -8.789 1.00 82.88 460 TYR A CA 1
ATOM 3631 C C . TYR A 1 460 ? -7.329 -6.367 -7.642 1.00 82.88 460 TYR A C 1
ATOM 3633 O O . TYR A 1 460 ? -8.434 -5.871 -7.437 1.00 82.88 460 TYR A O 1
ATOM 3641 N N . GLN A 1 461 ? -6.838 -7.348 -6.883 1.00 78.00 461 GLN A N 1
ATOM 3642 C CA . GLN A 1 461 ? -7.567 -7.896 -5.742 1.00 78.00 461 GLN A CA 1
ATOM 3643 C C . GLN A 1 461 ? -7.750 -6.851 -4.631 1.00 78.00 461 GLN A C 1
ATOM 3645 O O . GLN A 1 461 ? -8.869 -6.663 -4.162 1.00 78.00 461 GLN A O 1
ATOM 3650 N N . ILE A 1 462 ? -6.692 -6.108 -4.288 1.00 77.81 462 ILE A N 1
ATOM 3651 C CA . ILE A 1 462 ? -6.748 -5.009 -3.309 1.00 77.81 462 ILE A CA 1
ATOM 3652 C C . ILE A 1 462 ? -7.768 -3.948 -3.747 1.00 77.81 462 ILE A C 1
ATOM 3654 O O . ILE A 1 462 ? -8.598 -3.522 -2.947 1.00 77.81 462 ILE A O 1
ATOM 3658 N N . ALA A 1 463 ? -7.748 -3.552 -5.024 1.00 79.88 463 ALA A N 1
ATOM 3659 C CA . ALA A 1 463 ? -8.695 -2.576 -5.558 1.00 79.88 463 ALA A CA 1
ATOM 3660 C C . ALA A 1 463 ? -10.152 -3.069 -5.483 1.00 79.88 463 ALA A C 1
ATOM 3662 O O . ALA A 1 463 ? -11.053 -2.289 -5.180 1.00 79.88 463 ALA A O 1
ATOM 3663 N N . ARG A 1 464 ? -10.393 -4.366 -5.726 1.00 74.12 464 ARG A N 1
ATOM 3664 C CA . ARG A 1 464 ? -11.730 -4.968 -5.606 1.00 74.12 464 ARG A CA 1
ATOM 3665 C C . ARG A 1 464 ? -12.233 -4.984 -4.166 1.00 74.12 464 ARG A C 1
ATOM 3667 O O . ARG A 1 464 ? -13.385 -4.634 -3.939 1.00 74.12 464 ARG A O 1
ATOM 3674 N N . GLU A 1 465 ? -11.383 -5.372 -3.220 1.00 72.00 465 GLU A N 1
ATOM 3675 C CA . GLU A 1 465 ? -11.730 -5.432 -1.793 1.00 72.00 465 GLU A CA 1
ATOM 3676 C C . GLU A 1 465 ? -12.013 -4.040 -1.210 1.00 72.00 465 GLU A C 1
ATOM 3678 O O . GLU A 1 465 ? -12.951 -3.868 -0.428 1.00 72.00 465 GLU A O 1
ATOM 3683 N N . ALA A 1 466 ? -11.254 -3.027 -1.640 1.00 65.19 466 ALA A N 1
ATOM 3684 C CA . ALA A 1 466 ? -11.514 -1.637 -1.280 1.00 65.19 466 ALA A CA 1
ATOM 3685 C C . ALA A 1 466 ? -12.879 -1.156 -1.813 1.00 65.19 466 ALA A C 1
ATOM 3687 O O . ALA A 1 466 ? -13.646 -0.553 -1.062 1.00 65.19 466 ALA A O 1
ATOM 3688 N N . GLY A 1 467 ? -13.226 -1.486 -3.064 1.00 55.50 467 GLY A N 1
ATOM 3689 C CA . GLY A 1 467 ? -14.509 -1.107 -3.669 1.00 55.50 467 GLY A CA 1
ATOM 3690 C C . GLY A 1 467 ? -15.727 -1.706 -2.956 1.00 55.50 467 GLY A C 1
ATOM 3691 O O . GLY A 1 467 ? -16.681 -0.985 -2.673 1.00 55.50 467 GLY A O 1
ATOM 3692 N N . THR A 1 468 ? -15.669 -2.986 -2.570 1.00 44.16 468 THR A N 1
ATOM 3693 C CA . THR A 1 468 ? -16.760 -3.640 -1.820 1.00 44.16 468 THR A CA 1
ATOM 3694 C C . THR A 1 468 ? -16.995 -3.010 -0.445 1.00 44.16 468 THR A C 1
ATOM 3696 O O . THR A 1 468 ? -18.137 -2.858 -0.029 1.00 44.16 468 THR A O 1
ATOM 3699 N N . SER A 1 469 ? -15.935 -2.558 0.236 1.00 44.53 469 SER A N 1
ATOM 3700 C CA . SER A 1 469 ? -16.067 -1.900 1.547 1.00 44.53 469 SER A CA 1
ATOM 3701 C C . SER A 1 469 ? -16.744 -0.523 1.478 1.00 44.53 469 SER A C 1
ATOM 3703 O O . SER A 1 469 ? -17.363 -0.081 2.446 1.00 44.53 469 SER A O 1
ATOM 3705 N N . GLN A 1 470 ? -16.652 0.149 0.327 1.00 42.31 470 GLN A N 1
ATOM 3706 C CA . GLN A 1 470 ? -17.237 1.468 0.096 1.00 42.31 470 GLN A CA 1
ATOM 3707 C C . GLN A 1 470 ? -18.694 1.363 -0.388 1.00 42.31 470 GLN A C 1
ATOM 3709 O O . GLN A 1 470 ? -19.529 2.176 0.008 1.00 42.31 470 GLN A O 1
ATOM 3714 N N . GLU A 1 471 ? -19.022 0.324 -1.167 1.00 38.12 471 GLU A N 1
ATOM 3715 C CA . GLU A 1 471 ? -20.405 -0.017 -1.528 1.00 38.12 471 GLU A CA 1
ATOM 3716 C C . GLU A 1 471 ? -21.220 -0.459 -0.301 1.00 38.12 471 GLU A C 1
ATOM 3718 O O . GLU A 1 471 ? -22.315 0.066 -0.096 1.00 38.12 471 GLU A O 1
ATOM 3723 N N . ASP A 1 472 ? -20.670 -1.304 0.579 1.00 36.03 472 ASP A N 1
ATOM 3724 C CA . ASP A 1 472 ? -21.339 -1.709 1.828 1.00 36.03 472 ASP A CA 1
ATOM 3725 C C . ASP A 1 472 ? -21.582 -0.518 2.777 1.00 36.03 472 ASP A C 1
ATOM 3727 O O . ASP A 1 472 ? -22.639 -0.424 3.404 1.00 36.03 472 ASP A O 1
ATOM 3731 N N . ALA A 1 473 ? -20.654 0.447 2.835 1.00 38.06 473 ALA A N 1
ATOM 3732 C CA . ALA A 1 473 ? -20.838 1.690 3.589 1.00 38.06 473 ALA A CA 1
ATOM 3733 C C . ALA A 1 473 ? -21.945 2.582 2.989 1.00 38.06 473 ALA A C 1
ATOM 3735 O O . ALA A 1 473 ? -22.753 3.146 3.727 1.00 38.06 473 ALA A O 1
ATOM 3736 N N . SER A 1 474 ? -22.032 2.664 1.657 1.00 37.19 474 SER A N 1
ATOM 3737 C CA . SER A 1 474 ? -23.073 3.438 0.964 1.00 37.19 474 SER A CA 1
ATOM 3738 C C . SER A 1 474 ? -24.468 2.800 1.060 1.00 37.19 474 SER A C 1
ATOM 3740 O O . SER A 1 474 ? -25.474 3.507 1.160 1.00 37.19 474 SER A O 1
ATOM 3742 N N . LEU A 1 475 ? -24.544 1.465 1.107 1.00 39.03 475 LEU A N 1
ATOM 3743 C CA . LEU A 1 475 ? -25.791 0.732 1.330 1.00 39.03 475 LEU A CA 1
ATOM 3744 C C . LEU A 1 475 ? -26.297 0.930 2.766 1.00 39.03 475 LEU A C 1
ATOM 3746 O O . LEU A 1 475 ? -27.494 1.156 2.960 1.00 39.03 475 LEU A O 1
ATOM 3750 N N . LEU A 1 476 ? -25.394 0.959 3.753 1.00 38.69 476 LEU A N 1
ATOM 3751 C CA . LEU A 1 476 ? -25.713 1.306 5.142 1.00 38.69 476 LEU A CA 1
ATOM 3752 C C . LEU A 1 476 ? -26.236 2.746 5.283 1.00 38.69 476 LEU A C 1
ATOM 3754 O O . LEU A 1 476 ? -27.249 2.948 5.954 1.00 38.69 476 LEU A O 1
ATOM 3758 N N . GLU A 1 477 ? -25.640 3.728 4.600 1.00 36.91 477 GLU A N 1
ATOM 3759 C CA . GLU A 1 477 ? -26.144 5.113 4.604 1.00 36.91 477 GLU A CA 1
ATOM 3760 C C . GLU A 1 477 ? -27.503 5.260 3.898 1.00 36.91 477 GLU A C 1
ATOM 3762 O O . GLU A 1 477 ? -28.370 5.990 4.380 1.00 36.91 477 GLU A O 1
ATOM 3767 N N . SER A 1 478 ? -27.747 4.521 2.809 1.00 35.62 478 SER A N 1
ATOM 3768 C CA . SER A 1 478 ? -29.038 4.561 2.102 1.00 35.62 478 SER A CA 1
ATOM 3769 C C . SER A 1 478 ? -30.189 3.926 2.897 1.00 35.62 478 SER A C 1
ATOM 3771 O O . SER A 1 478 ? -31.330 4.387 2.810 1.00 35.62 478 SER A O 1
ATOM 3773 N N . SER A 1 479 ? -29.891 2.922 3.730 1.00 34.69 479 SER A N 1
ATOM 3774 C CA . SER A 1 479 ? -30.882 2.274 4.600 1.00 34.69 479 SER A CA 1
ATOM 3775 C C . SER A 1 479 ? -31.323 3.153 5.778 1.00 34.69 479 SER A C 1
ATOM 3777 O O . SER A 1 479 ? -32.440 3.010 6.263 1.00 34.69 479 SER A O 1
ATOM 3779 N N . LEU A 1 480 ? -30.490 4.116 6.191 1.00 39.88 480 LEU A N 1
ATOM 3780 C CA . LEU A 1 480 ? -30.804 5.075 7.258 1.00 39.88 480 LEU A CA 1
ATOM 3781 C C . LEU A 1 480 ? -31.567 6.314 6.758 1.00 39.88 480 LEU A C 1
ATOM 3783 O O . LEU A 1 480 ? -32.088 7.075 7.571 1.00 39.88 480 LEU A O 1
ATOM 3787 N N . ALA A 1 481 ? -31.652 6.517 5.439 1.00 38.41 481 ALA A N 1
ATOM 3788 C CA . ALA A 1 481 ? -32.334 7.658 4.828 1.00 38.41 481 ALA A CA 1
ATOM 3789 C C . ALA A 1 481 ? -33.768 7.356 4.346 1.00 38.41 481 ALA A C 1
ATOM 3791 O O . ALA A 1 481 ? -34.476 8.288 3.975 1.00 38.41 481 ALA A O 1
ATOM 3792 N N . SER A 1 482 ? -34.209 6.089 4.345 1.00 37.34 482 SER A N 1
ATOM 3793 C CA . SER A 1 482 ? -35.585 5.712 3.953 1.00 37.34 482 SER A CA 1
ATOM 3794 C C . SER A 1 482 ? -36.561 5.509 5.119 1.00 37.34 482 SER A C 1
ATOM 3796 O O . SER A 1 482 ? -37.737 5.289 4.858 1.00 37.34 482 SER A O 1
ATOM 3798 N N . ASP A 1 483 ? -36.111 5.641 6.371 1.00 41.06 483 ASP A N 1
ATOM 3799 C CA . ASP A 1 483 ? -36.970 5.590 7.568 1.00 41.06 483 ASP A CA 1
ATOM 3800 C C . ASP A 1 483 ? -36.954 6.931 8.341 1.00 41.06 483 ASP A C 1
ATOM 3802 O O . ASP A 1 483 ? -36.700 6.980 9.548 1.00 41.06 483 ASP A O 1
ATOM 3806 N N . GLN A 1 484 ? -37.226 8.042 7.641 1.00 36.06 484 GLN A N 1
ATOM 3807 C CA . GLN A 1 484 ? -37.665 9.308 8.254 1.00 36.06 484 GLN A CA 1
ATOM 3808 C C . GLN A 1 484 ? -38.906 9.872 7.573 1.00 36.06 484 GLN A C 1
ATOM 3810 O O . GLN A 1 484 ? -38.910 9.957 6.324 1.00 36.06 484 GLN A O 1
#

Solvent-accessible surface area (backbone atoms only — not comparable to full-atom values): 28945 Å² total; per-residue (Å²): 130,87,54,63,22,50,26,69,70,48,71,73,55,76,77,57,59,77,67,71,85,75,90,57,77,60,39,61,65,72,61,53,54,62,78,45,51,53,58,52,52,59,73,42,52,82,51,68,82,40,35,51,57,52,48,68,50,49,63,73,30,35,31,73,64,39,38,53,48,56,52,67,43,59,70,57,64,28,83,41,34,63,50,48,48,51,54,50,44,68,69,40,53,75,39,44,56,89,61,44,53,69,72,60,60,73,73,61,56,53,52,97,88,54,52,67,59,58,42,52,52,53,51,53,60,52,56,76,51,37,88,72,79,56,69,64,61,54,54,51,47,54,63,68,27,45,60,86,87,38,77,61,49,53,48,42,70,79,49,68,67,87,46,70,64,60,44,53,56,50,49,52,56,48,34,52,51,51,51,53,52,50,52,51,53,52,50,51,55,54,54,59,54,63,72,74,72,83,86,84,82,89,84,87,90,87,83,88,85,86,89,82,92,78,90,78,84,78,87,79,84,84,80,84,78,85,78,82,83,73,97,64,59,69,82,69,52,49,65,64,56,70,71,43,91,85,67,80,76,83,78,77,81,94,60,64,81,91,76,44,48,74,91,26,54,16,80,82,80,72,42,62,49,42,35,50,67,59,50,47,56,54,47,61,66,33,66,72,46,44,54,48,55,53,74,72,48,60,52,65,64,85,90,62,64,53,64,45,91,80,88,85,80,82,74,83,78,58,70,91,81,54,65,81,79,85,77,49,57,38,18,36,67,40,37,46,75,70,32,64,43,46,45,24,37,61,35,80,84,34,81,56,26,34,33,19,44,60,73,47,47,77,67,76,48,70,84,74,84,46,45,75,57,64,43,79,43,74,53,97,85,73,56,69,49,61,23,67,13,36,48,76,40,39,36,40,58,86,80,30,54,38,26,43,67,24,42,26,25,80,75,47,79,56,32,44,30,37,45,8,39,53,57,32,60,73,44,53,39,51,75,34,58,90,71,30,30,39,34,32,32,37,90,91,42,79,46,76,46,68,36,36,58,68,58,26,52,44,30,52,50,49,45,50,56,54,49,53,59,52,51,56,51,51,51,54,55,54,63,66,66,74,77,119

Organism: Vitis vinifera (NCBI:txid29760)

Foldseek 3Di:
DLAAQADPCLVPDDDFFPDDQDDAQADALQDAPCVRVVVLCVLCVLVQLVFSVSVNNVLVNYDDVLNVVNSVHDHNQCHGNVSVCCVSCVVRVVSRDPQDALVVLLVLADDPPDALVRSLVVSVVNVVSHPDDDQVSSQVSVLVRYDPPDPLNVVCVVPPDPGPVVNVVSSVVVSVVVVVVVVVVVVVVVVVVVVPPDDDDDDDDDDDDDDDDDDDDDDDDDDDDDDDDDPDDPVVVVVVQVPDPPDDQDDPDPDDLVPAAQVAAQPVVRHGRHHVVRSVVVQCPPPSNVVVVVLVDFDFPPDFWFFDDDDDDQDPADPVQADPPLPFFQWAWWAKQRTTRGQEGEEQPDPFKAAEPSVCVSVVDDLPPAAPFFDWDADPVRDIFTFRHWDWIWIDDPRTTTGGIHGYGHDPAPGRIYDYPSNCVRQVWDDDSNNSWIWTATPVGIDTGHGDSSSRVSRVVRVVVVVVVVVVVVVVVVVVVVPD